Protein 7YF4 (pdb70)

Organism: Homo sapiens (NCBI:txid9606)

Structure (mmCIF, N/CA/C/O backbone):
data_7YF4
#
_entry.id   7YF4
#
_cell.length_a   142.387
_cell.length_b   43.213
_cell.length_c   106.231
_cell.angle_alpha   90.000
_cell.angle_beta   122.770
_cell.angle_gamma   90.000
#
_symmetry.space_group_name_H-M   'C 1 2 1'
#
loop_
_entity.id
_entity.type
_entity.pdbx_description
1 polymer 'Protein-L-histidine N-pros-methyltransferase'
2 polymer 'SLC39A5 mutant peptide'
3 non-polymer S-ADENOSYL-L-HOMOCYSTEINE
4 water water
#
loop_
_atom_site.group_PDB
_atom_site.id
_atom_site.type_symbol
_atom_site.label_atom_id
_atom_site.label_alt_id
_atom_site.label_comp_id
_atom_site.label_asym_id
_atom_site.label_entity_id
_atom_site.label_seq_id
_atom_site.pdbx_PDB_ins_code
_atom_site.Cartn_x
_atom_site.Cartn_y
_atom_site.Cartn_z
_atom_site.occupancy
_atom_site.B_iso_or_equiv
_atom_site.auth_seq_id
_atom_site.auth_comp_id
_atom_site.auth_asym_id
_atom_site.auth_atom_id
_atom_site.pdbx_PDB_model_num
ATOM 1 N N . HIS A 1 11 ? 36.454 0.881 -0.985 1.00 79.45 54 HIS A N 1
ATOM 2 C CA . HIS A 1 11 ? 35.043 1.026 -1.321 1.00 78.99 54 HIS A CA 1
ATOM 3 C C . HIS A 1 11 ? 34.399 2.133 -0.487 1.00 80.18 54 HIS A C 1
ATOM 4 O O . HIS A 1 11 ? 34.919 2.512 0.575 1.00 80.62 54 HIS A O 1
ATOM 11 N N . GLN A 1 12 ? 33.260 2.641 -0.969 1.00 78.32 55 GLN A N 1
ATOM 12 C CA . GLN A 1 12 ? 32.555 3.746 -0.334 1.00 72.67 55 GLN A CA 1
ATOM 13 C C . GLN A 1 12 ? 31.787 3.328 0.915 1.00 70.18 55 GLN A C 1
ATOM 14 O O . GLN A 1 12 ? 31.073 4.160 1.487 1.00 70.24 55 GLN A O 1
ATOM 16 N N . TRP A 1 13 ? 31.921 2.073 1.351 1.00 68.29 56 TRP A N 1
ATOM 17 C CA . TRP A 1 13 ? 31.232 1.589 2.540 1.00 63.77 56 TRP A CA 1
ATOM 18 C C . TRP A 1 13 ? 32.063 1.707 3.812 1.00 60.11 56 TRP A C 1
ATOM 19 O O . TRP A 1 13 ? 31.490 1.809 4.900 1.00 56.96 56 TRP A O 1
ATOM 30 N N . TYR A 1 14 ? 33.387 1.703 3.702 1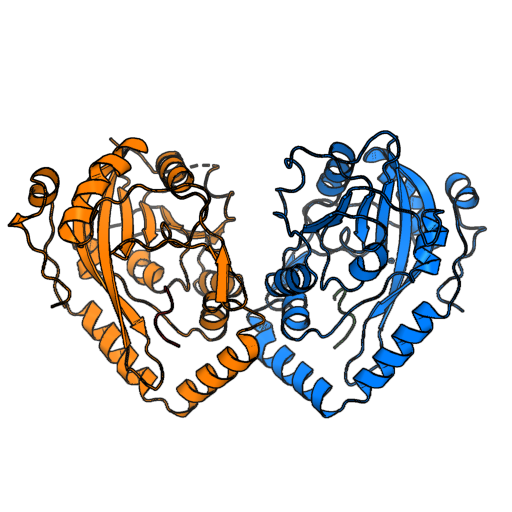.00 60.07 57 TYR A N 1
ATOM 31 C CA . TYR A 1 14 ? 34.274 1.597 4.852 1.00 56.00 57 TYR A CA 1
ATOM 32 C C . TYR A 1 14 ? 34.994 2.894 5.178 1.00 55.20 57 TYR A C 1
ATOM 33 O O . TYR A 1 14 ? 35.810 2.915 6.101 1.00 55.53 57 TYR A O 1
ATOM 42 N N . VAL A 1 15 ? 34.705 3.976 4.470 1.00 56.99 58 VAL A N 1
ATOM 43 C CA . VAL A 1 15 ? 35.519 5.183 4.508 1.00 57.50 58 VAL A CA 1
ATOM 44 C C . VAL A 1 15 ? 34.725 6.293 5.178 1.00 55.62 58 VAL A C 1
ATOM 45 O O . VAL A 1 15 ? 33.576 6.562 4.808 1.00 55.85 58 VAL A O 1
ATOM 49 N N . CYS A 1 16 ? 35.335 6.927 6.171 1.00 56.22 59 CYS A N 1
ATOM 50 C CA . CYS A 1 16 ? 34.754 8.091 6.817 1.00 60.39 59 CYS A CA 1
ATOM 51 C C . CYS A 1 16 ? 35.779 9.213 6.804 1.00 61.01 59 CYS A C 1
ATOM 52 O O . CYS A 1 16 ? 36.985 8.965 6.766 1.00 60.64 59 CYS A O 1
ATOM 55 N N . ASN A 1 17 ? 35.293 10.450 6.788 1.00 63.77 60 ASN A N 1
ATOM 56 C CA . ASN A 1 17 ? 36.173 11.601 6.955 1.00 66.74 60 ASN A CA 1
ATOM 57 C C . ASN A 1 17 ? 36.623 11.617 8.406 1.00 71.25 60 ASN A C 1
ATOM 58 O O . ASN A 1 17 ? 35.905 12.095 9.287 1.00 71.84 60 ASN A O 1
ATOM 63 N N . ARG A 1 18 ? 37.815 11.069 8.660 1.00 73.58 61 ARG A N 1
ATOM 64 C CA . ARG A 1 18 ? 38.339 11.043 10.019 1.00 73.10 61 ARG A CA 1
ATOM 65 C C . ARG A 1 18 ? 38.482 12.448 10.585 1.00 75.21 61 ARG A C 1
ATOM 66 O O . ARG A 1 18 ? 38.389 12.636 11.801 1.00 75.70 61 ARG A O 1
ATOM 74 N N . GLU A 1 19 ? 38.687 13.448 9.722 1.00 73.64 62 GLU A N 1
ATOM 75 C CA . GLU A 1 19 ? 38.883 14.810 10.205 1.00 74.25 62 GLU A CA 1
ATOM 76 C C . GLU A 1 19 ? 37.651 15.327 10.931 1.00 75.40 62 GLU A C 1
ATOM 77 O O . GLU A 1 19 ? 37.771 16.142 11.852 1.00 76.98 62 GLU A O 1
ATOM 79 N N . LYS A 1 20 ? 36.463 14.857 10.550 1.00 78.80 63 LYS A N 1
ATOM 80 C CA . LYS A 1 20 ? 35.224 15.249 11.205 1.00 78.09 63 LYS A CA 1
ATOM 81 C C . LYS A 1 20 ? 34.882 14.368 12.400 1.00 77.53 63 LYS A C 1
ATOM 82 O O . LYS A 1 20 ? 33.737 14.387 12.864 1.00 80.22 63 LYS A O 1
ATOM 88 N N . LEU A 1 21 ? 35.839 13.593 12.898 1.00 72.92 64 LEU A N 1
ATOM 89 C CA . LEU A 1 21 ? 35.672 12.851 14.137 1.00 72.11 64 LEU A CA 1
ATOM 90 C C . LEU A 1 21 ? 36.284 13.646 15.282 1.00 72.07 64 LEU A C 1
ATOM 91 O O . LEU A 1 21 ? 37.202 14.445 15.080 1.00 74.32 64 LEU A O 1
ATOM 96 N N . CYS A 1 22 ? 35.768 13.423 16.488 1.00 71.08 65 CYS A N 1
ATOM 97 C CA . CYS A 1 22 ? 36.276 14.132 17.652 1.00 72.05 65 CYS A CA 1
ATOM 98 C C . CYS A 1 22 ? 37.609 13.538 18.108 1.00 72.37 65 CYS A C 1
ATOM 99 O O . CYS A 1 22 ? 38.029 12.463 17.671 1.00 70.48 65 CYS A O 1
ATOM 102 N N . GLU A 1 23 ? 38.280 14.266 19.008 1.00 77.68 66 GLU A N 1
ATOM 103 C CA . GLU A 1 23 ? 39.612 13.862 19.453 1.00 77.12 66 GLU A CA 1
ATOM 104 C C . GLU A 1 23 ? 39.585 12.492 20.119 1.00 74.63 66 GLU A C 1
ATOM 105 O O . GLU A 1 23 ? 40.486 11.671 19.909 1.00 74.02 66 GLU A O 1
ATOM 107 N N . SER A 1 24 ? 38.554 12.224 20.921 1.00 69.67 67 SER A N 1
ATOM 108 C CA . SER A 1 24 ? 38.403 10.899 21.511 1.00 67.86 67 SER A CA 1
ATOM 109 C C . SER A 1 24 ? 38.267 9.829 20.429 1.00 65.69 67 SER A C 1
ATOM 110 O O . SER A 1 24 ? 38.936 8.791 20.484 1.00 63.37 67 SER A O 1
ATOM 113 N N . LEU A 1 25 ? 37.429 10.078 19.415 1.00 65.92 68 LEU A N 1
ATOM 114 C CA . LEU A 1 25 ? 37.149 9.068 18.395 1.00 64.27 68 LEU A CA 1
ATOM 115 C C . LEU A 1 25 ? 38.211 8.986 17.298 1.00 63.36 68 LEU A C 1
ATOM 116 O O . LEU A 1 25 ? 38.310 7.952 16.622 1.00 59.65 68 LEU A O 1
ATOM 121 N N . GLN A 1 26 ? 39.002 10.037 17.091 1.00 64.64 69 GLN A N 1
ATOM 122 C CA . GLN A 1 26 ? 40.058 9.929 16.097 1.00 64.80 69 GLN A CA 1
ATOM 123 C C . GLN A 1 26 ? 41.140 8.953 16.534 1.00 62.29 69 GLN A C 1
ATOM 124 O O . GLN A 1 26 ? 41.854 8.414 15.684 1.00 61.56 69 GLN A O 1
ATOM 130 N N . ALA A 1 27 ? 41.247 8.682 17.834 1.00 62.66 70 ALA A N 1
ATOM 131 C CA . ALA A 1 27 ? 42.271 7.787 18.353 1.00 59.83 70 ALA A CA 1
ATOM 132 C C . ALA A 1 27 ? 41.844 6.323 18.380 1.00 58.13 70 ALA A C 1
ATOM 133 O O . ALA A 1 27 ? 42.717 5.446 18.446 1.00 55.98 70 ALA A O 1
ATOM 135 N N . VAL A 1 28 ? 40.540 6.034 18.329 1.00 58.52 71 VAL A N 1
ATOM 136 C CA . VAL A 1 28 ? 40.033 4.668 18.446 1.00 55.88 71 VAL A CA 1
ATOM 137 C C . VAL A 1 28 ? 39.448 4.143 17.147 1.00 53.05 71 VAL A C 1
ATOM 138 O O . VAL A 1 28 ? 39.055 2.971 17.092 1.00 51.41 71 VAL A O 1
ATOM 142 N N . PHE A 1 29 ? 39.388 4.955 16.097 1.00 51.72 72 PHE A N 1
ATOM 143 C CA . PHE A 1 29 ? 38.909 4.456 14.815 1.00 50.76 72 PHE A CA 1
ATOM 144 C C . PHE A 1 29 ? 39.832 3.373 14.269 1.00 48.74 72 PHE A C 1
ATOM 145 O O . PHE A 1 29 ? 41.056 3.447 14.387 1.00 50.78 72 PHE A O 1
ATOM 153 N N . VAL A 1 30 ? 39.228 2.362 13.661 1.00 49.14 73 VAL A N 1
ATOM 154 C CA . VAL A 1 30 ? 39.920 1.214 13.087 1.00 48.19 73 VAL A CA 1
ATOM 155 C C . VAL A 1 30 ? 39.391 1.066 11.669 1.00 48.91 73 VAL A 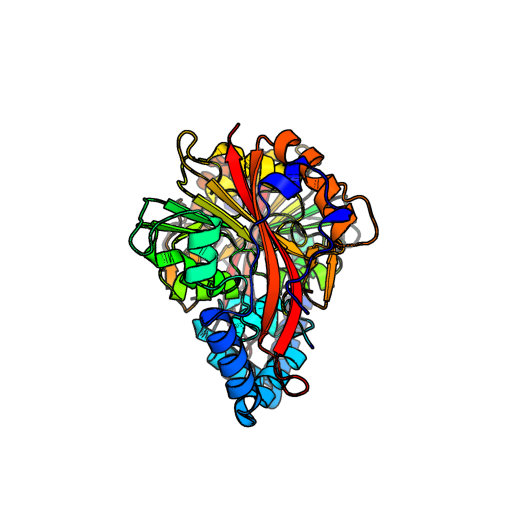C 1
ATOM 156 O O . VAL A 1 30 ? 38.232 0.680 11.479 1.00 48.23 73 VAL A O 1
ATOM 160 N N . GLN A 1 31 ? 40.218 1.387 10.676 1.00 49.54 74 GLN A N 1
ATOM 161 C CA . GLN A 1 31 ? 39.782 1.262 9.294 1.00 48.59 74 GLN A CA 1
ATOM 162 C C . GLN A 1 31 ? 39.428 -0.187 8.973 1.00 48.25 74 GLN A C 1
ATOM 163 O O . GLN A 1 31 ? 40.115 -1.122 9.393 1.00 46.44 74 GLN A O 1
ATOM 169 N N . SER A 1 32 ? 38.323 -0.368 8.250 1.00 49.27 75 SER A N 1
ATOM 170 C CA . SER A 1 32 ? 37.883 -1.665 7.759 1.00 48.13 75 SER A CA 1
ATOM 171 C C . SER A 1 32 ? 38.064 -1.730 6.247 1.00 49.20 75 SER A C 1
ATOM 172 O O . SER A 1 32 ? 38.357 -0.729 5.587 1.00 49.80 75 SER A O 1
ATOM 175 N N . TYR A 1 33 ? 37.889 -2.929 5.697 1.00 48.96 76 TYR A N 1
ATOM 176 C CA . TYR A 1 33 ? 38.213 -3.169 4.298 1.00 49.74 76 TYR A CA 1
ATOM 177 C C . TYR A 1 33 ? 37.235 -4.187 3.726 1.00 50.47 76 TYR A C 1
ATOM 178 O O . TYR A 1 33 ? 36.715 -5.044 4.446 1.00 48.86 76 TYR A O 1
ATOM 187 N N . LEU A 1 34 ? 36.980 -4.077 2.423 1.00 50.90 77 LEU A N 1
ATOM 188 C CA . LEU A 1 34 ? 36.167 -5.073 1.726 1.00 51.31 77 LEU A CA 1
ATOM 189 C C . LEU A 1 34 ? 36.995 -6.336 1.575 1.00 51.34 77 LEU A C 1
ATOM 190 O O . LEU A 1 34 ? 37.789 -6.461 0.644 1.00 52.28 77 LEU A O 1
ATOM 195 N N . ASP A 1 35 ? 36.833 -7.279 2.491 1.00 51.92 78 ASP A N 1
ATOM 196 C CA . ASP A 1 35 ? 37.719 -8.426 2.511 1.00 52.07 78 ASP A CA 1
ATOM 197 C C . ASP A 1 35 ? 37.070 -9.615 1.819 1.00 52.83 78 ASP A C 1
ATOM 198 O O . ASP A 1 35 ? 35.979 -9.534 1.245 1.00 51.40 78 ASP A O 1
ATOM 203 N N . GLN A 1 36 ? 37.767 -10.747 1.884 1.00 54.22 79 GLN A N 1
ATOM 204 C CA . GLN A 1 36 ? 37.313 -11.924 1.164 1.00 54.93 79 GLN A CA 1
ATOM 205 C C . GLN A 1 36 ? 36.083 -12.543 1.807 1.00 52.72 79 GLN A C 1
ATOM 206 O O . GLN A 1 36 ? 35.373 -13.286 1.135 1.00 52.75 79 GLN A O 1
ATOM 212 N N . GLY A 1 37 ? 35.806 -12.231 3.079 1.00 52.98 80 GLY A N 1
ATOM 213 C CA . GLY A 1 37 ? 34.630 -12.768 3.748 1.00 52.27 80 GLY A CA 1
ATOM 214 C C . GLY A 1 37 ? 33.353 -12.004 3.459 1.00 52.08 80 GLY A C 1
ATOM 215 O O . GLY A 1 37 ? 32.270 -12.598 3.410 1.00 51.56 80 GLY A O 1
ATOM 216 N N . THR A 1 38 ? 33.449 -10.685 3.281 1.00 51.53 81 THR A N 1
ATOM 217 C CA . THR A 1 38 ? 32.313 -9.931 2.767 1.00 51.11 81 THR A CA 1
ATOM 218 C C . THR A 1 38 ? 32.013 -10.296 1.321 1.00 53.63 81 THR A C 1
ATOM 219 O O . THR A 1 38 ? 30.866 -10.179 0.877 1.00 53.97 81 THR A O 1
ATOM 223 N N . GLN A 1 39 ? 33.023 -10.739 0.572 1.00 53.57 82 GLN A N 1
ATOM 224 C CA . GLN A 1 39 ? 32.793 -11.085 -0.823 1.00 54.03 82 GLN A CA 1
ATOM 225 C C . GLN A 1 39 ? 32.091 -12.428 -0.963 1.00 55.34 82 GLN A C 1
ATOM 226 O O . GLN A 1 39 ? 31.261 -12.594 -1.870 1.00 56.21 82 GLN A O 1
ATOM 232 N N . ILE A 1 40 ? 32.395 -13.391 -0.084 1.00 55.51 83 ILE A N 1
ATOM 233 C CA . ILE A 1 40 ? 31.632 -14.637 -0.081 1.00 56.44 83 ILE A CA 1
ATOM 234 C C . ILE A 1 40 ? 30.149 -14.347 0.109 1.00 58.11 83 ILE A C 1
ATOM 235 O O . ILE A 1 40 ? 29.293 -14.992 -0.508 1.00 59.09 83 ILE A O 1
ATOM 240 N N . PHE A 1 41 ? 29.825 -13.336 0.922 1.00 55.90 84 PHE A N 1
ATOM 241 C CA . PHE A 1 41 ? 28.430 -13.059 1.247 1.00 55.05 84 PHE A CA 1
ATOM 242 C C . PHE A 1 41 ? 27.685 -12.477 0.053 1.00 56.30 84 PHE A C 1
ATOM 243 O O . PHE A 1 41 ? 26.608 -12.967 -0.313 1.00 57.26 84 PHE A O 1
ATOM 251 N N . LEU A 1 42 ? 28.224 -11.412 -0.553 1.00 55.79 85 LEU A N 1
ATOM 252 C CA . LEU A 1 42 ? 27.611 -10.876 -1.767 1.00 56.61 85 LEU A CA 1
ATOM 253 C C . LEU A 1 42 ? 27.453 -11.956 -2.828 1.00 57.67 85 LEU A C 1
ATOM 254 O O . LEU A 1 42 ? 26.419 -12.027 -3.501 1.00 58.67 85 LEU A O 1
ATOM 259 N N . ASN A 1 43 ? 28.466 -12.814 -2.985 1.00 58.36 86 ASN A N 1
ATOM 260 C CA . ASN A 1 43 ? 28.411 -13.840 -4.020 1.00 60.43 86 ASN A CA 1
ATOM 261 C C . ASN A 1 43 ? 27.347 -14.887 -3.734 1.00 60.61 86 ASN A C 1
ATOM 262 O O . ASN A 1 43 ? 26.893 -15.562 -4.662 1.00 61.29 86 ASN A O 1
ATOM 267 N N . ASN A 1 44 ? 26.940 -15.038 -2.477 1.00 65.62 87 ASN A N 1
ATOM 268 C CA . ASN A 1 44 ? 25.845 -15.945 -2.155 1.00 66.69 87 ASN A CA 1
ATOM 269 C C . ASN A 1 44 ? 24.496 -15.254 -2.294 1.00 66.92 87 ASN A C 1
ATOM 270 O O . ASN A 1 44 ? 23.529 -15.862 -2.770 1.00 67.51 87 ASN A O 1
ATOM 275 N N . SER A 1 45 ? 24.465 -13.989 -1.904 1.00 59.43 88 SER A N 1
ATOM 276 C CA . SER A 1 45 ? 23.276 -13.169 -1.979 1.00 57.62 88 SER A CA 1
ATOM 277 C C . SER A 1 45 ? 22.834 -13.080 -3.425 1.00 58.71 88 SER A C 1
ATOM 278 O O . SER A 1 45 ? 21.663 -13.251 -3.739 1.00 57.95 88 SER A O 1
ATOM 281 N N . ILE A 1 46 ? 23.790 -12.787 -4.298 1.00 60.06 89 ILE A N 1
ATOM 282 C CA . ILE A 1 46 ? 23.562 -12.702 -5.737 1.00 58.26 89 ILE A CA 1
ATOM 283 C C . ILE A 1 46 ? 23.041 -14.033 -6.257 1.00 57.75 89 ILE A C 1
ATOM 284 O O . ILE A 1 46 ? 22.070 -14.089 -7.021 1.00 57.81 89 ILE A O 1
ATOM 289 N N . GLU A 1 47 ? 23.673 -15.127 -5.827 1.00 57.26 90 GLU A N 1
ATOM 290 C CA . GLU A 1 47 ? 23.233 -16.454 -6.238 1.00 57.58 90 GLU A CA 1
ATOM 291 C C . GLU A 1 47 ? 21.799 -16.723 -5.801 1.00 58.10 90 GLU A C 1
ATOM 292 O O . GLU A 1 47 ? 21.004 -17.286 -6.565 1.00 56.23 90 GLU A O 1
ATOM 298 N N . LYS A 1 48 ? 21.455 -16.325 -4.567 1.00 58.65 91 LYS A N 1
ATOM 299 C CA . LYS A 1 48 ? 20.126 -16.579 -4.028 1.00 56.56 91 LYS A CA 1
ATOM 300 C C . LYS A 1 48 ? 19.069 -15.724 -4.712 1.00 57.17 91 LYS A C 1
ATOM 301 O O . LYS A 1 48 ? 17.938 -16.184 -4.913 1.00 56.98 91 LYS A O 1
ATOM 303 N N . SER A 1 49 ? 19.404 -14.480 -5.065 1.00 57.16 92 SER A N 1
ATOM 304 C CA . SER A 1 49 ? 18.491 -13.696 -5.889 1.00 57.69 92 SER A CA 1
ATOM 305 C C . SER A 1 49 ? 18.255 -14.380 -7.225 1.00 57.85 92 SER A C 1
ATOM 306 O O . SER A 1 49 ? 17.135 -14.370 -7.748 1.00 60.47 92 SER A O 1
ATOM 309 N N . GLY A 1 50 ? 19.293 -15.008 -7.778 1.00 58.93 93 GLY A N 1
ATOM 310 C CA . GLY A 1 50 ? 19.159 -15.748 -9.019 1.00 58.10 93 GLY A CA 1
ATOM 311 C C . GLY A 1 50 ? 18.202 -16.920 -8.951 1.00 57.97 93 GLY A C 1
ATOM 312 O O . GLY A 1 50 ? 17.784 -17.413 -10.006 1.00 57.20 93 GLY A O 1
ATOM 313 N N . TRP A 1 51 ? 17.841 -17.379 -7.753 1.00 54.30 94 TRP A N 1
ATOM 314 C CA . TRP A 1 51 ? 16.928 -18.514 -7.626 1.00 53.84 94 TRP A CA 1
ATOM 315 C C . TRP A 1 51 ? 15.495 -18.012 -7.770 1.00 54.50 94 TRP A C 1
ATOM 316 O O . TRP A 1 51 ? 14.831 -17.650 -6.795 1.00 54.13 94 TRP A O 1
ATOM 327 N N . ALA A 1 52 ? 15.015 -18.008 -9.016 1.00 56.49 95 ALA A N 1
ATOM 328 C CA . ALA A 1 52 ? 13.703 -17.446 -9.316 1.00 55.93 95 ALA A CA 1
ATOM 329 C C . ALA A 1 52 ? 12.601 -18.111 -8.492 1.00 53.68 95 ALA A C 1
ATOM 330 O O . ALA A 1 52 ? 11.797 -17.425 -7.851 1.00 52.32 95 ALA A O 1
ATOM 332 N N . ALA A 1 53 ? 12.556 -19.446 -8.486 1.00 51.39 96 ALA A N 1
ATOM 333 C CA . ALA A 1 53 ? 11.481 -20.159 -7.802 1.00 50.49 96 ALA A CA 1
ATOM 334 C C . ALA A 1 53 ? 11.471 -19.870 -6.308 1.00 51.00 96 ALA A C 1
ATOM 335 O O . ALA A 1 53 ? 10.401 -19.803 -5.690 1.00 50.74 96 ALA A O 1
ATOM 337 N N . ILE A 1 54 ? 12.649 -19.710 -5.706 1.00 51.69 97 ILE A N 1
ATOM 338 C CA . ILE A 1 54 ? 12.703 -19.501 -4.265 1.00 51.47 97 ILE A CA 1
ATOM 339 C C . ILE A 1 54 ? 12.209 -18.105 -3.902 1.00 52.25 97 ILE A C 1
ATOM 340 O O . ILE A 1 54 ? 11.426 -17.941 -2.958 1.00 51.72 97 ILE A O 1
ATOM 345 N N . GLN A 1 55 ? 12.634 -17.079 -4.647 1.00 51.30 98 GLN A N 1
ATOM 346 C CA . GLN A 1 55 ? 12.234 -15.719 -4.295 1.00 51.46 98 GLN A CA 1
ATOM 347 C C . GLN A 1 55 ? 10.730 -15.519 -4.441 1.00 51.44 98 GLN A C 1
ATOM 348 O O . GLN A 1 55 ? 10.093 -14.911 -3.570 1.00 51.05 98 GLN A O 1
ATOM 354 N N . ALA A 1 56 ? 10.144 -16.002 -5.539 1.00 51.54 99 ALA A N 1
ATOM 355 C CA . ALA A 1 56 ? 8.695 -15.927 -5.680 1.00 50.01 99 ALA A CA 1
ATOM 356 C C . ALA A 1 56 ? 8.006 -16.639 -4.524 1.00 50.59 99 ALA A C 1
ATOM 357 O O . ALA A 1 56 ? 7.052 -16.113 -3.936 1.00 50.04 99 ALA A O 1
ATOM 359 N N . TYR A 1 57 ? 8.493 -17.831 -4.176 1.00 48.71 100 TYR A N 1
ATOM 360 C CA . TYR A 1 57 ? 7.970 -18.547 -3.019 1.00 48.96 100 TYR A CA 1
ATOM 361 C C . TYR A 1 57 ? 8.145 -17.742 -1.736 1.00 49.23 100 TYR A C 1
ATOM 362 O O . TYR A 1 57 ? 7.291 -17.792 -0.843 1.00 49.72 100 TYR A O 1
ATOM 371 N N . HIS A 1 58 ? 9.254 -17.016 -1.609 1.00 48.60 101 HIS A N 1
ATOM 372 C CA . HIS A 1 58 ? 9.416 -16.181 -0.426 1.00 49.66 101 HIS A CA 1
ATOM 373 C C . HIS A 1 58 ? 8.420 -15.031 -0.437 1.00 50.24 101 HIS A C 1
ATOM 374 O O . HIS A 1 58 ? 7.804 -14.728 0.591 1.00 50.66 101 HIS A O 1
ATOM 381 N N . SER A 1 59 ? 8.231 -14.387 -1.589 1.00 50.59 102 SER A N 1
ATOM 382 C CA . SER A 1 59 ? 7.283 -13.282 -1.637 1.00 50.49 102 SER A CA 1
ATOM 383 C C . SER A 1 59 ? 5.842 -13.765 -1.607 1.00 51.80 102 SER A C 1
ATOM 384 O O . SER A 1 59 ? 4.949 -13.000 -1.224 1.00 51.97 102 SER A O 1
ATOM 387 N N . ALA A 1 60 ? 5.597 -15.021 -1.978 1.00 52.35 103 ALA A N 1
ATOM 388 C CA . ALA A 1 60 ? 4.243 -15.550 -1.882 1.00 51.23 103 ALA A CA 1
ATOM 389 C C . ALA A 1 60 ? 3.854 -15.767 -0.430 1.00 51.28 103 ALA A C 1
ATOM 390 O O . ALA A 1 60 ? 2.763 -15.366 -0.004 1.00 52.00 103 ALA A O 1
ATOM 392 N N . VAL A 1 61 ? 4.742 -16.400 0.345 1.00 52.57 104 VAL A N 1
ATOM 393 C CA . VAL A 1 61 ? 4.494 -16.616 1.770 1.00 50.77 104 VAL A CA 1
ATOM 394 C C . VAL A 1 61 ? 4.498 -15.292 2.519 1.00 51.37 104 VAL A C 1
ATOM 395 O O . VAL A 1 61 ? 3.585 -14.998 3.298 1.00 51.01 104 VAL A O 1
ATOM 399 N N . SER A 1 62 ? 5.533 -14.476 2.300 1.00 52.02 105 SER A N 1
ATOM 400 C CA . SER A 1 62 ? 5.661 -13.219 3.032 1.00 53.25 105 SER A CA 1
ATOM 401 C C . SER A 1 62 ? 4.423 -12.344 2.892 1.00 54.16 105 SER A C 1
ATOM 402 O O . SER A 1 62 ? 4.105 -11.570 3.799 1.00 53.53 105 SER A O 1
ATOM 405 N N . SER A 1 63 ? 3.715 -12.457 1.771 1.00 55.18 106 SER A N 1
ATOM 406 C CA . SER A 1 63 ? 2.558 -11.609 1.491 1.00 56.69 106 SER A CA 1
ATOM 407 C C . SER A 1 63 ? 1.290 -12.140 2.150 1.00 55.77 106 SER A C 1
ATOM 408 O O . SER A 1 63 ? 0.567 -11.387 2.814 1.00 56.44 106 SER A O 1
ATOM 411 N N . ALA A 1 64 ? 1.007 -13.432 1.967 1.00 55.85 107 ALA A N 1
ATOM 412 C CA . ALA A 1 64 ? -0.130 -14.064 2.627 1.00 53.42 107 ALA A CA 1
ATOM 413 C C . ALA A 1 64 ? -0.198 -13.710 4.111 1.00 53.98 107 ALA A C 1
ATOM 414 O O . ALA A 1 64 ? -1.228 -13.230 4.602 1.00 54.58 107 ALA A O 1
ATOM 416 N N . PHE A 1 65 ? 0.902 -13.915 4.838 1.00 54.04 108 PHE A N 1
ATOM 417 C CA . PHE A 1 65 ? 0.919 -13.795 6.290 1.00 52.09 108 PHE A CA 1
ATOM 418 C C . PHE A 1 65 ? 1.432 -12.445 6.770 1.00 53.87 108 PHE A C 1
ATOM 419 O O . PHE A 1 65 ? 1.921 -12.333 7.896 1.00 53.37 108 PHE A O 1
ATOM 427 N N . SER A 1 66 ? 1.308 -11.407 5.942 1.00 53.10 109 SER A N 1
ATOM 428 C CA . SER A 1 66 ? 1.760 -10.077 6.334 1.00 54.21 109 SER A CA 1
ATOM 429 C C . SER A 1 66 ? 0.994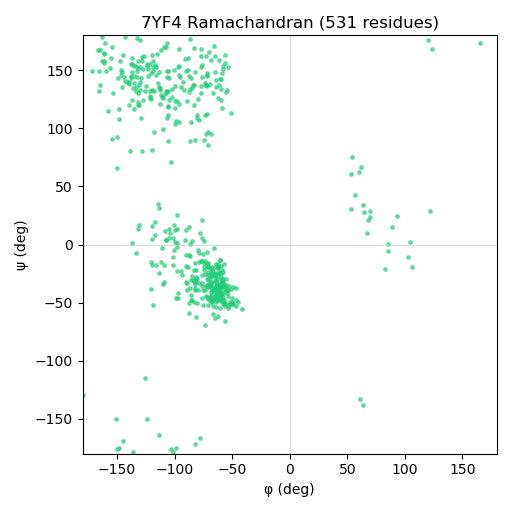 -9.521 7.521 1.00 55.60 109 SER A C 1
ATOM 430 O O . SER A 1 66 ? 1.513 -8.653 8.229 1.00 57.55 109 SER A O 1
ATOM 433 N N . LEU A 1 67 ? -0.228 -9.990 7.745 1.00 55.06 110 LEU A N 1
ATOM 434 C CA . LEU A 1 67 ? -1.059 -9.440 8.803 1.00 54.93 110 LEU A CA 1
ATOM 435 C C . LEU A 1 67 ? -0.880 -10.155 10.134 1.00 53.93 110 LEU A C 1
ATOM 436 O O . LEU A 1 67 ? -0.993 -9.517 11.184 1.00 55.03 110 LEU A O 1
ATOM 441 N N . ALA A 1 68 ? -0.601 -11.457 10.118 1.00 51.59 111 ALA A N 1
ATOM 442 C CA . ALA A 1 68 ? -0.544 -12.236 11.347 1.00 50.68 111 ALA A CA 1
ATOM 443 C C . ALA A 1 68 ? 0.809 -12.169 12.038 1.00 52.94 111 ALA A C 1
ATOM 444 O O . ALA A 1 68 ? 0.883 -12.343 13.261 1.00 53.95 111 ALA A O 1
ATOM 446 N N . MET A 1 69 ? 1.883 -11.938 11.287 1.00 52.87 112 MET A N 1
ATOM 447 C CA . MET A 1 69 ? 3.229 -11.988 11.828 1.00 51.86 112 MET A CA 1
ATOM 448 C C . MET A 1 69 ? 4.018 -10.754 11.418 1.00 53.81 112 MET A C 1
ATOM 449 O O . MET A 1 69 ? 3.697 -10.078 10.434 1.00 54.87 112 MET A O 1
ATOM 454 N N . SER A 1 70 ? 5.056 -10.469 12.199 1.00 56.44 113 SER A N 1
ATOM 455 C CA . SER A 1 70 ? 6.011 -9.428 11.855 1.00 56.43 113 SER A CA 1
ATOM 456 C C . SER A 1 70 ? 6.957 -9.917 10.762 1.00 53.34 113 SER A C 1
ATOM 457 O O . SER A 1 70 ? 7.204 -11.118 10.612 1.00 52.52 113 SER A O 1
ATOM 460 N N . ARG A 1 71 ? 7.495 -8.966 9.997 1.00 50.80 114 ARG A N 1
ATOM 461 C CA . ARG A 1 71 ? 8.384 -9.335 8.902 1.00 51.53 114 ARG A CA 1
ATOM 462 C C . ARG A 1 71 ? 9.664 -9.977 9.415 1.00 49.62 114 ARG A C 1
ATOM 463 O O . ARG A 1 71 ? 10.267 -10.792 8.706 1.00 48.26 114 ARG A O 1
ATOM 471 N N . THR A 1 72 ? 10.079 -9.643 10.642 1.00 49.85 115 THR A N 1
ATOM 472 C CA . THR A 1 72 ? 11.210 -10.334 11.256 1.00 49.27 115 THR A CA 1
ATOM 473 C C . THR A 1 72 ? 10.952 -11.834 11.337 1.00 48.50 115 THR A C 1
ATOM 474 O O . THR A 1 72 ? 11.776 -12.645 10.897 1.00 48.78 115 THR A O 1
ATOM 478 N N . SER A 1 73 ? 9.797 -12.223 11.881 1.00 48.85 116 SER A N 1
ATOM 479 C CA . SER A 1 73 ? 9.506 -13.640 12.069 1.00 49.43 116 SER A CA 1
ATOM 480 C C . SER A 1 73 ? 9.173 -14.338 10.757 1.00 49.17 116 SER A C 1
ATOM 481 O O . SER A 1 73 ? 9.354 -15.557 10.642 1.00 48.55 116 SER A O 1
ATOM 484 N N . ILE A 1 74 ? 8.679 -13.596 9.766 1.00 49.60 117 ILE A N 1
ATOM 485 C CA . ILE A 1 74 ? 8.414 -14.206 8.471 1.00 49.52 117 ILE A CA 1
ATOM 486 C C . ILE A 1 74 ? 9.723 -14.619 7.812 1.00 49.62 117 ILE A C 1
ATOM 487 O O . ILE A 1 74 ? 9.870 -15.757 7.349 1.00 48.89 117 ILE A O 1
ATOM 492 N N . ASN A 1 75 ? 10.709 -13.713 7.795 1.00 46.86 118 ASN A N 1
ATOM 493 C CA . ASN A 1 75 ? 12.031 -14.071 7.284 1.00 46.58 118 ASN A CA 1
ATOM 494 C C . ASN A 1 75 ? 12.631 -15.228 8.071 1.00 47.18 118 ASN A C 1
ATOM 495 O O . ASN A 1 75 ? 13.265 -16.121 7.492 1.00 46.28 118 ASN A O 1
ATOM 500 N N . GLY A 1 76 ? 12.440 -15.231 9.395 1.00 48.30 119 GLY A N 1
ATOM 501 C CA . GLY A 1 76 ? 12.890 -16.353 10.198 1.00 48.21 119 GLY A CA 1
ATOM 502 C C . GLY A 1 76 ? 12.095 -17.620 9.956 1.00 49.59 119 GLY A C 1
ATOM 503 O O . GLY A 1 76 ? 12.625 -18.725 10.109 1.00 48.81 119 GLY A O 1
ATOM 504 N N . LEU A 1 77 ? 10.813 -17.482 9.594 1.00 48.78 120 LEU A N 1
ATOM 505 C CA . LEU A 1 77 ? 10.022 -18.640 9.190 1.00 47.91 120 LEU A CA 1
ATOM 506 C C . LEU A 1 77 ? 10.647 -19.333 7.988 1.00 48.12 120 LEU A C 1
ATOM 507 O O . LEU A 1 77 ? 10.717 -20.568 7.936 1.00 48.30 120 LEU A O 1
ATOM 512 N N . LEU A 1 78 ? 11.113 -18.549 7.015 1.00 47.89 121 LEU A N 1
ATOM 513 C CA . LEU A 1 78 ? 11.598 -19.046 5.739 1.00 47.09 121 LEU A CA 1
ATOM 514 C C . LEU A 1 78 ? 13.112 -19.182 5.677 1.00 47.85 121 LEU A C 1
ATOM 515 O O . LEU A 1 78 ? 13.633 -19.619 4.647 1.00 48.41 121 LEU A O 1
ATOM 520 N N . GLY A 1 79 ? 13.833 -18.803 6.732 1.00 47.19 122 GLY A N 1
ATOM 521 C CA . GLY A 1 79 ? 15.284 -18.817 6.660 1.00 46.94 122 GLY A CA 1
ATOM 522 C C . GLY A 1 79 ? 15.871 -17.806 5.702 1.00 46.13 122 GLY A C 1
ATOM 523 O O . GLY A 1 79 ? 17.073 -17.854 5.420 1.00 46.42 122 GLY A O 1
ATOM 524 N N . ARG A 1 80 ? 15.052 -16.896 5.189 1.00 46.58 123 ARG A N 1
ATOM 525 C CA . ARG A 1 80 ? 15.479 -15.873 4.257 1.00 46.32 123 ARG A CA 1
ATOM 526 C C . ARG A 1 80 ? 15.993 -14.661 5.021 1.00 46.26 123 ARG A C 1
ATOM 527 O O . ARG A 1 80 ? 15.954 -14.608 6.250 1.00 46.72 123 ARG A O 1
ATOM 535 N N . GLY A 1 81 ? 16.486 -13.671 4.281 1.00 47.32 124 GLY A N 1
ATOM 536 C CA . GLY A 1 81 ? 16.829 -12.398 4.878 1.00 46.99 124 GLY A CA 1
ATOM 537 C C . GLY A 1 81 ? 18.004 -12.406 5.824 1.00 46.62 124 GLY A C 1
ATOM 538 O O . GLY A 1 81 ? 18.114 -11.493 6.650 1.00 46.58 124 GLY A O 1
ATOM 539 N N . SER A 1 82 ? 18.891 -13.400 5.733 1.00 46.52 125 SER A N 1
ATOM 540 C CA . SER A 1 82 ? 20.077 -13.415 6.584 1.00 46.18 125 SER A CA 1
ATOM 541 C C . SER A 1 82 ? 20.887 -12.140 6.373 1.00 46.44 125 SER A C 1
ATOM 542 O O . SER A 1 82 ? 20.820 -11.503 5.320 1.00 47.58 125 SER A O 1
ATOM 545 N N . MET A 1 83 ? 21.642 -11.746 7.395 1.00 46.08 126 MET A N 1
ATOM 546 C CA . MET A 1 83 ? 22.306 -10.449 7.382 1.00 45.65 126 MET A CA 1
ATOM 547 C C . MET A 1 83 ? 23.779 -10.619 7.725 1.00 45.10 126 MET A C 1
ATOM 548 O O . MET A 1 83 ? 24.248 -11.720 8.027 1.00 45.85 126 MET A O 1
ATOM 553 N N . PHE A 1 84 ? 24.510 -9.505 7.669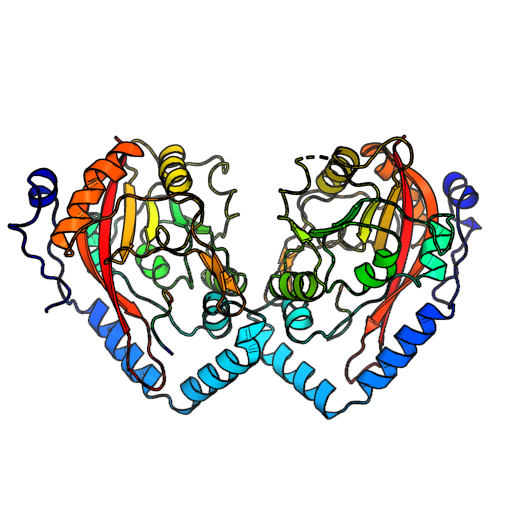 1.00 46.09 127 PHE A N 1
ATOM 554 C CA . PHE A 1 84 ? 25.965 -9.509 7.741 1.00 46.36 127 PHE A CA 1
ATOM 555 C C . PHE A 1 84 ? 26.432 -8.172 8.297 1.00 46.14 127 PHE A C 1
ATOM 556 O O . PHE A 1 84 ? 25.999 -7.118 7.823 1.00 46.38 127 PHE A O 1
ATOM 564 N N . VAL A 1 85 ? 27.309 -8.213 9.302 1.00 44.66 128 VAL A N 1
ATOM 565 C CA . VAL A 1 85 ? 27.877 -7.007 9.888 1.00 45.32 128 VAL A CA 1
ATOM 566 C C . VAL A 1 85 ? 29.396 -6.979 9.766 1.00 46.49 128 VAL A C 1
ATOM 567 O O . VAL A 1 85 ? 29.989 -5.917 9.520 1.00 45.69 128 VAL A O 1
ATOM 571 N N . PHE A 1 86 ? 30.047 -8.125 9.938 1.00 46.44 129 PHE A N 1
ATOM 572 C CA . PHE A 1 86 ? 31.492 -8.175 9.808 1.00 46.43 129 PHE A CA 1
ATOM 573 C C . PHE A 1 86 ? 31.900 -9.594 9.451 1.00 46.70 129 PHE A C 1
ATOM 574 O O . PHE A 1 86 ? 31.145 -10.552 9.650 1.00 46.39 129 PHE A O 1
ATOM 582 N N . SER A 1 87 ? 33.087 -9.708 8.921 1.00 48.77 130 SER A N 1
ATOM 583 C CA . SER A 1 87 ? 33.710 -10.986 8.629 1.00 49.23 130 SER A CA 1
ATOM 584 C C . SER A 1 87 ? 34.479 -11.481 9.842 1.00 49.06 130 SER A C 1
ATOM 585 O O . SER A 1 87 ? 34.808 -10.700 10.741 1.00 49.16 130 SER A O 1
ATOM 588 N N . PRO A 1 88 ? 34.769 -12.783 9.901 1.00 46.66 131 PRO A N 1
ATOM 589 C CA . PRO A 1 88 ? 35.693 -13.272 10.935 1.00 47.85 131 PRO A CA 1
ATOM 590 C C . PRO A 1 88 ? 36.929 -12.407 11.067 1.00 49.64 131 PRO A C 1
ATOM 591 O O . PRO A 1 88 ? 37.261 -11.970 12.173 1.00 50.84 131 PRO A O 1
ATOM 595 N N . ASP A 1 89 ? 37.596 -12.105 9.953 1.00 50.08 132 ASP A N 1
ATOM 596 C CA . ASP A 1 89 ? 38.817 -11.312 10.014 1.00 50.20 132 ASP A CA 1
ATOM 597 C C . ASP A 1 89 ? 38.541 -9.876 10.455 1.00 50.02 132 ASP A C 1
ATOM 598 O O . ASP A 1 89 ? 39.326 -9.297 11.211 1.00 49.87 132 ASP A O 1
ATOM 603 N N . GLN A 1 90 ? 37.443 -9.279 9.989 1.00 48.21 133 GLN A N 1
ATOM 604 C CA . GLN A 1 90 ? 37.117 -7.917 10.407 1.00 47.69 133 GLN A CA 1
ATOM 605 C C . GLN A 1 90 ? 36.804 -7.866 11.890 1.00 47.60 133 GLN A C 1
ATOM 606 O O . GLN A 1 90 ? 37.265 -6.967 12.601 1.00 48.99 133 GLN A O 1
ATOM 612 N N . PHE A 1 91 ? 35.986 -8.811 12.359 1.00 49.14 134 PHE A N 1
ATOM 613 C CA . PHE A 1 91 ? 35.669 -8.930 13.780 1.00 47.74 134 PHE A CA 1
ATOM 614 C C . PHE A 1 91 ? 36.939 -9.026 14.619 1.00 47.91 134 PHE A C 1
ATOM 615 O O . PHE A 1 91 ? 37.159 -8.227 15.538 1.00 46.92 134 PHE A O 1
ATOM 623 N N . GLN A 1 92 ? 37.802 -9.989 14.296 1.00 47.87 135 GLN A N 1
ATOM 624 C CA . GLN A 1 92 ? 39.058 -10.118 15.023 1.00 49.22 135 GLN A CA 1
ATOM 625 C C . GLN A 1 92 ? 39.900 -8.850 14.930 1.00 48.33 135 GLN A C 1
ATOM 626 O O . GLN A 1 92 ? 40.625 -8.521 15.874 1.00 49.78 135 GLN A O 1
ATOM 632 N N . ARG A 1 93 ? 39.793 -8.105 13.832 1.00 47.17 136 ARG A N 1
ATOM 633 C CA . ARG A 1 93 ? 40.549 -6.864 13.715 1.00 47.67 136 ARG A CA 1
ATOM 634 C C . ARG A 1 93 ? 39.956 -5.725 14.535 1.00 46.87 136 ARG A C 1
ATOM 635 O O . ARG A 1 93 ? 40.631 -4.708 14.725 1.00 46.98 136 ARG A O 1
ATOM 643 N N . LEU A 1 94 ? 38.720 -5.852 15.010 1.00 46.86 137 LEU A N 1
ATOM 644 C CA . LEU A 1 94 ? 38.121 -4.806 15.831 1.00 47.59 137 LEU A CA 1
ATOM 645 C C . LEU A 1 94 ? 38.247 -5.089 17.326 1.00 48.29 137 LEU A C 1
ATOM 646 O O . LEU A 1 94 ? 38.614 -4.193 18.095 1.00 47.75 137 LEU A O 1
ATOM 651 N N . LEU A 1 95 ? 37.943 -6.319 17.758 1.00 48.04 138 LEU A N 1
ATOM 652 C CA . LEU A 1 95 ? 38.211 -6.734 19.130 1.00 47.89 138 LEU A CA 1
ATOM 653 C C . LEU A 1 95 ? 39.691 -7.005 19.377 1.00 49.93 138 LEU A C 1
ATOM 654 O O . LEU A 1 95 ? 40.077 -7.219 20.536 1.00 50.56 138 LEU A O 1
ATOM 659 N N . LYS A 1 96 ? 40.516 -6.995 18.326 1.00 49.84 139 LYS A N 1
ATOM 660 C CA . LYS A 1 96 ? 41.963 -7.200 18.424 1.00 49.32 139 LYS A CA 1
ATOM 661 C C . LYS A 1 96 ? 42.276 -8.509 19.155 1.00 50.82 139 LYS A C 1
ATOM 662 O O . LYS A 1 96 ? 42.672 -8.534 20.317 1.00 53.65 139 LYS A O 1
ATOM 668 N N . ILE A 1 97 ? 42.067 -9.607 18.423 1.00 52.43 140 ILE A N 1
ATOM 669 C CA . ILE A 1 97 ? 42.221 -10.959 18.947 1.00 54.28 140 ILE A CA 1
ATOM 670 C C . ILE A 1 97 ? 42.704 -11.860 17.817 1.00 56.30 140 ILE A C 1
ATOM 671 O O . ILE A 1 97 ? 42.527 -11.557 16.635 1.00 55.47 140 ILE A O 1
ATOM 676 N N . ASN A 1 98 ? 43.321 -12.986 18.186 1.00 59.37 141 ASN A N 1
ATOM 677 C CA . ASN A 1 98 ? 43.805 -13.929 17.187 1.00 60.57 141 ASN A CA 1
ATOM 678 C C . ASN A 1 98 ? 42.645 -14.677 16.548 1.00 61.60 141 ASN A C 1
ATOM 679 O O . ASN A 1 98 ? 41.538 -14.701 17.082 1.00 62.24 141 ASN A O 1
ATOM 684 N N . PRO A 1 99 ? 42.878 -15.295 15.391 1.00 58.52 142 PRO A N 1
ATOM 685 C CA . PRO A 1 99 ? 41.902 -16.264 14.883 1.00 57.62 142 PRO A CA 1
ATOM 686 C C . PRO A 1 99 ? 41.649 -17.416 15.838 1.00 59.00 142 PRO A C 1
ATOM 687 O O . PRO A 1 99 ? 40.585 -18.042 15.751 1.00 60.99 142 PRO A O 1
ATOM 691 N N . ASP A 1 100 ? 42.566 -17.714 16.760 1.00 56.54 143 ASP A N 1
ATOM 692 C CA . ASP A 1 100 ? 42.364 -18.811 17.698 1.00 56.56 143 ASP A CA 1
ATOM 693 C C . ASP A 1 100 ? 41.998 -18.333 19.105 1.00 54.35 143 ASP A C 1
ATOM 694 O O . ASP A 1 100 ? 41.868 -19.157 20.016 1.00 51.72 143 ASP A O 1
ATOM 699 N N . TRP A 1 101 ? 41.795 -17.027 19.282 1.00 53.50 144 TRP A N 1
ATOM 700 C CA . TRP A 1 101 ? 41.331 -16.471 20.546 1.00 51.53 144 TRP A CA 1
ATOM 701 C C . TRP A 1 101 ? 40.053 -17.162 21.009 1.00 50.99 144 TRP A C 1
ATOM 702 O O . TRP A 1 101 ? 39.263 -17.664 20.205 1.00 51.23 144 TRP A O 1
ATOM 713 N N . LYS A 1 102 ? 39.847 -17.170 22.323 1.00 49.76 145 LYS A N 1
ATOM 714 C CA . LYS A 1 102 ? 38.838 -18.014 22.942 1.00 49.34 145 LYS A CA 1
ATOM 715 C C . LYS A 1 102 ? 38.596 -17.533 24.361 1.00 48.98 145 LYS A C 1
ATOM 716 O O . LYS A 1 102 ? 39.541 -17.201 25.080 1.00 48.94 145 LYS A O 1
ATOM 722 N N . THR A 1 103 ? 37.328 -17.491 24.754 1.00 49.55 146 THR A N 1
ATOM 723 C CA . THR A 1 103 ? 36.966 -17.208 26.134 1.00 49.75 146 THR A CA 1
ATOM 724 C C . THR A 1 103 ? 35.723 -18.027 26.461 1.00 50.82 146 THR A C 1
ATOM 725 O O . THR A 1 103 ? 35.317 -18.905 25.691 1.00 51.71 146 THR A O 1
ATOM 729 N N . HIS A 1 104 ? 35.108 -17.739 27.610 1.00 52.06 147 HIS A N 1
ATOM 730 C CA . HIS A 1 104 ? 34.050 -18.607 28.122 1.00 51.77 147 HIS A CA 1
ATOM 731 C C . HIS A 1 104 ? 32.704 -18.332 27.456 1.00 50.54 147 HIS A C 1
ATOM 732 O O . HIS A 1 104 ? 32.146 -19.208 26.787 1.00 51.58 147 HIS A O 1
ATOM 739 N N . ARG A 1 105 ? 32.163 -17.121 27.620 1.00 49.35 148 ARG A N 1
ATOM 740 C CA . ARG A 1 105 ? 30.736 -16.884 27.411 1.00 49.00 148 ARG A CA 1
ATOM 741 C C . ARG A 1 105 ? 30.474 -15.669 26.536 1.00 47.52 148 ARG A C 1
ATOM 742 O O . ARG A 1 105 ? 30.979 -14.577 26.815 1.00 46.96 148 ARG A O 1
ATOM 750 N N . LEU A 1 106 ? 29.636 -15.855 25.516 1.00 46.27 149 LEU A N 1
ATOM 751 C CA . LEU A 1 106 ? 29.117 -14.772 24.696 1.00 45.42 149 LEU A CA 1
ATOM 752 C C . LEU A 1 106 ? 27.613 -14.635 24.912 1.00 46.10 149 LEU A C 1
ATOM 753 O O . LEU A 1 106 ? 26.914 -15.618 25.180 1.00 46.16 149 LEU A O 1
ATOM 758 N N . LEU A 1 107 ? 27.119 -13.403 24.801 1.00 45.57 150 LEU A N 1
ATOM 759 C CA . LEU A 1 107 ? 25.689 -13.132 24.842 1.00 45.87 150 LEU A CA 1
ATOM 760 C C . LEU A 1 107 ? 25.333 -12.160 23.730 1.00 46.20 150 LEU A C 1
ATOM 761 O O . LEU A 1 107 ? 25.767 -11.004 23.754 1.00 46.44 150 LEU A O 1
ATOM 766 N N . ASP A 1 108 ? 24.511 -12.651 22.812 1.00 44.05 151 ASP A N 1
ATOM 767 C CA . ASP A 1 108 ? 23.983 -11.918 21.680 1.00 42.78 151 ASP A CA 1
ATOM 768 C C . ASP A 1 108 ? 22.580 -11.455 21.959 1.00 43.23 151 ASP A C 1
ATOM 769 O O . ASP A 1 108 ? 21.687 -12.235 21.904 1.00 43.33 151 ASP A O 1
ATOM 774 N N . LEU A 1 109 ? 22.375 -10.192 22.258 1.00 43.27 152 LEU A N 1
ATOM 775 C CA . LEU A 1 109 ? 21.020 -9.734 22.534 1.00 42.31 152 LEU A CA 1
ATOM 776 C C . LEU A 1 109 ? 20.343 -9.409 21.221 1.00 44.03 152 LEU A C 1
ATOM 777 O O . LEU A 1 109 ? 20.946 -8.759 20.358 1.00 43.56 152 LEU A O 1
ATOM 782 N N . GLY A 1 110 ? 19.095 -9.866 21.066 1.00 44.41 153 GLY A N 1
ATOM 783 C CA . GLY A 1 110 ? 18.390 -9.739 19.805 1.00 43.73 153 GLY A CA 1
ATOM 784 C C . GLY A 1 110 ? 19.188 -10.313 18.654 1.00 43.65 153 GLY A C 1
ATOM 785 O O . GLY A 1 110 ? 19.525 -9.602 17.704 1.00 43.24 153 GLY A O 1
ATOM 786 N N . ALA A 1 111 ? 19.491 -11.609 18.734 1.00 44.78 154 ALA A N 1
ATOM 787 C CA . ALA A 1 111 ? 20.426 -12.246 17.817 1.00 44.71 154 ALA A CA 1
ATOM 788 C C . ALA A 1 111 ? 19.883 -12.418 16.405 1.00 45.37 154 ALA A C 1
ATOM 789 O O . ALA A 1 111 ? 20.637 -12.844 15.524 1.00 46.81 154 ALA A O 1
ATOM 791 N N . GLY A 1 112 ? 18.614 -12.119 16.160 1.00 45.40 155 GLY A N 1
ATOM 792 C CA . GLY A 1 112 ? 18.091 -12.312 14.817 1.00 46.03 155 GLY A CA 1
ATOM 793 C C . GLY A 1 112 ? 18.111 -13.773 14.417 1.00 45.91 155 GLY A C 1
ATOM 794 O O . GLY A 1 112 ? 17.788 -14.667 15.210 1.00 44.80 155 GLY A O 1
ATOM 795 N N . ASP A 1 113 ? 18.509 -14.030 13.168 1.00 44.16 156 ASP A N 1
ATOM 796 C CA . ASP A 1 113 ? 18.461 -15.387 12.639 1.00 45.53 156 ASP A CA 1
ATOM 797 C C . ASP A 1 113 ? 19.721 -16.186 12.958 1.00 46.44 156 ASP A C 1
ATOM 798 O O . ASP A 1 113 ? 19.730 -17.405 12.756 1.00 47.28 156 ASP A O 1
ATOM 803 N N . GLY A 1 114 ? 20.766 -15.535 13.476 1.00 48.69 157 GLY A N 1
ATOM 804 C CA . GLY A 1 114 ? 21.918 -16.216 14.026 1.00 47.75 157 GLY A CA 1
ATOM 805 C C . GLY A 1 114 ? 23.150 -16.251 13.145 1.00 48.47 157 GLY A C 1
ATOM 806 O O . GLY A 1 114 ? 24.217 -16.650 13.628 1.00 48.18 157 GLY A O 1
ATOM 807 N N . GLU A 1 115 ? 23.043 -15.862 11.870 1.00 48.56 158 GLU A N 1
ATOM 808 C CA . GLU A 1 115 ? 24.204 -15.929 10.987 1.00 48.34 158 GLU A CA 1
ATOM 809 C C . GLU A 1 115 ? 25.219 -14.836 11.282 1.00 47.76 158 GLU A C 1
ATOM 810 O O . GLU A 1 115 ? 26.372 -14.957 10.859 1.00 49.10 158 GLU A O 1
ATOM 816 N N . VAL A 1 116 ? 24.821 -13.764 11.967 1.00 48.71 159 VAL A N 1
ATOM 817 C CA . VAL A 1 116 ? 25.818 -12.796 12.408 1.00 48.32 159 VAL A CA 1
ATOM 818 C C . VAL A 1 116 ? 26.476 -13.273 13.702 1.00 49.80 159 VAL A C 1
ATOM 819 O O . VAL A 1 116 ? 27.664 -13.012 13.937 1.00 50.34 159 VAL A O 1
ATOM 823 N N . THR A 1 117 ? 25.741 -14.002 14.543 1.00 48.05 160 THR A N 1
ATOM 824 C CA . THR A 1 117 ? 26.361 -14.585 15.722 1.00 48.65 160 THR A CA 1
ATOM 825 C C . THR A 1 117 ? 27.292 -15.716 15.305 1.00 48.44 160 THR A C 1
ATOM 826 O O . THR A 1 117 ? 28.352 -15.915 15.903 1.00 48.90 160 THR A O 1
ATOM 830 N N . LYS A 1 118 ? 26.909 -16.460 14.265 1.00 47.65 161 LYS A N 1
ATOM 831 C CA . LYS A 1 118 ? 27.698 -17.588 13.782 1.00 48.89 161 LYS A CA 1
ATOM 832 C C . LYS A 1 118 ? 29.118 -17.178 13.394 1.00 48.72 161 LYS A C 1
ATOM 833 O O . LYS A 1 118 ? 29.993 -18.045 13.284 1.00 49.15 161 LYS A O 1
ATOM 839 N N . ILE A 1 119 ? 29.370 -15.881 13.200 1.00 48.99 162 ILE A N 1
ATOM 840 C CA . ILE A 1 119 ? 30.729 -15.409 12.933 1.00 48.63 162 ILE A CA 1
ATOM 841 C C . ILE A 1 119 ? 31.525 -15.294 14.229 1.00 48.69 162 ILE A C 1
ATOM 842 O O . ILE A 1 119 ? 32.655 -15.778 14.335 1.00 49.29 162 ILE A O 1
ATOM 847 N N . MET A 1 120 ? 30.953 -14.618 15.220 1.00 47.72 163 MET A N 1
ATOM 848 C CA . MET A 1 120 ? 31.542 -14.516 16.545 1.00 46.31 163 MET A CA 1
ATOM 849 C C . MET A 1 120 ? 31.683 -15.863 17.242 1.00 47.49 163 MET A C 1
ATOM 850 O O . MET A 1 120 ? 32.547 -16.007 18.117 1.00 46.66 163 MET A O 1
ATOM 855 N N . SER A 1 121 ? 30.863 -16.849 16.866 1.00 46.89 164 SER A N 1
ATOM 856 C CA . SER A 1 121 ? 30.700 -18.077 17.648 1.00 47.60 164 SER A CA 1
ATOM 857 C C . SER A 1 121 ? 31.998 -18.775 18.046 1.00 47.97 164 SER A C 1
ATOM 858 O O . SER A 1 121 ? 32.118 -19.165 19.219 1.00 47.71 164 SER A O 1
ATOM 861 N N . PRO A 1 122 ? 32.995 -18.982 17.159 1.00 48.08 165 PRO A N 1
ATOM 862 C CA . PRO A 1 122 ? 34.064 -19.927 17.507 1.00 47.70 165 PRO A CA 1
ATOM 863 C C . PRO A 1 122 ? 35.083 -19.342 18.466 1.00 48.46 165 PRO A C 1
ATOM 864 O O . PRO A 1 122 ? 36.135 -19.940 18.705 1.00 49.39 165 PRO A O 1
ATOM 868 N N . HIS A 1 123 ? 34.786 -18.172 19.016 1.00 48.65 166 HIS A N 1
ATOM 869 C CA . HIS A 1 123 ? 35.626 -17.548 20.025 1.00 48.54 166 HIS A CA 1
ATOM 870 C C . HIS A 1 123 ? 35.105 -17.748 21.441 1.00 48.50 166 HIS A C 1
ATOM 871 O O . HIS A 1 123 ? 35.705 -17.232 22.386 1.00 48.35 166 HIS A O 1
ATOM 878 N N . PHE A 1 124 ? 34.011 -18.483 21.613 1.00 49.94 167 PHE A N 1
ATOM 879 C CA . PHE A 1 124 ? 33.413 -18.709 22.920 1.00 49.90 167 PHE A CA 1
ATOM 880 C C . PHE A 1 124 ? 32.929 -20.144 22.976 1.00 51.41 167 PHE A C 1
ATOM 881 O O . PHE A 1 124 ? 32.398 -20.657 21.991 1.00 51.58 167 PHE A O 1
ATOM 889 N N . GLU A 1 125 ? 33.119 -20.795 24.115 1.00 55.06 168 GLU A N 1
ATOM 890 C CA . GLU A 1 125 ? 32.653 -22.168 24.247 1.00 55.61 168 GLU A CA 1
ATOM 891 C C . GLU A 1 125 ? 31.210 -22.253 24.725 1.00 54.91 168 GLU A C 1
ATOM 892 O O . GLU A 1 125 ? 30.625 -23.342 24.696 1.00 55.33 168 GLU A O 1
ATOM 898 N N . GLU A 1 126 ? 30.622 -21.133 25.141 1.00 52.99 169 GLU A N 1
ATOM 899 C CA . GLU A 1 126 ? 29.211 -21.036 25.493 1.00 51.76 169 GLU A CA 1
ATOM 900 C C . GLU A 1 126 ? 28.649 -19.793 24.829 1.00 49.42 169 GLU A C 1
ATOM 901 O O . GLU A 1 126 ? 29.285 -18.733 24.846 1.00 47.89 169 GLU A O 1
ATOM 907 N N . ILE A 1 127 ? 27.466 -19.930 24.232 1.00 52.76 170 ILE A N 1
ATOM 908 C CA . ILE A 1 127 ? 26.860 -18.881 23.418 1.00 51.35 170 ILE A CA 1
ATOM 909 C C . ILE A 1 127 ? 25.421 -18.702 23.864 1.00 52.12 170 ILE A C 1
ATOM 910 O O . ILE A 1 127 ? 24.635 -19.654 23.822 1.00 54.47 170 ILE A O 1
ATOM 915 N N . TYR A 1 128 ? 25.068 -17.487 24.264 1.00 49.86 171 TYR A N 1
ATOM 916 C CA . TYR A 1 128 ? 23.722 -17.184 24.712 1.00 51.64 171 TYR A CA 1
ATOM 917 C C . TYR A 1 128 ? 23.103 -16.131 23.799 1.00 50.55 171 TYR A C 1
ATOM 918 O O . TYR A 1 128 ? 23.805 -15.284 23.238 1.00 48.26 171 TYR A O 1
ATOM 927 N N . ALA A 1 129 ? 21.775 -16.199 23.641 1.00 52.95 172 ALA A N 1
ATOM 928 C CA . ALA A 1 129 ? 21.047 -15.286 22.772 1.00 49.01 172 ALA A CA 1
ATOM 929 C C . ALA A 1 129 ? 19.691 -14.963 23.377 1.00 49.89 172 ALA A C 1
ATOM 930 O O . ALA A 1 129 ? 19.061 -15.825 23.992 1.00 51.65 172 ALA A O 1
ATOM 932 N N . THR A 1 130 ? 19.240 -13.722 23.199 1.00 49.05 173 THR A N 1
ATOM 933 C CA . THR A 1 130 ? 17.840 -13.378 23.408 1.00 48.62 173 THR A CA 1
ATOM 934 C C . THR A 1 130 ? 17.238 -12.915 22.091 1.00 48.87 173 THR A C 1
ATOM 935 O O . THR A 1 130 ? 17.949 -12.431 21.204 1.00 47.82 173 THR A O 1
ATOM 939 N N . GLU A 1 131 ? 15.919 -13.070 21.968 1.00 45.86 174 GLU A N 1
ATOM 940 C CA . GLU A 1 131 ? 15.243 -12.741 20.722 1.00 45.04 174 GLU A CA 1
ATOM 941 C C . GLU A 1 131 ? 13.747 -12.667 20.951 1.00 45.75 174 GLU A C 1
ATOM 942 O O . GLU A 1 131 ? 13.164 -13.586 21.527 1.00 48.02 174 GLU A O 1
ATOM 948 N N . LEU A 1 132 ? 13.128 -11.596 20.461 1.00 45.83 175 LEU A N 1
ATOM 949 C CA . LEU A 1 132 ? 11.696 -11.379 20.608 1.00 45.50 175 LEU A CA 1
ATOM 950 C C . LEU A 1 132 ? 10.842 -12.222 19.663 1.00 47.23 175 LEU A C 1
ATOM 951 O O . LEU A 1 132 ? 9.629 -12.316 19.878 1.00 50.01 175 LEU A O 1
ATOM 956 N N . SER A 1 133 ? 11.423 -12.829 18.631 1.00 48.32 176 SER A N 1
ATOM 957 C CA . SER A 1 133 ? 10.669 -13.466 17.557 1.00 50.22 176 SER A CA 1
ATOM 958 C C . SER A 1 133 ? 10.735 -14.983 17.685 1.00 51.89 176 SER A C 1
ATOM 959 O O . SER A 1 133 ? 11.818 -15.550 17.850 1.00 50.32 176 SER A O 1
ATOM 962 N N . GLU A 1 134 ? 9.575 -15.640 17.582 1.00 54.35 177 GLU A N 1
ATOM 963 C CA . GLU A 1 134 ? 9.513 -17.075 17.845 1.00 54.48 177 GLU A CA 1
ATOM 964 C C . GLU A 1 134 ? 10.195 -17.902 16.757 1.00 54.81 177 GLU A C 1
ATOM 965 O O . GLU A 1 134 ? 10.696 -18.994 17.045 1.00 55.11 177 GLU A O 1
ATOM 967 N N . THR A 1 135 ? 10.219 -17.424 15.509 1.00 54.29 178 THR A N 1
ATOM 968 C CA . THR A 1 135 ? 10.870 -18.208 14.458 1.00 55.25 178 THR A CA 1
ATOM 969 C C . THR A 1 135 ? 12.379 -18.000 14.464 1.00 55.77 178 THR A C 1
ATOM 970 O O . THR A 1 135 ? 13.140 -18.944 14.220 1.00 57.20 178 THR A O 1
ATOM 974 N N . MET A 1 136 ? 12.832 -16.777 14.740 1.00 54.78 179 MET A N 1
ATOM 975 C CA . MET A 1 136 ? 14.257 -16.554 14.957 1.00 51.49 179 MET A CA 1
ATOM 976 C C . MET A 1 136 ? 14.783 -17.453 16.072 1.00 52.30 179 MET A C 1
ATOM 977 O O . MET A 1 136 ? 15.736 -18.211 15.868 1.00 52.83 179 MET A O 1
ATOM 982 N N . ILE A 1 137 ? 14.133 -17.417 17.243 1.00 52.78 180 ILE A N 1
ATOM 983 C CA . ILE A 1 137 ? 14.542 -18.222 18.399 1.00 51.73 180 ILE A CA 1
ATOM 984 C C . ILE A 1 137 ? 14.758 -19.680 18.015 1.00 53.75 180 ILE A C 1
ATOM 985 O O . ILE A 1 137 ? 15.664 -20.345 18.531 1.00 55.28 180 ILE A O 1
ATOM 990 N N . TRP A 1 138 ? 13.940 -20.206 17.103 1.00 53.39 181 TRP A N 1
ATOM 991 C CA . TRP A 1 138 ? 14.155 -21.582 16.670 1.00 55.17 181 TRP A CA 1
ATOM 992 C C . TRP A 1 138 ? 15.454 -21.717 15.899 1.00 54.06 181 TRP A C 1
ATOM 993 O O . TRP A 1 138 ? 16.243 -22.636 16.147 1.00 55.80 181 TRP A O 1
ATOM 1004 N N . GLN A 1 139 ? 15.678 -20.824 14.935 1.00 54.68 182 GLN A N 1
ATOM 1005 C CA . GLN A 1 139 ? 16.898 -20.892 14.144 1.00 54.13 182 GLN A CA 1
ATOM 1006 C C . GLN A 1 139 ? 18.125 -20.662 15.008 1.00 53.18 182 GLN A C 1
ATOM 1007 O O . GLN A 1 139 ? 19.187 -21.230 14.740 1.00 53.22 182 GLN A O 1
ATOM 1013 N N . LEU A 1 140 ? 17.989 -19.848 16.056 1.00 54.99 183 LEU A N 1
ATOM 1014 C CA . LEU A 1 140 ? 19.041 -19.731 17.059 1.00 53.46 183 LEU A CA 1
ATOM 1015 C C . LEU A 1 140 ? 19.252 -21.053 17.781 1.00 54.83 183 LEU A C 1
ATOM 1016 O O . LEU A 1 140 ? 20.389 -21.487 17.988 1.00 56.25 183 LEU A O 1
ATOM 1021 N N . GLN A 1 141 ? 18.164 -21.706 18.185 1.00 54.59 184 GLN A N 1
ATOM 1022 C CA . GLN A 1 141 ? 18.313 -23.034 18.764 1.00 56.09 184 GLN A CA 1
ATOM 1023 C C . GLN A 1 141 ? 18.870 -24.022 17.749 1.00 56.41 184 GLN A C 1
ATOM 1024 O O . GLN A 1 141 ? 19.617 -24.929 18.126 1.00 56.70 184 GLN A O 1
ATOM 1030 N N . LYS A 1 142 ? 18.544 -23.849 16.462 1.00 55.81 185 LYS A N 1
ATOM 1031 C CA . LYS A 1 142 ? 19.036 -24.765 15.435 1.00 55.30 185 LYS A CA 1
ATOM 1032 C C . LYS A 1 142 ? 20.559 -24.816 15.402 1.00 56.27 185 LYS A C 1
ATOM 1033 O O . LYS A 1 142 ? 21.141 -25.849 15.051 1.00 59.63 185 LYS A O 1
ATOM 1039 N N . LYS A 1 143 ? 21.215 -23.718 15.768 1.00 56.39 186 LYS A N 1
ATOM 1040 C CA . LYS A 1 143 ? 22.665 -23.612 15.788 1.00 56.82 186 LYS A CA 1
ATOM 1041 C C . LYS A 1 143 ? 23.274 -24.017 17.128 1.00 57.64 186 LYS A C 1
ATOM 1042 O O . LYS A 1 143 ? 24.453 -23.738 17.363 1.00 57.14 186 LYS A O 1
ATOM 1048 N N . LYS A 1 144 ? 22.489 -24.651 18.006 1.00 57.89 187 LYS A N 1
ATOM 1049 C CA . LYS A 1 144 ? 22.913 -25.103 19.334 1.00 57.14 187 LYS A CA 1
ATOM 1050 C C . LYS A 1 144 ? 23.155 -23.940 20.298 1.00 57.40 187 LYS A C 1
ATOM 1051 O O . LYS A 1 144 ? 23.952 -24.049 21.233 1.00 56.60 187 LYS A O 1
ATOM 1053 N N . TYR A 1 145 ? 22.453 -22.828 20.098 1.00 59.43 188 TYR A N 1
ATOM 1054 C CA . TYR A 1 145 ? 22.601 -21.645 20.939 1.00 57.50 188 TYR A CA 1
ATOM 1055 C C . TYR A 1 145 ? 21.575 -21.680 22.069 1.00 58.03 188 TYR A C 1
ATOM 1056 O O . TYR A 1 145 ? 20.417 -22.063 21.869 1.00 56.69 188 TYR A O 1
ATOM 1065 N N . ARG A 1 146 ? 22.010 -21.284 23.259 1.00 63.85 189 ARG A N 1
ATOM 1066 C CA . ARG A 1 146 ? 21.148 -21.262 24.436 1.00 64.39 189 ARG A CA 1
ATOM 1067 C C . ARG A 1 146 ? 20.397 -19.938 24.453 1.00 64.89 189 ARG A C 1
ATOM 1068 O O . ARG A 1 146 ? 20.973 -18.891 24.760 1.00 64.83 189 ARG A O 1
ATOM 1076 N N . VAL A 1 147 ? 19.115 -19.976 24.117 1.00 57.38 190 VAL A N 1
ATOM 1077 C CA . VAL A 1 147 ? 18.310 -18.763 24.072 1.00 54.92 190 VAL A CA 1
ATOM 1078 C C . VAL A 1 147 ? 17.727 -18.504 25.455 1.00 55.01 190 VAL A C 1
ATOM 1079 O O . VAL A 1 147 ? 17.170 -19.406 26.094 1.00 57.24 190 VAL A O 1
ATOM 1083 N N . LEU A 1 148 ? 17.871 -17.273 25.923 1.00 54.23 191 LEU A N 1
ATOM 1084 C CA . LEU A 1 148 ? 17.437 -16.861 27.245 1.00 53.30 191 LEU A CA 1
ATOM 1085 C C . LEU A 1 148 ? 16.201 -15.980 27.129 1.00 52.67 191 LEU A C 1
ATOM 1086 O O . LEU A 1 148 ? 15.804 -15.563 26.037 1.00 53.32 191 LEU A O 1
ATOM 1091 N N . GLY A 1 149 ? 15.583 -15.704 28.270 1.00 57.08 192 GLY A N 1
ATOM 1092 C CA . GLY A 1 149 ? 14.456 -14.797 28.276 1.00 54.72 192 GLY A CA 1
ATOM 1093 C C . GLY A 1 149 ? 14.912 -13.371 28.046 1.00 55.35 192 GLY A C 1
ATOM 1094 O O . GLY A 1 149 ? 15.983 -12.959 28.487 1.00 55.76 192 GLY A O 1
ATOM 1095 N N . ILE A 1 150 ? 14.076 -12.612 27.341 1.00 51.85 193 ILE A N 1
ATOM 1096 C CA . ILE A 1 150 ? 14.379 -11.217 27.024 1.00 51.14 193 ILE A CA 1
ATOM 1097 C C . ILE A 1 150 ? 14.780 -10.454 28.280 1.00 52.12 193 ILE A C 1
ATOM 1098 O O . ILE A 1 150 ? 15.672 -9.595 28.245 1.00 51.64 193 ILE A O 1
ATOM 1103 N N . ASN A 1 151 ? 14.122 -10.750 29.407 1.00 54.66 194 ASN A N 1
ATOM 1104 C CA . ASN A 1 151 ? 14.414 -10.140 30.698 1.00 55.41 194 ASN A CA 1
ATOM 1105 C C . ASN A 1 151 ? 14.968 -11.156 31.695 1.00 57.23 194 ASN A C 1
ATOM 1106 O O . ASN A 1 151 ? 14.763 -11.034 32.907 1.00 57.70 194 ASN A O 1
ATOM 1111 N N . GLU A 1 152 ? 15.687 -12.154 31.190 1.00 53.40 195 GLU A N 1
ATOM 1112 C CA . GLU A 1 152 ? 16.216 -13.245 31.990 1.00 52.97 195 GLU A CA 1
ATOM 1113 C C . GLU A 1 152 ? 17.740 -13.352 31.961 1.00 53.71 195 GLU A C 1
ATOM 1114 O O . GLU A 1 152 ? 18.317 -13.983 32.855 1.00 54.91 195 GLU A O 1
ATOM 1120 N N . TRP A 1 153 ? 18.408 -12.731 30.988 1.00 55.11 196 TRP A N 1
ATOM 1121 C CA . TRP A 1 153 ? 19.861 -12.828 30.892 1.00 54.85 196 TRP A CA 1
ATOM 1122 C C . TRP A 1 153 ? 20.568 -12.041 31.990 1.00 55.72 196 TRP A C 1
ATOM 1123 O O . TRP A 1 153 ? 21.756 -12.275 32.240 1.00 55.38 196 TRP A O 1
ATOM 1134 N N . GLN A 1 154 ? 19.868 -11.122 32.656 1.00 57.01 197 GLN A N 1
ATOM 1135 C CA . GLN A 1 154 ? 20.495 -10.327 33.700 1.00 59.92 197 GLN A CA 1
ATOM 1136 C C . GLN A 1 154 ? 20.674 -11.109 34.993 1.00 61.78 197 GLN A C 1
ATOM 1137 O O . GLN A 1 154 ? 21.572 -10.795 35.780 1.00 65.63 197 GLN A O 1
ATOM 1143 N N . ASN A 1 155 ? 19.845 -12.119 35.230 1.00 58.07 198 ASN A N 1
ATOM 1144 C CA . ASN A 1 155 ? 19.767 -12.805 36.516 1.00 60.54 198 ASN A CA 1
ATOM 1145 C C . ASN A 1 155 ? 20.232 -14.253 36.419 1.00 58.07 198 ASN A C 1
ATOM 1146 O O . ASN A 1 155 ? 19.710 -15.139 37.104 1.00 56.50 198 ASN A O 1
ATOM 1151 N N . THR A 1 156 ? 21.227 -14.502 35.569 1.00 55.72 199 THR A N 1
ATOM 1152 C CA . THR A 1 156 ? 21.625 -15.874 35.290 1.00 54.75 199 THR A CA 1
ATOM 1153 C C . THR A 1 156 ? 22.393 -16.493 36.448 1.00 57.02 199 THR A C 1
ATOM 1154 O O . THR A 1 156 ? 22.201 -17.674 36.760 1.00 57.49 199 THR A O 1
ATOM 1158 N N . GLY A 1 157 ? 23.256 -15.719 37.099 1.00 58.05 200 GLY A N 1
ATOM 1159 C CA . GLY A 1 157 ? 24.221 -16.264 38.025 1.00 60.63 200 GLY A CA 1
ATOM 1160 C C . GLY A 1 157 ? 25.632 -16.320 37.485 1.00 61.83 200 GLY A C 1
ATOM 1161 O O . GLY A 1 157 ? 26.529 -16.807 38.184 1.00 63.93 200 GLY A O 1
ATOM 1162 N N . PHE A 1 158 ? 25.854 -15.843 36.263 1.00 59.62 201 PHE A N 1
ATOM 1163 C CA . PHE A 1 158 ? 27.176 -15.814 35.663 1.00 59.02 201 PHE A CA 1
ATOM 1164 C C . PHE A 1 158 ? 27.298 -14.583 34.777 1.00 57.21 201 PHE A C 1
ATOM 1165 O O . PHE A 1 158 ? 26.328 -14.148 34.150 1.00 55.50 201 PHE A O 1
ATOM 1173 N N . GLN A 1 159 ? 28.505 -14.027 34.742 1.00 56.71 202 GLN A N 1
ATOM 1174 C CA . GLN A 1 159 ? 28.829 -12.874 33.920 1.00 54.67 202 GLN A CA 1
ATOM 1175 C C . GLN A 1 159 ? 29.154 -13.312 32.489 1.00 52.46 202 GLN A C 1
ATOM 1176 O O . GLN A 1 159 ? 29.321 -14.500 32.194 1.00 53.20 202 GLN A O 1
ATOM 1182 N N . TYR A 1 160 ? 29.253 -12.332 31.593 1.00 50.61 203 TYR A N 1
ATOM 1183 C CA . TYR A 1 160 ? 29.442 -12.579 30.168 1.00 48.80 203 TYR A CA 1
ATOM 1184 C C . TYR A 1 160 ? 30.731 -11.938 29.684 1.00 47.90 203 TYR A C 1
ATOM 1185 O O . TYR A 1 160 ? 30.923 -10.727 29.839 1.00 47.32 203 TYR A O 1
ATOM 1194 N N . ASP A 1 161 ? 31.591 -12.749 29.059 1.00 48.69 204 ASP A N 1
ATOM 1195 C CA . ASP A 1 161 ? 32.911 -12.270 28.655 1.00 46.83 204 ASP A CA 1
ATOM 1196 C C . ASP A 1 161 ? 32.809 -11.251 27.535 1.00 45.68 204 ASP A C 1
ATOM 1197 O O . ASP A 1 161 ? 33.539 -10.253 27.529 1.00 45.86 204 ASP A O 1
ATOM 1202 N N . VAL A 1 162 ? 31.920 -11.493 26.573 1.00 47.54 205 VAL A N 1
ATOM 1203 C CA . VAL A 1 162 ? 31.604 -10.536 25.519 1.00 46.93 205 VAL A CA 1
ATOM 1204 C C . VAL A 1 162 ? 30.095 -10.538 25.348 1.00 46.21 205 VAL A C 1
ATOM 1205 O O . VAL A 1 162 ? 29.492 -11.597 25.144 1.00 46.63 205 VAL A O 1
ATOM 1209 N N . ILE A 1 163 ? 29.483 -9.365 25.464 1.00 43.45 206 ILE A N 1
ATOM 1210 C CA . ILE A 1 163 ? 28.049 -9.203 25.268 1.00 45.29 206 ILE A CA 1
ATOM 1211 C C . ILE A 1 163 ? 27.846 -8.516 23.924 1.00 43.32 206 ILE A C 1
ATOM 1212 O O . ILE A 1 163 ? 28.321 -7.394 23.708 1.00 42.96 206 ILE A O 1
ATOM 1217 N N . SER A 1 164 ? 27.158 -9.196 23.022 1.00 43.15 207 SER A N 1
ATOM 1218 C CA . SER A 1 164 ? 26.925 -8.707 21.671 1.00 43.51 207 SER A CA 1
ATOM 1219 C C . SER A 1 164 ? 25.533 -8.105 21.556 1.00 42.70 207 SER A C 1
ATOM 1220 O O . SER A 1 164 ? 24.548 -8.693 22.012 1.00 41.45 207 SER A O 1
ATOM 1223 N N . CYS A 1 165 ? 25.457 -6.952 20.897 1.00 42.51 208 CYS A N 1
ATOM 1224 C CA . CYS A 1 165 ? 24.247 -6.163 20.845 1.00 42.53 208 CYS A CA 1
ATOM 1225 C C . CYS A 1 165 ? 24.221 -5.390 19.520 1.00 42.30 208 CYS A C 1
ATOM 1226 O O . CYS A 1 165 ? 24.278 -4.164 19.442 1.00 42.20 208 CYS A O 1
ATOM 1229 N N . LEU A 1 166 ? 24.121 -6.122 18.415 1.00 42.75 209 LEU A N 1
ATOM 1230 C CA . LEU A 1 166 ? 24.297 -5.541 17.088 1.00 43.18 209 LEU A CA 1
ATOM 1231 C C . LEU A 1 166 ? 22.946 -5.191 16.478 1.00 42.64 209 LEU A C 1
ATOM 1232 O O . LEU A 1 166 ? 22.090 -6.068 16.315 1.00 42.24 209 LEU A O 1
ATOM 1237 N N . ASN A 1 167 ? 22.760 -3.906 16.158 1.00 43.03 210 ASN A N 1
ATOM 1238 C CA . ASN A 1 167 ? 21.598 -3.418 15.405 1.00 44.66 210 ASN A CA 1
ATOM 1239 C C . ASN A 1 167 ? 20.282 -3.631 16.149 1.00 45.69 210 ASN A C 1
ATOM 1240 O O . ASN A 1 167 ? 19.236 -3.860 15.537 1.00 45.33 210 ASN A O 1
ATOM 1245 N N . LEU A 1 168 ? 20.332 -3.527 17.480 1.00 45.71 211 LEU A N 1
ATOM 1246 C CA . LEU A 1 168 ? 19.162 -3.637 18.342 1.00 45.83 211 LEU A CA 1
ATOM 1247 C C . LEU A 1 168 ? 18.740 -2.321 18.976 1.00 47.42 211 LEU A C 1
ATOM 1248 O O . LEU A 1 168 ? 17.547 -2.118 19.207 1.00 48.94 211 LEU A O 1
ATOM 1253 N N . LEU A 1 169 ? 19.682 -1.424 19.272 1.00 48.52 212 LEU A N 1
ATOM 1254 C CA . LEU A 1 169 ? 19.333 -0.196 19.981 1.00 49.41 212 LEU A CA 1
ATOM 1255 C C . LEU A 1 169 ? 18.362 0.673 19.202 1.00 49.26 212 LEU A C 1
ATOM 1256 O O . LEU A 1 169 ? 17.706 1.531 19.800 1.00 49.51 212 LEU A O 1
ATOM 1261 N N . ASP A 1 170 ? 18.256 0.477 17.890 1.00 49.17 213 ASP A N 1
ATOM 1262 C CA . ASP A 1 170 ? 17.249 1.160 17.092 1.00 49.60 213 ASP A CA 1
ATOM 1263 C C . ASP A 1 170 ? 16.014 0.297 16.842 1.00 49.79 213 ASP A C 1
ATOM 1264 O O . ASP A 1 170 ? 15.188 0.647 15.993 1.00 51.56 213 ASP A O 1
ATOM 1269 N N . ARG A 1 171 ? 15.864 -0.817 17.567 1.00 51.29 214 ARG A N 1
ATOM 1270 C CA . ARG A 1 171 ? 14.707 -1.688 17.394 1.00 52.43 214 ARG A CA 1
ATOM 1271 C C . ARG A 1 171 ? 14.104 -2.184 18.705 1.00 54.31 214 ARG A C 1
ATOM 1272 O O . ARG A 1 171 ? 13.134 -2.951 18.665 1.00 54.94 214 ARG A O 1
ATOM 1280 N N . CYS A 1 172 ? 14.629 -1.784 19.855 1.00 52.14 215 CYS A N 1
ATOM 1281 C CA . CYS A 1 172 ? 14.078 -2.212 21.128 1.00 54.23 215 CYS A CA 1
ATOM 1282 C C . CYS A 1 172 ? 13.334 -1.062 21.795 1.00 57.88 215 CYS A C 1
ATOM 1283 O O . CYS A 1 172 ? 13.358 0.085 21.335 1.00 57.34 215 CYS A O 1
ATOM 1286 N N . ASP A 1 173 ? 12.676 -1.395 22.908 1.00 59.44 216 ASP A N 1
ATOM 1287 C CA . ASP A 1 173 ? 11.799 -0.482 23.629 1.00 61.65 216 ASP A CA 1
ATOM 1288 C C . ASP A 1 173 ? 12.556 0.395 24.621 1.00 63.81 216 ASP A C 1
ATOM 1289 O O . ASP A 1 173 ? 12.302 1.602 24.700 1.00 67.84 216 ASP A O 1
ATOM 1294 N N . GLN A 1 174 ? 13.490 -0.174 25.376 1.00 61.06 217 GLN A N 1
ATOM 1295 C CA . GLN A 1 174 ? 14.224 0.561 26.404 1.00 62.25 217 GLN A CA 1
ATOM 1296 C C . GLN A 1 174 ? 15.713 0.348 26.188 1.00 60.04 217 GLN A C 1
ATOM 1297 O O . GLN A 1 174 ? 16.343 -0.472 26.870 1.00 58.45 217 GLN A O 1
ATOM 1303 N N . PRO A 1 175 ? 16.315 1.084 25.249 1.00 61.41 218 PRO A N 1
ATOM 1304 C CA . PRO A 1 175 ? 17.734 0.847 24.941 1.00 58.64 218 PRO A CA 1
ATOM 1305 C C . PRO A 1 175 ? 18.667 1.322 26.034 1.00 58.33 218 PRO A C 1
ATOM 1306 O O . PRO A 1 175 ? 19.749 0.743 26.200 1.00 56.76 218 PRO A O 1
ATOM 1310 N N . LEU A 1 176 ? 18.285 2.356 26.786 1.00 59.60 219 LEU A N 1
ATOM 1311 C CA . LEU A 1 176 ? 19.119 2.794 27.898 1.00 57.28 219 LEU A CA 1
ATOM 1312 C C . LEU A 1 176 ? 19.132 1.748 29.005 1.00 55.83 219 LEU A C 1
ATOM 1313 O O . LEU A 1 176 ? 20.200 1.353 29.482 1.00 54.53 219 LEU A O 1
ATOM 1318 N N . THR A 1 177 ? 17.951 1.274 29.417 1.00 57.00 220 THR A N 1
ATOM 1319 C CA . THR A 1 177 ? 17.891 0.175 30.380 1.00 55.65 220 THR A CA 1
ATOM 1320 C C . THR A 1 177 ? 18.683 -1.025 29.884 1.00 53.77 220 THR A C 1
ATOM 1321 O O . THR A 1 177 ? 19.317 -1.735 30.677 1.00 53.34 220 THR A O 1
ATOM 1325 N N . LEU A 1 178 ? 18.676 -1.256 28.571 1.00 55.44 221 LEU A N 1
ATOM 1326 C CA . LEU A 1 178 ? 19.455 -2.354 28.019 1.00 53.60 221 LEU A CA 1
ATOM 1327 C C . LEU A 1 178 ? 20.945 -2.122 28.244 1.00 54.31 221 LEU A C 1
ATOM 1328 O O . LEU A 1 178 ? 21.642 -2.966 28.820 1.00 53.67 221 LEU A O 1
ATOM 1333 N N . LEU A 1 179 ? 21.443 -0.960 27.816 1.00 54.01 222 LEU A N 1
ATOM 1334 C CA . LEU A 1 179 ? 22.855 -0.629 27.993 1.00 52.73 222 LEU A CA 1
ATOM 1335 C C . LEU A 1 179 ? 23.280 -0.782 29.448 1.00 53.25 222 LEU A C 1
ATOM 1336 O O . LEU A 1 179 ? 24.247 -1.488 29.752 1.00 53.44 222 LEU A O 1
ATOM 1341 N N . LYS A 1 180 ? 22.557 -0.135 30.366 1.00 53.97 223 LYS A N 1
ATOM 1342 C CA . LYS A 1 180 ? 22.859 -0.295 31.782 1.00 53.74 223 LYS A CA 1
ATOM 1343 C C . LYS A 1 180 ? 22.780 -1.758 32.206 1.00 53.76 223 LYS A C 1
ATOM 1344 O O . LYS A 1 180 ? 23.558 -2.196 33.062 1.00 54.65 223 LYS A O 1
ATOM 1346 N N . ASP A 1 181 ? 21.878 -2.536 31.603 1.00 51.46 224 ASP A N 1
ATOM 1347 C CA . ASP A 1 181 ? 21.812 -3.963 31.911 1.00 51.54 224 ASP A CA 1
ATOM 1348 C C . ASP A 1 181 ? 23.072 -4.690 31.433 1.00 53.47 224 ASP A C 1
ATOM 1349 O O . ASP A 1 181 ? 23.659 -5.487 32.182 1.00 53.83 224 ASP A O 1
ATOM 1354 N N . ILE A 1 182 ? 23.508 -4.437 30.184 1.00 54.65 225 ILE A N 1
ATOM 1355 C CA . ILE A 1 182 ? 24.723 -5.099 29.696 1.00 52.25 225 ILE A CA 1
ATOM 1356 C C . ILE A 1 182 ? 25.877 -4.867 30.656 1.00 53.62 225 ILE A C 1
ATOM 1357 O O . ILE A 1 182 ? 26.633 -5.794 30.982 1.00 53.84 225 ILE A O 1
ATOM 1362 N N . ARG A 1 183 ? 26.034 -3.631 31.132 1.00 53.01 226 ARG A N 1
ATOM 1363 C CA . ARG A 1 183 ? 27.171 -3.348 31.999 1.00 52.76 226 ARG A CA 1
ATOM 1364 C C . ARG A 1 183 ? 27.095 -4.129 33.304 1.00 53.55 226 ARG A C 1
ATOM 1365 O O . ARG A 1 183 ? 28.125 -4.591 33.811 1.00 52.74 226 ARG A O 1
ATOM 1373 N N . SER A 1 184 ? 25.888 -4.326 33.834 1.00 54.07 227 SER A N 1
ATOM 1374 C CA . SER A 1 184 ? 25.744 -4.926 35.154 1.00 54.36 227 SER A CA 1
ATOM 1375 C C . SER A 1 184 ? 26.156 -6.395 35.180 1.00 54.57 227 SER A C 1
ATOM 1376 O O . SER A 1 184 ? 26.536 -6.903 36.241 1.00 55.87 227 SER A O 1
ATOM 1379 N N . VAL A 1 185 ? 26.089 -7.095 34.044 1.00 53.83 228 VAL A N 1
ATOM 1380 C CA . VAL A 1 185 ? 26.371 -8.523 33.989 1.00 53.71 228 VAL A CA 1
ATOM 1381 C C . VAL A 1 185 ? 27.579 -8.837 33.110 1.00 52.60 228 VAL A C 1
ATOM 1382 O O . VAL A 1 185 ? 27.851 -10.006 32.827 1.00 51.96 228 VAL A O 1
ATOM 1386 N N . LEU A 1 186 ? 28.304 -7.820 32.661 1.00 54.17 229 LEU A N 1
ATOM 1387 C CA . LEU A 1 186 ? 29.496 -8.023 31.847 1.00 53.66 229 LEU A CA 1
ATOM 1388 C C . LEU A 1 186 ? 30.710 -8.235 32.739 1.00 52.88 229 LEU A C 1
ATOM 1389 O O . LEU A 1 186 ? 30.910 -7.489 33.702 1.00 54.04 229 LEU A O 1
ATOM 1394 N N . GLU A 1 187 ? 31.519 -9.245 32.414 1.00 51.79 230 GLU A N 1
ATOM 1395 C CA . GLU A 1 187 ? 32.751 -9.543 33.147 1.00 53.78 230 GLU A CA 1
ATOM 1396 C C . GLU A 1 187 ? 33.635 -8.305 33.294 1.00 53.63 230 GLU A C 1
ATOM 1397 O O . GLU A 1 187 ? 34.180 -7.799 32.306 1.00 52.49 230 GLU A O 1
ATOM 1403 N N . PRO A 1 188 ? 33.812 -7.800 34.519 1.00 55.05 231 PRO A N 1
ATOM 1404 C CA . PRO A 1 188 ? 34.410 -6.461 34.682 1.00 54.55 231 PRO A CA 1
ATOM 1405 C C . PRO A 1 188 ? 35.875 -6.349 34.271 1.00 53.91 231 PRO A C 1
ATOM 1406 O O . PRO A 1 188 ? 36.285 -5.273 33.819 1.00 53.24 231 PRO A O 1
ATOM 1410 N N . THR A 1 189 ? 36.688 -7.397 34.424 1.00 55.81 232 THR A N 1
ATOM 1411 C CA . THR A 1 189 ? 38.115 -7.247 34.137 1.00 55.99 232 THR A CA 1
ATOM 1412 C C . THR A 1 189 ? 38.384 -7.170 32.638 1.00 56.25 232 THR A C 1
ATOM 1413 O O . THR A 1 189 ? 38.763 -6.110 32.127 1.00 57.70 232 THR A O 1
ATOM 1417 N N . ARG A 1 190 ? 38.187 -8.277 31.922 1.00 55.28 233 ARG A N 1
ATOM 1418 C CA . ARG A 1 190 ? 38.527 -8.365 30.506 1.00 55.02 233 ARG A CA 1
ATOM 1419 C C . ARG A 1 190 ? 37.315 -8.305 29.580 1.00 51.96 233 ARG A C 1
ATOM 1420 O O . ARG A 1 190 ? 37.447 -8.612 28.393 1.00 51.89 233 ARG A O 1
ATOM 1428 N N . GLY A 1 191 ? 36.148 -7.911 30.080 1.00 51.54 234 GLY A N 1
ATOM 1429 C CA . GLY A 1 191 ? 34.920 -8.017 29.304 1.00 50.94 234 GLY A CA 1
ATOM 1430 C C . GLY A 1 191 ? 34.684 -6.816 28.400 1.00 48.40 234 GLY A C 1
ATOM 1431 O O . GLY A 1 191 ? 34.986 -5.681 28.758 1.00 49.68 234 GLY A O 1
ATOM 1432 N N . ARG A 1 192 ? 34.141 -7.086 27.217 1.00 46.50 235 ARG A N 1
ATOM 1433 C CA . ARG A 1 192 ? 33.830 -6.033 26.258 1.00 47.93 235 ARG A CA 1
ATOM 1434 C C . ARG A 1 192 ? 32.469 -6.291 25.624 1.00 45.56 235 ARG A C 1
ATOM 1435 O O . ARG A 1 192 ? 31.978 -7.423 25.579 1.00 44.68 235 ARG A O 1
ATOM 1443 N N . VAL A 1 193 ? 31.850 -5.224 25.146 1.00 44.26 236 VAL A N 1
ATOM 1444 C CA . VAL A 1 193 ? 30.621 -5.341 24.381 1.00 45.46 236 VAL A CA 1
ATOM 1445 C C . VAL A 1 193 ? 30.917 -4.877 22.963 1.00 45.11 236 VAL A C 1
ATOM 1446 O O . VAL A 1 193 ? 31.683 -3.927 22.749 1.00 45.25 236 VAL A O 1
ATOM 1450 N N . ILE A 1 194 ? 30.367 -5.592 21.991 1.00 43.93 237 ILE A N 1
ATOM 1451 C CA . ILE A 1 194 ? 30.454 -5.201 20.594 1.00 42.59 237 ILE A CA 1
ATOM 1452 C C . ILE A 1 194 ? 29.059 -4.780 20.168 1.00 42.38 237 ILE A C 1
ATOM 1453 O O . ILE A 1 194 ? 28.083 -5.507 20.393 1.00 42.48 237 ILE A O 1
ATOM 1458 N N . LEU A 1 195 ? 28.961 -3.570 19.630 1.00 43.03 238 LEU A N 1
ATOM 1459 C CA . LEU A 1 195 ? 27.703 -2.851 19.514 1.00 42.99 238 LEU A CA 1
ATOM 1460 C C . LEU A 1 195 ? 27.593 -2.282 18.112 1.00 43.06 238 LEU A C 1
ATOM 1461 O O . LEU A 1 195 ? 28.540 -1.659 17.622 1.00 43.75 238 LEU A O 1
ATOM 1466 N N . ALA A 1 196 ? 26.444 -2.479 17.474 1.00 43.55 239 ALA A N 1
ATOM 1467 C CA . ALA A 1 196 ? 26.251 -2.037 16.102 1.00 44.46 239 ALA A CA 1
ATOM 1468 C C . ALA A 1 196 ? 25.016 -1.159 16.018 1.00 44.54 239 ALA A C 1
ATOM 1469 O O . ALA A 1 196 ? 23.956 -1.514 16.543 1.00 44.85 239 ALA A O 1
ATOM 1471 N N . LEU A 1 197 ? 25.163 -0.017 15.353 1.00 44.57 240 LEU A N 1
ATOM 1472 C CA . LEU A 1 197 ? 24.092 0.951 15.188 1.00 46.41 240 LEU A CA 1
ATOM 1473 C C . LEU A 1 197 ? 23.978 1.320 13.715 1.00 48.29 240 LEU A C 1
ATOM 1474 O O . LEU A 1 197 ? 24.991 1.599 13.065 1.00 47.28 240 LEU A O 1
ATOM 1479 N N . VAL A 1 198 ? 22.753 1.321 13.187 1.00 49.31 241 VAL A N 1
ATOM 1480 C CA . VAL A 1 198 ? 22.527 1.875 11.859 1.00 49.99 241 VAL A CA 1
ATOM 1481 C C . VAL A 1 198 ? 22.369 3.383 11.981 1.00 52.24 241 VAL A C 1
ATOM 1482 O O . VAL A 1 198 ? 21.718 3.883 12.904 1.00 51.56 241 VAL A O 1
ATOM 1486 N N . LEU A 1 199 ? 22.997 4.119 11.062 1.00 55.17 242 LEU A N 1
ATOM 1487 C CA . LEU A 1 199 ? 22.894 5.567 11.027 1.00 56.76 242 LEU A CA 1
ATOM 1488 C C . LEU A 1 199 ? 22.667 6.023 9.592 1.00 56.42 242 LEU A C 1
ATOM 1489 O O . LEU A 1 199 ? 23.273 5.471 8.660 1.00 55.23 242 LEU A O 1
ATOM 1494 N N . PRO A 1 200 ? 21.771 7.017 9.400 1.00 55.69 243 PRO A N 1
ATOM 1495 C CA . PRO A 1 200 ? 21.014 7.975 10.246 1.00 56.09 243 PRO A CA 1
ATOM 1496 C C . PRO A 1 200 ? 20.103 7.326 11.293 1.00 55.62 243 PRO A C 1
ATOM 1497 O O . PRO A 1 200 ? 19.272 6.503 10.952 1.00 54.46 243 PRO A O 1
ATOM 1501 N N . PHE A 1 201 ? 20.398 7.591 12.558 1.00 56.12 244 PHE A N 1
ATOM 1502 C CA . PHE A 1 201 ? 19.675 6.929 13.612 1.00 55.56 244 PHE A CA 1
ATOM 1503 C C . PHE A 1 201 ? 18.228 7.272 13.471 1.00 54.96 244 PHE A C 1
ATOM 1504 O O . PHE A 1 201 ? 17.834 8.425 13.493 1.00 54.17 244 PHE A O 1
ATOM 1512 N N . HIS A 1 202 ? 17.441 6.217 13.387 1.00 56.85 245 HIS A N 1
ATOM 1513 C CA . HIS A 1 202 ? 16.020 6.316 13.207 1.00 55.61 245 HIS A CA 1
ATOM 1514 C C . HIS A 1 202 ? 15.479 5.053 13.789 1.00 54.07 245 HIS A C 1
ATOM 1515 O O . HIS A 1 202 ? 15.376 4.046 13.110 1.00 52.94 245 HIS A O 1
ATOM 1517 N N . PRO A 1 203 ? 15.159 5.106 15.076 1.00 53.43 246 PRO A N 1
ATOM 1518 C CA . PRO A 1 203 ? 14.605 4.005 15.869 1.00 53.07 246 PRO A CA 1
ATOM 1519 C C . PRO A 1 203 ? 13.086 3.928 15.823 1.00 53.49 246 PRO A C 1
ATOM 1520 O O . PRO A 1 203 ? 12.379 4.924 15.668 1.00 52.25 246 PRO A O 1
ATOM 1524 N N . TYR A 1 204 ? 12.595 2.699 15.955 1.00 54.03 247 TYR A N 1
ATOM 1525 C CA . TYR A 1 204 ? 11.178 2.398 16.094 1.00 57.50 247 TYR A CA 1
ATOM 1526 C C . TYR A 1 204 ? 11.079 0.979 16.636 1.00 59.32 247 TYR A C 1
ATOM 1527 O O . TYR A 1 204 ? 12.016 0.185 16.506 1.00 57.23 247 TYR A O 1
ATOM 1536 N N . VAL A 1 205 ? 9.946 0.669 17.255 1.00 63.90 248 VAL A N 1
ATOM 1537 C CA . VAL A 1 205 ? 9.710 -0.655 17.822 1.00 66.02 248 VAL A CA 1
ATOM 1538 C C . VAL A 1 205 ? 8.747 -1.393 16.905 1.00 66.98 248 VAL A C 1
ATOM 1539 O O . VAL A 1 205 ? 7.650 -0.902 16.620 1.00 69.39 248 VAL A O 1
ATOM 1543 N N . GLU A 1 206 ? 9.154 -2.573 16.448 1.00 64.82 249 GLU A N 1
ATOM 1544 C CA . GLU A 1 206 ? 8.383 -3.303 15.455 1.00 66.76 249 GLU A CA 1
ATOM 1545 C C . GLU A 1 206 ? 7.182 -3.971 16.109 1.00 69.01 249 GLU A C 1
ATOM 1546 O O . GLU A 1 206 ? 7.287 -4.547 17.197 1.00 69.13 249 GLU A O 1
ATOM 1552 N N . ASN A 1 207 ? 6.033 -3.870 15.443 1.00 72.17 250 ASN A N 1
ATOM 1553 C CA . ASN A 1 207 ? 4.818 -4.580 15.803 1.00 73.10 250 ASN A CA 1
ATOM 1554 C C . ASN A 1 207 ? 4.501 -5.582 14.697 1.00 72.34 250 ASN A C 1
ATOM 1555 O O . ASN A 1 207 ? 5.351 -5.891 13.853 1.00 68.57 250 ASN A O 1
ATOM 1560 N N . VAL A 1 208 ? 3.267 -6.085 14.695 1.00 72.82 251 VAL A N 1
ATOM 1561 C CA . VAL A 1 208 ? 2.804 -7.046 13.701 1.00 69.45 251 VAL A CA 1
ATOM 1562 C C . VAL A 1 208 ? 1.863 -6.329 12.744 1.00 73.05 251 VAL A C 1
ATOM 1563 O O . VAL A 1 208 ? 1.123 -5.422 13.145 1.00 75.94 251 VAL A O 1
ATOM 1567 N N . GLY A 1 209 ? 1.916 -6.719 11.472 1.00 76.10 252 GLY A N 1
ATOM 1568 C CA . GLY A 1 209 ? 1.081 -6.136 10.447 1.00 78.59 252 GLY A CA 1
ATOM 1569 C C . GLY A 1 209 ? 1.634 -4.877 9.822 1.00 84.59 252 GLY A C 1
ATOM 1570 O O . GLY A 1 209 ? 0.986 -4.312 8.931 1.00 86.67 252 GLY A O 1
ATOM 1571 N N . GLY A 1 210 ? 2.812 -4.424 10.255 1.00 83.46 253 GLY A N 1
ATOM 1572 C CA . GLY A 1 210 ? 3.405 -3.198 9.782 1.00 86.12 253 GLY A CA 1
ATOM 1573 C C . GLY A 1 210 ? 3.355 -2.056 10.774 1.00 88.39 253 GLY A C 1
ATOM 1574 O O . GLY A 1 210 ? 4.127 -1.100 10.634 1.00 88.24 253 GLY A O 1
ATOM 1575 N N . LYS A 1 211 ? 2.467 -2.128 11.764 1.00 95.75 254 LYS A N 1
ATOM 1576 C CA . LYS A 1 211 ? 2.409 -1.103 12.795 1.00 94.68 254 LYS A CA 1
ATOM 1577 C C . LYS A 1 211 ? 3.754 -1.000 13.504 1.00 92.57 254 LYS A C 1
ATOM 1578 O O . LYS A 1 211 ? 4.516 -1.968 13.583 1.00 90.63 254 LYS A O 1
ATOM 1580 N N . TRP A 1 212 ? 4.062 0.196 13.998 1.00 82.61 255 TRP A N 1
ATOM 1581 C CA . TRP A 1 212 ? 5.326 0.396 14.698 1.00 77.95 255 TRP A CA 1
ATOM 1582 C C . TRP A 1 212 ? 5.131 1.452 15.775 1.00 75.62 255 TRP A C 1
ATOM 1583 O O . TRP A 1 212 ? 4.996 2.639 15.466 1.00 75.61 255 TRP A O 1
ATOM 1594 N N . GLU A 1 213 ? 5.118 1.015 17.032 1.00 73.33 256 GLU A N 1
ATOM 1595 C CA . GLU A 1 213 ? 5.147 1.944 18.146 1.00 70.84 256 GLU A CA 1
ATOM 1596 C C . GLU A 1 213 ? 6.515 2.618 18.228 1.00 68.58 256 GLU A C 1
ATOM 1597 O O . GLU A 1 213 ? 7.489 2.191 17.603 1.00 68.00 256 GLU A O 1
ATOM 1599 N N . LYS A 1 214 ? 6.575 3.696 19.001 1.00 67.85 257 LYS A N 1
ATOM 1600 C CA . LYS A 1 214 ? 7.815 4.402 19.282 1.00 66.21 257 LYS A CA 1
ATOM 1601 C C . LYS A 1 214 ? 8.464 3.834 20.535 1.00 68.36 257 LYS A C 1
ATOM 1602 O O . LYS A 1 214 ? 7.798 3.181 21.346 1.00 68.37 257 LYS A O 1
ATOM 1604 N N . PRO A 1 215 ? 9.767 4.057 20.723 1.00 72.24 258 PRO A N 1
ATOM 1605 C CA . PRO A 1 215 ? 10.441 3.519 21.911 1.00 73.63 258 PRO A CA 1
ATOM 1606 C C . PRO A 1 215 ? 10.134 4.318 23.172 1.00 77.09 258 PRO A C 1
ATOM 1607 O O . PRO A 1 215 ? 10.009 5.545 23.148 1.00 78.22 258 PRO A O 1
ATOM 1611 N N . SER A 1 216 ? 10.025 3.597 24.291 1.00 79.50 259 SER A N 1
ATOM 1612 C CA . SER A 1 216 ? 9.783 4.203 25.596 1.00 82.70 259 SER A CA 1
ATOM 1613 C C . SER A 1 216 ? 11.011 4.898 26.179 1.00 83.22 259 SER A C 1
ATOM 1614 O O . SER A 1 216 ? 10.925 5.388 27.312 1.00 84.16 259 SER A O 1
ATOM 1617 N N . GLU A 1 217 ? 12.136 4.942 25.460 1.00 79.95 260 GLU A N 1
ATOM 1618 C CA . GLU A 1 217 ? 13.317 5.677 25.894 1.00 82.51 260 GLU A CA 1
ATOM 1619 C C . GLU A 1 217 ? 14.017 6.250 24.674 1.00 88.09 260 GLU A C 1
ATOM 1620 O O . GLU A 1 217 ? 14.193 5.554 23.671 1.00 84.49 260 GLU A O 1
ATOM 1626 N N . ILE A 1 218 ? 14.429 7.514 24.774 1.00 104.56 261 ILE A N 1
ATOM 1627 C CA . ILE A 1 218 ? 15.026 8.242 23.658 1.00 104.67 261 ILE A CA 1
ATOM 1628 C C . ILE A 1 218 ? 16.538 8.306 23.837 1.00 103.06 261 ILE A C 1
ATOM 1629 O O . ILE A 1 218 ? 17.039 8.586 24.934 1.00 105.74 261 ILE A O 1
ATOM 1634 N N . LEU A 1 219 ? 17.263 8.021 22.762 1.00 92.73 262 LEU A N 1
ATOM 1635 C CA . LEU A 1 219 ? 18.701 8.211 22.690 1.00 82.03 262 LEU A CA 1
ATOM 1636 C C . LEU A 1 219 ? 18.987 9.504 21.944 1.00 77.94 262 LEU A C 1
ATOM 1637 O O . LEU A 1 219 ? 18.211 9.926 21.083 1.00 79.72 262 LEU A O 1
ATOM 1642 N N . GLU A 1 220 ? 20.102 10.141 22.287 1.00 71.33 263 GLU A N 1
ATOM 1643 C CA . GLU A 1 220 ? 20.514 11.356 21.590 1.00 67.98 263 GLU A CA 1
ATOM 1644 C C . GLU A 1 220 ? 21.650 11.024 20.624 1.00 64.70 263 GLU A C 1
ATOM 1645 O O . GLU A 1 220 ? 22.810 11.368 20.828 1.00 63.47 263 GLU A O 1
ATOM 1651 N N . ILE A 1 221 ? 21.280 10.317 19.561 1.00 63.93 264 ILE A N 1
ATOM 1652 C CA . ILE A 1 221 ? 22.187 10.014 18.456 1.00 64.31 264 ILE A CA 1
ATOM 1653 C C . ILE A 1 221 ? 21.735 10.923 17.319 1.00 65.20 264 ILE A C 1
ATOM 1654 O O . ILE A 1 221 ? 20.864 10.580 16.520 1.00 64.33 264 ILE A O 1
ATOM 1659 N N . LYS A 1 222 ? 22.303 12.122 17.277 1.00 66.73 265 LYS A N 1
ATOM 1660 C CA . LYS A 1 222 ? 21.800 13.183 16.420 1.00 69.46 265 LYS A CA 1
ATOM 1661 C C . LYS A 1 222 ? 22.956 13.821 15.666 1.00 72.52 265 LYS A C 1
ATOM 1662 O O . LYS A 1 222 ? 24.062 13.945 16.196 1.00 69.79 265 LYS A O 1
ATOM 1668 N N . GLY A 1 223 ? 22.696 14.212 14.427 1.00 89.61 266 GLY A N 1
ATOM 1669 C CA . GLY A 1 223 ? 23.739 14.764 13.588 1.00 89.78 266 GLY A CA 1
ATOM 1670 C C . GLY A 1 223 ? 23.297 14.796 12.144 1.00 96.20 266 GLY A C 1
ATOM 1671 O O . GLY A 1 223 ? 22.234 14.281 11.777 1.00 95.83 266 GLY A O 1
ATOM 1672 N N . GLN A 1 224 ? 24.143 15.417 11.323 1.00 91.07 267 GLN A N 1
ATOM 1673 C CA . GLN A 1 224 ? 23.843 15.609 9.911 1.00 92.64 267 GLN A CA 1
ATOM 1674 C C . GLN A 1 224 ? 24.565 14.624 9.002 1.00 88.90 267 GLN A C 1
ATOM 1675 O O . GLN A 1 224 ? 24.234 14.546 7.813 1.00 90.00 267 GLN A O 1
ATOM 1681 N N . ASN A 1 225 ? 25.530 13.870 9.523 1.00 80.48 268 ASN A N 1
ATOM 1682 C CA . ASN A 1 225 ? 26.202 12.844 8.740 1.00 76.46 268 ASN A CA 1
ATOM 1683 C C . ASN A 1 225 ? 26.652 11.729 9.675 1.00 72.32 268 ASN A C 1
ATOM 1684 O O . ASN A 1 225 ? 26.368 11.742 10.877 1.00 72.99 268 ASN A O 1
ATOM 1689 N N . TRP A 1 226 ? 27.357 10.752 9.102 1.00 68.86 269 TRP A N 1
ATOM 1690 C CA . TRP A 1 226 ? 27.861 9.634 9.891 1.00 65.59 269 TRP A CA 1
ATOM 1691 C C . TRP A 1 226 ? 28.857 10.113 10.936 1.00 65.72 269 TRP A C 1
ATOM 1692 O O . TRP A 1 226 ? 28.756 9.764 12.117 1.00 65.02 269 TRP A O 1
ATOM 1703 N N . GLU A 1 227 ? 29.818 10.939 10.519 1.00 66.36 270 GLU A N 1
ATOM 1704 C CA . GLU A 1 227 ? 30.821 11.457 11.442 1.00 66.39 270 GLU A CA 1
ATOM 1705 C C . GLU A 1 227 ? 30.213 12.305 12.550 1.00 65.83 270 GLU A C 1
ATOM 1706 O O . GLU A 1 227 ? 30.863 12.515 13.577 1.00 64.50 270 GLU A O 1
ATOM 1712 N N . GLU A 1 228 ? 28.988 12.799 12.370 1.00 67.71 271 GLU A N 1
ATOM 1713 C CA . GLU A 1 228 ? 28.359 13.627 13.392 1.00 68.85 271 GLU A CA 1
ATOM 1714 C C . GLU A 1 228 ? 27.644 12.790 14.448 1.00 66.52 271 GLU A C 1
ATOM 1715 O O . GLU A 1 228 ? 27.827 13.013 15.649 1.00 64.77 271 GLU A O 1
ATOM 1721 N N . GLN A 1 229 ? 26.838 11.818 14.019 1.00 68.27 272 GLN A N 1
ATOM 1722 C CA . GLN A 1 229 ? 26.109 10.997 14.977 1.00 67.78 272 GLN A CA 1
ATOM 1723 C C . GLN A 1 229 ? 27.041 10.100 15.784 1.00 65.68 272 GLN A C 1
ATOM 1724 O O . GLN A 1 229 ? 26.760 9.818 16.956 1.00 64.92 272 GLN A O 1
ATOM 1730 N N . VAL A 1 230 ? 28.144 9.639 15.187 1.00 64.27 273 VAL A N 1
ATOM 1731 C CA . VAL A 1 230 ? 29.089 8.827 15.948 1.00 61.86 273 VAL A CA 1
ATOM 1732 C C . VAL A 1 230 ? 29.666 9.637 17.099 1.00 61.09 273 VAL A C 1
ATOM 1733 O O . VAL A 1 230 ? 29.844 9.124 18.208 1.00 59.85 273 VAL A O 1
ATOM 1737 N N . ASN A 1 231 ? 29.946 10.922 16.860 1.00 60.83 274 ASN A N 1
ATOM 1738 C CA . ASN A 1 231 ? 30.454 11.782 17.925 1.00 61.70 274 ASN A CA 1
ATOM 1739 C C . ASN A 1 231 ? 29.432 11.984 19.035 1.00 60.49 274 ASN A C 1
ATOM 1740 O O . ASN A 1 231 ? 29.812 12.360 20.148 1.00 59.47 274 ASN A O 1
ATOM 1745 N N . SER A 1 232 ? 28.149 11.737 18.756 1.00 62.96 275 SER A N 1
ATOM 1746 C CA . SER A 1 232 ? 27.118 11.806 19.782 1.00 62.47 275 SER A CA 1
ATOM 1747 C C . SER A 1 232 ? 27.215 10.660 20.778 1.00 60.89 275 SER A C 1
ATOM 1748 O O . SER A 1 232 ? 26.627 10.744 21.860 1.00 61.20 275 SER A O 1
ATOM 1751 N N . LEU A 1 233 ? 27.949 9.605 20.448 1.00 59.61 276 LEU A N 1
ATOM 1752 C CA . LEU A 1 233 ? 27.878 8.353 21.189 1.00 58.46 276 LEU A CA 1
ATOM 1753 C C . LEU A 1 233 ? 28.854 8.260 22.364 1.00 58.37 276 LEU A C 1
ATOM 1754 O O . LEU A 1 233 ? 28.513 7.622 23.370 1.00 58.03 276 LEU A O 1
ATOM 1759 N N . PRO A 1 234 ? 30.058 8.851 22.305 1.00 58.22 277 PRO A N 1
ATOM 1760 C CA . PRO A 1 234 ? 30.874 8.911 23.532 1.00 57.69 277 PRO A CA 1
ATOM 1761 C C . PRO A 1 234 ? 30.108 9.431 24.741 1.00 58.69 277 PRO A C 1
ATOM 1762 O O . PRO A 1 234 ? 30.109 8.780 25.794 1.00 58.53 277 PRO A O 1
ATOM 1766 N N . GLU A 1 235 ? 29.432 10.579 24.614 1.00 59.40 278 GLU A N 1
ATOM 1767 C CA . GLU A 1 235 ? 28.652 11.101 25.732 1.00 59.81 278 GLU A CA 1
ATOM 1768 C C . GLU A 1 235 ? 27.509 10.163 26.097 1.00 61.04 278 GLU A C 1
ATOM 1769 O O . GLU A 1 235 ? 27.163 10.033 27.279 1.00 60.96 278 GLU A O 1
ATOM 1771 N N . VAL A 1 236 ? 26.915 9.499 25.104 1.00 59.65 279 VAL A N 1
ATOM 1772 C CA . VAL A 1 236 ? 25.897 8.493 25.393 1.00 59.62 279 VAL A CA 1
ATOM 1773 C C . VAL A 1 236 ? 26.522 7.310 26.122 1.00 59.22 279 VAL A C 1
ATOM 1774 O O . VAL A 1 236 ? 26.154 6.996 27.259 1.00 59.94 279 VAL A O 1
ATOM 1778 N N . PHE A 1 237 ? 27.496 6.652 25.486 1.00 57.26 280 PHE A N 1
ATOM 1779 C CA . PHE A 1 237 ? 28.104 5.462 26.077 1.00 56.59 280 PHE A CA 1
ATOM 1780 C C . PHE A 1 237 ? 28.673 5.749 27.459 1.00 58.78 280 PHE A C 1
ATOM 1781 O O . PHE A 1 237 ? 28.614 4.893 28.352 1.00 58.32 280 PHE A O 1
ATOM 1789 N N . ARG A 1 238 ? 29.238 6.945 27.650 1.00 61.00 281 ARG A N 1
ATOM 1790 C CA . ARG A 1 238 ? 29.714 7.352 28.969 1.00 61.41 281 ARG A CA 1
ATOM 1791 C C . ARG A 1 238 ? 28.605 7.255 30.009 1.00 62.26 281 ARG A C 1
ATOM 1792 O O . ARG A 1 238 ? 28.835 6.823 31.146 1.00 61.30 281 ARG A O 1
ATOM 1800 N N . LYS A 1 239 ? 27.384 7.622 29.622 1.00 68.24 282 LYS A N 1
ATOM 1801 C CA . LYS A 1 239 ? 26.286 7.675 30.572 1.00 66.98 282 LYS A CA 1
ATOM 1802 C C . LYS A 1 239 ? 25.902 6.291 31.090 1.00 65.62 282 LYS A C 1
ATOM 1803 O O . LYS A 1 239 ? 25.376 6.188 32.204 1.00 65.56 282 LYS A O 1
ATOM 1809 N N . ALA A 1 240 ? 26.196 5.227 30.339 1.00 61.38 283 ALA A N 1
ATOM 1810 C CA . ALA A 1 240 ? 25.869 3.863 30.743 1.00 58.78 283 ALA A CA 1
ATOM 1811 C C . ALA A 1 240 ? 27.075 3.071 31.246 1.00 57.95 283 ALA A C 1
ATOM 1812 O O . ALA A 1 240 ? 26.965 1.852 31.428 1.00 55.95 283 ALA A O 1
ATOM 1814 N N . GLY A 1 241 ? 28.218 3.719 31.463 1.00 57.91 284 GLY A N 1
ATOM 1815 C CA . GLY A 1 241 ? 29.360 3.048 32.060 1.00 57.97 284 GLY A CA 1
ATOM 1816 C C . GLY A 1 241 ? 30.372 2.444 31.107 1.00 57.49 284 GLY A C 1
ATOM 1817 O O . GLY A 1 241 ? 31.088 1.514 31.497 1.00 56.29 284 GLY A O 1
ATOM 1818 N N . PHE A 1 242 ? 30.470 2.947 29.877 1.00 57.97 285 PHE A N 1
ATOM 1819 C CA . PHE A 1 242 ? 31.404 2.424 28.890 1.00 55.76 285 PHE A CA 1
ATOM 1820 C C . PHE A 1 242 ? 32.175 3.574 28.257 1.00 55.43 285 PHE A C 1
ATOM 1821 O O . PHE A 1 242 ? 31.673 4.697 28.160 1.00 56.87 285 PHE A O 1
ATOM 1829 N N . VAL A 1 243 ? 33.398 3.289 27.812 1.00 52.37 286 VAL A N 1
ATOM 1830 C CA . VAL A 1 243 ? 34.089 4.169 26.880 1.00 52.33 286 VAL A CA 1
ATOM 1831 C C . VAL A 1 243 ? 34.461 3.343 25.660 1.00 50.65 286 VAL A C 1
ATOM 1832 O O . VAL A 1 243 ? 34.623 2.121 25.739 1.00 50.07 286 VAL A O 1
ATOM 1836 N N . ILE A 1 244 ? 34.590 4.021 24.523 1.00 49.77 287 ILE A N 1
ATOM 1837 C CA . ILE A 1 244 ? 34.810 3.342 23.250 1.00 48.57 287 ILE A CA 1
ATOM 1838 C C . ILE A 1 244 ? 36.285 2.971 23.137 1.00 49.22 287 ILE A C 1
ATOM 1839 O O . ILE A 1 244 ? 37.150 3.843 23.013 1.00 50.82 287 ILE A O 1
ATOM 1844 N N . GLU A 1 245 ? 36.573 1.666 23.187 1.00 48.47 288 GLU A N 1
ATOM 1845 C CA . GLU A 1 245 ? 37.945 1.177 23.061 1.00 49.35 288 GLU A CA 1
ATOM 1846 C C . GLU A 1 245 ? 38.398 1.122 21.603 1.00 48.41 288 GLU A C 1
ATOM 1847 O O . GLU A 1 245 ? 39.590 1.287 21.319 1.00 48.95 288 GLU A O 1
ATOM 1853 N N . ALA A 1 246 ? 37.467 0.900 20.682 1.00 49.47 289 ALA A N 1
ATOM 1854 C CA . ALA A 1 246 ? 37.691 1.000 19.243 1.00 50.58 289 ALA A CA 1
ATOM 1855 C C . ALA A 1 246 ? 36.326 1.043 18.574 1.00 49.40 289 ALA A C 1
ATOM 1856 O O . ALA A 1 246 ? 35.301 0.759 19.202 1.00 47.73 289 ALA A O 1
ATOM 1858 N N . PHE A 1 247 ? 36.325 1.394 17.288 1.00 49.51 290 PHE A N 1
ATOM 1859 C CA . PHE A 1 247 ? 35.107 1.412 16.486 1.00 48.01 290 PHE A CA 1
ATOM 1860 C C . PHE A 1 247 ? 35.485 1.521 15.016 1.00 48.47 290 PHE A C 1
ATOM 1861 O O . PHE A 1 247 ? 36.629 1.821 14.670 1.00 48.97 290 PHE A O 1
ATOM 1869 N N . THR A 1 248 ? 34.502 1.278 14.152 1.00 48.02 291 THR A N 1
ATOM 1870 C CA . THR A 1 248 ? 34.752 1.252 12.716 1.00 48.10 291 THR A CA 1
ATOM 1871 C C . THR A 1 248 ? 33.440 1.418 11.960 1.00 47.64 291 THR A C 1
ATOM 1872 O O . THR A 1 248 ? 32.352 1.255 12.520 1.00 46.44 291 THR A O 1
ATOM 1876 N N . ARG A 1 249 ? 33.562 1.752 10.676 1.00 47.75 292 ARG A N 1
ATOM 1877 C CA . ARG A 1 249 ? 32.425 1.862 9.766 1.00 48.45 292 ARG A CA 1
ATOM 1878 C C . ARG A 1 249 ? 32.328 0.597 8.926 1.00 46.88 292 ARG A C 1
ATOM 1879 O O . ARG A 1 249 ? 33.287 0.232 8.235 1.00 47.82 292 ARG A O 1
ATOM 1887 N N . LEU A 1 250 ? 31.174 -0.058 8.979 1.00 46.72 293 LEU A N 1
ATOM 1888 C CA . LEU A 1 250 ? 30.934 -1.256 8.196 1.00 47.25 293 LEU A CA 1
ATOM 1889 C C . LEU A 1 250 ? 29.581 -1.172 7.502 1.00 47.71 293 LEU A C 1
ATOM 1890 O O . LEU A 1 250 ? 28.651 -0.536 8.012 1.00 47.07 293 LEU A O 1
ATOM 1895 N N . PRO A 1 251 ? 29.445 -1.788 6.330 1.00 46.88 294 PRO A N 1
ATOM 1896 C CA . PRO A 1 251 ? 28.151 -1.811 5.647 1.00 46.25 294 PRO A CA 1
ATOM 1897 C C . PRO A 1 251 ? 27.294 -2.941 6.199 1.00 46.42 294 PRO A C 1
ATOM 1898 O O . PRO A 1 251 ? 27.679 -4.113 6.140 1.00 45.36 294 PRO A O 1
ATOM 1902 N N . TYR A 1 252 ? 26.136 -2.575 6.753 1.00 46.96 295 TYR A N 1
ATOM 1903 C CA . TYR A 1 252 ? 25.132 -3.537 7.190 1.00 45.88 295 TYR A CA 1
ATOM 1904 C C . TYR A 1 252 ? 24.451 -4.119 5.959 1.00 46.34 295 TYR A C 1
ATOM 1905 O O . TYR A 1 252 ? 23.732 -3.413 5.244 1.00 47.02 295 TYR A O 1
ATOM 1914 N N . LEU A 1 253 ? 24.685 -5.402 5.697 1.00 45.08 296 LEU A N 1
ATOM 1915 C CA . LEU A 1 253 ? 24.267 -6.030 4.455 1.00 46.95 296 LEU A CA 1
ATOM 1916 C C . LEU A 1 253 ? 23.244 -7.123 4.724 1.00 47.59 296 LEU A C 1
ATOM 1917 O O . LEU A 1 253 ? 23.251 -7.750 5.786 1.00 47.39 296 LEU A O 1
ATOM 1922 N N . CYS A 1 254 ? 22.388 -7.365 3.730 1.00 50.40 297 CYS A N 1
ATOM 1923 C CA . CYS A 1 254 ? 21.270 -8.295 3.847 1.00 51.10 297 CYS A CA 1
ATOM 1924 C C . CYS A 1 254 ? 20.976 -8.931 2.494 1.00 52.21 297 CYS A C 1
ATOM 1925 O O . CYS A 1 254 ? 21.061 -8.263 1.458 1.00 52.55 297 CYS A O 1
ATOM 1928 N N . GLU A 1 255 ? 20.606 -10.214 2.519 1.00 52.20 298 GLU A N 1
ATOM 1929 C CA . GLU A 1 255 ? 20.255 -10.946 1.310 1.00 52.57 298 GLU A CA 1
ATOM 1930 C C . GLU A 1 255 ? 19.133 -10.228 0.555 1.00 55.53 298 GLU A C 1
ATOM 1931 O O . GLU A 1 255 ? 18.445 -9.351 1.083 1.00 55.99 298 GLU A O 1
ATOM 1937 N N . GLY A 1 256 ? 18.961 -10.598 -0.712 1.00 56.57 299 GLY A N 1
ATOM 1938 C CA . GLY A 1 256 ? 18.079 -9.877 -1.598 1.00 59.86 299 GLY A CA 1
ATOM 1939 C C . GLY A 1 256 ? 16.730 -10.549 -1.800 1.00 62.21 299 GLY A C 1
ATOM 1940 O O . GLY A 1 256 ? 16.399 -11.578 -1.211 1.00 60.32 299 GLY A O 1
ATOM 1941 N N . ASP A 1 257 ? 15.930 -9.907 -2.645 1.00 65.23 300 ASP A N 1
ATOM 1942 C CA . ASP A 1 257 ? 14.727 -10.520 -3.182 1.00 67.73 300 ASP A CA 1
ATOM 1943 C C . ASP A 1 257 ? 14.790 -10.481 -4.699 1.00 70.05 300 ASP A C 1
ATOM 1944 O O . ASP A 1 257 ? 15.878 -10.483 -5.286 1.00 69.19 300 ASP A O 1
ATOM 1949 N N . MET A 1 258 ? 13.624 -10.409 -5.333 1.00 79.25 301 MET A N 1
ATOM 1950 C CA . MET A 1 258 ? 13.544 -10.404 -6.784 1.00 83.27 301 MET A CA 1
ATOM 1951 C C . MET A 1 258 ? 13.985 -9.091 -7.410 1.00 82.38 301 MET A C 1
ATOM 1952 O O . MET A 1 258 ? 14.213 -9.052 -8.623 1.00 82.31 301 MET A O 1
ATOM 1957 N N . TYR A 1 259 ? 14.113 -8.029 -6.622 1.00 78.36 302 TYR A N 1
ATOM 1958 C CA . TYR A 1 259 ? 14.372 -6.693 -7.140 1.00 77.72 302 TYR A CA 1
ATOM 1959 C C . TYR A 1 259 ? 15.847 -6.315 -7.047 1.00 75.85 302 TYR A C 1
ATOM 1960 O O . TYR A 1 259 ? 16.429 -5.822 -8.019 1.00 75.08 302 TYR A O 1
ATOM 1969 N N . ASN A 1 260 ? 16.476 -6.558 -5.898 1.00 70.22 303 ASN A N 1
ATOM 1970 C CA . ASN A 1 260 ? 17.884 -6.244 -5.700 1.00 66.16 303 ASN A CA 1
ATOM 1971 C C . ASN A 1 260 ? 18.620 -7.459 -5.157 1.00 62.19 303 ASN A C 1
ATOM 1972 O O . ASN A 1 260 ? 18.076 -8.221 -4.351 1.00 61.40 303 ASN A O 1
ATOM 1977 N N . ASP A 1 261 ? 19.864 -7.634 -5.612 1.00 59.01 304 ASP A N 1
ATOM 1978 C CA . ASP A 1 261 ? 20.649 -8.793 -5.197 1.00 57.69 304 ASP A CA 1
ATOM 1979 C C . ASP A 1 261 ? 20.999 -8.741 -3.713 1.00 56.19 304 ASP A C 1
ATOM 1980 O O . ASP A 1 261 ? 21.208 -9.789 -3.092 1.00 54.61 304 ASP A O 1
ATOM 1985 N N . TYR A 1 262 ? 21.056 -7.547 -3.131 1.00 55.83 305 TYR A N 1
ATOM 1986 C CA . TYR A 1 262 ? 21.256 -7.385 -1.699 1.00 54.42 305 TYR A CA 1
ATOM 1987 C C . TYR A 1 262 ? 20.847 -5.965 -1.319 1.00 54.49 305 TYR A C 1
ATOM 1988 O O . TYR A 1 262 ? 20.437 -5.167 -2.165 1.00 54.57 305 TYR A O 1
ATOM 1997 N N . TYR A 1 263 ? 20.944 -5.662 -0.024 1.00 54.48 306 TYR A N 1
ATOM 1998 C CA . TYR A 1 263 ? 20.550 -4.366 0.509 1.00 53.51 306 TYR A CA 1
ATOM 1999 C C . TYR A 1 263 ? 21.603 -3.903 1.503 1.00 52.02 306 TYR A C 1
ATOM 2000 O O . TYR A 1 263 ? 22.239 -4.719 2.174 1.00 51.82 306 TYR A O 1
ATOM 2009 N N . VAL A 1 264 ? 21.793 -2.586 1.587 1.00 48.57 307 VAL A N 1
ATOM 2010 C CA . VAL A 1 264 ? 22.912 -2.004 2.321 1.00 47.50 307 VAL A CA 1
ATOM 2011 C C . VAL A 1 264 ? 22.407 -0.886 3.225 1.00 47.0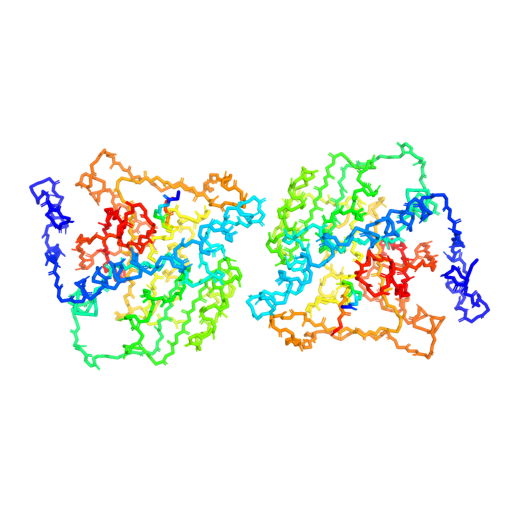9 307 VAL A C 1
ATOM 2012 O O . VAL A 1 264 ? 21.848 0.106 2.742 1.00 45.97 307 VAL A O 1
ATOM 2016 N N . LEU A 1 265 ? 22.629 -1.036 4.528 1.00 46.92 308 LEU A N 1
ATOM 2017 C CA . LEU A 1 265 ? 22.485 0.040 5.494 1.00 47.54 308 LEU A CA 1
ATOM 2018 C C . LEU A 1 265 ? 23.846 0.370 6.108 1.00 47.77 308 LEU A C 1
ATOM 2019 O O . LEU A 1 265 ? 24.802 -0.409 6.024 1.00 45.88 308 LEU A O 1
ATOM 2024 N N . ASP A 1 266 ? 23.909 1.541 6.747 1.00 47.54 309 ASP A N 1
ATOM 2025 C CA . ASP A 1 266 ? 25.151 2.166 7.186 1.00 46.98 309 ASP A CA 1
ATOM 2026 C C . ASP A 1 266 ? 25.360 1.880 8.669 1.00 48.55 309 ASP A C 1
ATOM 2027 O O . ASP A 1 266 ? 24.702 2.485 9.522 1.00 49.90 309 ASP A O 1
ATOM 2032 N N . ASP A 1 267 ? 26.294 0.984 8.976 1.00 47.43 310 ASP A N 1
ATOM 2033 C CA . ASP A 1 267 ? 26.496 0.472 10.327 1.00 46.83 310 ASP A CA 1
ATOM 2034 C C . ASP A 1 267 ? 27.756 1.057 10.957 1.00 47.11 310 ASP A C 1
ATOM 2035 O O . ASP A 1 267 ? 28.826 1.056 10.337 1.00 47.72 310 ASP A O 1
ATOM 2040 N N . ALA A 1 268 ? 27.629 1.549 12.189 1.00 50.28 311 ALA A N 1
ATOM 2041 C CA . ALA A 1 268 ? 28.777 1.836 13.042 1.00 48.24 311 ALA A CA 1
ATOM 2042 C C . ALA A 1 268 ? 28.914 0.712 14.053 1.00 46.60 311 ALA A C 1
ATOM 2043 O O . ALA A 1 268 ? 27.949 0.361 14.727 1.00 47.41 311 ALA A O 1
ATOM 2045 N N . VAL A 1 269 ? 30.100 0.132 14.134 1.00 44.94 312 VAL A N 1
ATOM 2046 C CA . VAL A 1 269 ? 30.396 -0.932 15.082 1.00 45.23 312 VAL A CA 1
ATOM 2047 C C . VAL A 1 269 ? 31.394 -0.383 16.088 1.00 45.69 312 VAL A C 1
ATOM 2048 O O . VAL A 1 269 ? 32.374 0.263 15.703 1.00 46.25 312 VAL A O 1
ATOM 2052 N N . PHE A 1 270 ? 31.140 -0.616 17.370 1.00 46.70 313 PHE A N 1
ATOM 2053 C CA . PHE A 1 270 ? 32.031 -0.159 18.424 1.00 46.73 313 PHE A CA 1
ATOM 2054 C C . PHE A 1 270 ? 32.469 -1.340 19.278 1.00 46.55 313 PHE A C 1
ATOM 2055 O O . PHE A 1 270 ? 31.792 -2.368 19.350 1.00 46.68 313 PHE A O 1
ATOM 2063 N N . VAL A 1 271 ? 33.621 -1.188 19.924 1.00 47.45 314 VAL A N 1
ATOM 2064 C CA . VAL A 1 271 ? 34.000 -2.020 21.062 1.00 48.59 314 VAL A CA 1
ATOM 2065 C C . VAL A 1 271 ? 34.029 -1.121 22.294 1.00 47.44 314 VAL A C 1
ATOM 2066 O O . VAL A 1 271 ? 34.750 -0.117 22.325 1.00 47.90 314 VAL A O 1
ATOM 2070 N N . LEU A 1 272 ? 33.223 -1.450 23.294 1.00 47.09 315 LEU A N 1
ATOM 2071 C CA . LEU A 1 272 ? 33.139 -0.648 24.508 1.00 48.31 315 LEU A CA 1
ATOM 2072 C C . LEU A 1 272 ? 33.687 -1.434 25.687 1.00 47.37 315 LEU A C 1
ATOM 2073 O O . LEU A 1 272 ? 33.396 -2.624 25.840 1.00 46.87 315 LEU A O 1
ATOM 2078 N N . LYS A 1 273 ? 34.500 -0.764 26.506 1.00 49.81 316 LYS A N 1
ATOM 2079 C CA . LYS A 1 273 ? 35.066 -1.316 27.724 1.00 51.04 316 LYS A CA 1
ATOM 2080 C C . LYS A 1 273 ? 34.345 -0.729 28.927 1.00 51.32 316 LYS A C 1
ATOM 2081 O O . LYS A 1 273 ? 33.955 0.443 28.889 1.00 51.73 316 LYS A O 1
ATOM 2083 N N . PRO A 1 274 ? 34.117 -1.511 29.986 1.00 53.06 317 PRO A N 1
ATOM 2084 C CA . PRO A 1 274 ? 33.484 -0.948 31.187 1.00 54.59 317 PRO A CA 1
ATOM 2085 C C . PRO A 1 274 ? 34.326 0.176 31.763 1.00 56.60 317 PRO A C 1
ATOM 2086 O O . PRO A 1 274 ? 35.557 0.132 31.731 1.00 56.57 317 PRO A O 1
ATOM 2090 N N . VAL A 1 275 ? 33.650 1.206 32.258 1.00 61.48 318 VAL A N 1
ATOM 2091 C CA . VAL A 1 275 ? 34.335 2.347 32.845 1.00 61.92 318 VAL A CA 1
ATOM 2092 C C . VAL A 1 275 ? 34.052 2.348 34.334 1.00 64.27 318 VAL A C 1
ATOM 2093 O O . VAL A 1 275 ? 33.051 1.780 34.782 1.00 66.57 318 VAL A O 1
ATOM 2098 N N . GLN B 1 12 ? -19.075 -42.866 27.578 1.00 71.25 55 GLN B N 1
ATOM 2099 C CA . GLN B 1 12 ? -19.480 -41.464 27.525 1.00 70.44 55 GLN B CA 1
ATOM 2100 C C . GLN B 1 12 ? -18.380 -40.536 28.057 1.00 70.54 55 GLN B C 1
ATOM 2101 O O . GLN B 1 12 ? -17.546 -40.943 28.866 1.00 70.19 55 GLN B O 1
ATOM 2103 N N . TRP B 1 13 ? -18.392 -39.285 27.581 1.00 64.74 56 TRP B N 1
ATOM 2104 C CA . TRP B 1 13 ? -17.393 -38.289 27.955 1.00 60.50 56 TRP B CA 1
ATOM 2105 C C . TRP B 1 13 ? -17.643 -37.672 29.324 1.00 63.61 56 TRP B C 1
ATOM 2106 O O . TRP B 1 13 ? -16.745 -37.024 29.870 1.00 63.02 56 TRP B O 1
ATOM 2117 N N . TYR B 1 14 ? -18.844 -37.837 29.881 1.00 66.62 57 TYR B N 1
ATOM 2118 C CA . TYR B 1 14 ? -19.266 -37.050 31.031 1.00 66.09 57 TYR B CA 1
ATOM 2119 C C . TYR B 1 14 ? -19.421 -37.854 32.312 1.00 67.77 57 TYR B C 1
ATOM 2120 O O . TYR B 1 14 ? -19.505 -37.253 33.389 1.00 66.38 57 TYR B O 1
ATOM 2129 N N . VAL B 1 15 ? -19.474 -39.183 32.223 1.00 69.50 58 VAL B N 1
ATOM 2130 C CA . VAL B 1 15 ? -19.639 -40.006 33.410 1.00 71.73 58 VAL B CA 1
ATOM 2131 C C . VAL B 1 15 ? -18.341 -40.021 34.200 1.00 73.71 58 VAL B C 1
ATOM 2132 O O . VAL B 1 15 ? -17.245 -40.088 33.630 1.00 73.92 58 VAL B O 1
ATOM 2136 N N . CYS B 1 16 ? -18.456 -39.929 35.519 1.00 74.46 59 CYS B N 1
ATOM 2137 C CA . CYS B 1 16 ? -17.331 -40.179 36.406 1.00 76.62 59 CYS B CA 1
ATOM 2138 C C . CYS B 1 16 ? -17.765 -41.157 37.485 1.00 78.59 59 CYS B C 1
ATOM 2139 O O . CYS B 1 16 ? -18.893 -41.090 37.987 1.00 79.58 59 CYS B O 1
ATOM 2142 N N . ASN B 1 17 ? -16.877 -42.085 37.814 1.00 79.59 60 ASN B N 1
ATOM 2143 C CA . ASN B 1 17 ? -17.149 -43.072 38.852 1.00 81.82 60 ASN B CA 1
ATOM 2144 C C . ASN B 1 17 ? -17.197 -42.337 40.186 1.00 82.13 60 ASN B C 1
ATOM 2145 O O . ASN B 1 17 ? -16.163 -42.087 40.808 1.00 82.64 60 ASN B O 1
ATOM 2150 N N . ARG B 1 18 ? -18.406 -41.966 40.620 1.00 82.30 61 ARG B N 1
ATOM 2151 C CA . ARG B 1 18 ? -18.543 -41.172 41.837 1.00 82.48 61 ARG B CA 1
ATOM 2152 C C . ARG B 1 18 ? -18.070 -41.938 43.068 1.00 84.75 61 ARG B C 1
ATOM 2153 O O . ARG B 1 18 ? -17.605 -41.326 44.039 1.00 82.38 61 ARG B O 1
ATOM 2161 N N . GLU B 1 19 ? -18.168 -43.271 43.041 1.00 94.62 62 GLU B N 1
ATOM 2162 C CA . GLU B 1 19 ? -17.815 -44.064 44.215 1.00 96.59 62 GLU B CA 1
ATOM 2163 C C . GLU B 1 19 ? -16.337 -43.925 44.564 1.00 92.98 62 GLU B C 1
ATOM 2164 O O . GLU B 1 19 ? -15.970 -43.900 45.746 1.00 94.09 62 GLU B O 1
ATOM 2170 N N . LYS B 1 20 ? -15.472 -43.835 43.549 1.00 87.46 63 LYS B N 1
ATOM 2171 C CA . LYS B 1 20 ? -14.042 -43.676 43.779 1.00 84.70 63 LYS B CA 1
ATOM 2172 C C . LYS B 1 20 ? -13.662 -42.271 44.233 1.00 83.55 63 LYS B C 1
ATOM 2173 O O . LYS B 1 20 ? -12.548 -42.082 44.737 1.00 82.81 63 LYS B O 1
ATOM 2179 N N . LEU B 1 21 ? -14.547 -41.290 44.069 1.00 82.98 64 LEU B N 1
ATOM 2180 C CA . LEU B 1 21 ? -14.208 -39.917 44.420 1.00 81.26 64 LEU B CA 1
ATOM 2181 C C . LEU B 1 21 ? -14.145 -39.722 45.932 1.00 79.30 64 LEU B C 1
ATOM 2182 O O . LEU B 1 21 ? -14.889 -40.341 46.698 1.00 79.44 64 LEU B O 1
ATOM 2187 N N . CYS B 1 22 ? -13.253 -38.831 46.357 1.00 73.87 65 CYS B N 1
ATOM 2188 C CA . CYS B 1 22 ? -13.180 -38.478 47.767 1.00 71.34 65 CYS B CA 1
ATOM 2189 C C . CYS B 1 22 ? -14.387 -37.628 48.156 1.00 70.51 65 CYS B C 1
ATOM 2190 O O . CYS B 1 22 ? -14.894 -36.834 47.357 1.00 70.03 65 CYS B O 1
ATOM 2193 N N . GLU B 1 23 ? -14.853 -37.812 49.397 1.00 72.17 66 GLU B N 1
ATOM 2194 C CA . GLU B 1 23 ? -16.106 -37.202 49.836 1.00 70.25 66 GLU B CA 1
ATOM 2195 C C . GLU B 1 23 ? -16.090 -35.687 49.714 1.00 69.62 66 GLU B C 1
ATOM 2196 O O . GLU B 1 23 ? -17.139 -35.077 49.467 1.00 69.52 66 GLU B O 1
ATOM 2202 N N . SER B 1 24 ? -14.928 -35.061 49.907 1.00 66.58 67 SER B N 1
ATOM 2203 C CA . SER B 1 24 ? -14.826 -33.622 49.701 1.00 67.74 67 SER B CA 1
ATOM 2204 C C . SER B 1 24 ? -15.298 -33.235 48.305 1.00 68.50 67 SER B C 1
ATOM 2205 O O . SER B 1 24 ? -15.982 -32.217 48.130 1.00 67.72 67 SER B O 1
ATOM 2208 N N . LEU B 1 25 ? -14.963 -34.054 47.303 1.00 70.87 68 LEU B N 1
ATOM 2209 C CA . LEU B 1 25 ? -15.307 -33.769 45.915 1.00 72.36 68 LEU B CA 1
ATOM 2210 C C . LEU B 1 25 ? -16.703 -34.248 45.538 1.00 71.17 68 LEU B C 1
ATOM 2211 O O . LEU B 1 25 ? -17.334 -33.647 44.661 1.00 70.73 68 LEU B O 1
ATOM 2216 N N . GLN B 1 26 ? -17.195 -35.323 46.163 1.00 71.25 69 GLN B N 1
ATOM 2217 C CA . GLN B 1 26 ? -18.584 -35.729 45.952 1.00 71.59 69 GLN B CA 1
ATOM 2218 C C . GLN B 1 26 ? -19.557 -34.627 46.347 1.00 70.37 69 GLN B C 1
ATOM 2219 O O . GLN B 1 26 ? -20.606 -34.472 45.714 1.00 69.62 69 GLN B O 1
ATOM 2225 N N . ALA B 1 27 ? -19.214 -33.840 47.368 1.00 74.99 70 ALA B N 1
ATOM 2226 C CA . ALA B 1 27 ? -20.108 -32.804 47.867 1.00 74.42 70 ALA B CA 1
ATOM 2227 C C . ALA B 1 27 ? -20.355 -31.685 46.859 1.00 73.28 70 ALA B C 1
ATOM 2228 O O . ALA B 1 27 ? -21.390 -31.016 46.940 1.00 73.26 70 ALA B O 1
ATOM 2230 N N . VAL B 1 28 ? -19.440 -31.451 45.923 1.00 70.36 71 VAL B N 1
ATOM 2231 C CA . VAL B 1 28 ? -19.558 -30.281 45.059 1.00 71.52 71 VAL B CA 1
ATOM 2232 C C . VAL B 1 28 ? -19.383 -30.671 43.597 1.00 68.49 71 VAL B C 1
ATOM 2233 O O . VAL B 1 28 ? -19.138 -29.814 42.743 1.00 67.57 71 VAL B O 1
ATOM 2237 N N . PHE B 1 29 ? -19.513 -31.962 43.301 1.00 66.47 72 PHE B N 1
ATOM 2238 C CA . PHE B 1 29 ? -19.428 -32.449 41.929 1.00 63.38 72 PHE B CA 1
ATOM 2239 C C . PHE B 1 29 ? -20.672 -32.045 41.150 1.00 62.57 72 PHE B C 1
ATOM 2240 O O . PHE B 1 29 ? -21.771 -32.547 41.407 1.00 63.05 72 PHE B O 1
ATOM 2248 N N . VAL B 1 30 ? -20.498 -31.160 40.191 1.00 62.94 73 VAL B N 1
ATOM 2249 C CA . VAL B 1 30 ? -21.546 -30.822 39.239 1.00 62.10 73 VAL B CA 1
ATOM 2250 C C . VAL B 1 30 ? -21.543 -31.846 38.110 1.00 60.50 73 VAL B C 1
ATOM 2251 O O . VAL B 1 30 ? -20.486 -32.259 37.627 1.00 59.89 73 VAL B O 1
ATOM 2255 N N . GLN B 1 31 ? -22.729 -32.288 37.704 1.00 61.34 74 GLN B N 1
ATOM 2256 C CA . GLN B 1 31 ? -22.877 -33.263 36.630 1.00 58.41 74 GLN B CA 1
ATOM 2257 C C . GLN B 1 31 ? -23.196 -32.529 35.337 1.00 56.65 74 GLN B C 1
ATOM 2258 O O . GLN B 1 31 ? -24.165 -31.765 35.266 1.00 55.17 74 GLN B O 1
ATOM 2264 N N . SER B 1 32 ? -22.369 -32.751 34.328 1.00 57.33 75 SER B N 1
ATOM 2265 C CA . SER B 1 32 ? -22.484 -32.093 33.041 1.00 56.08 75 SER B CA 1
ATOM 2266 C C . SER B 1 32 ? -22.885 -33.112 31.983 1.00 54.59 75 SER B C 1
ATOM 2267 O O . SER B 1 32 ? -22.848 -34.325 32.209 1.00 54.88 75 SER B O 1
ATOM 2270 N N . TYR B 1 33 ? -23.280 -32.605 30.817 1.00 55.28 76 TYR B N 1
ATOM 2271 C CA . TYR B 1 33 ? -23.822 -33.448 29.760 1.00 54.14 76 TYR B CA 1
ATOM 2272 C C . TYR B 1 33 ? -23.587 -32.782 28.413 1.00 53.49 76 TYR B C 1
ATOM 2273 O O . TYR B 1 33 ? -23.202 -31.612 28.330 1.00 53.30 76 TYR B O 1
ATOM 2282 N N . LEU B 1 34 ? -23.840 -33.537 27.347 1.00 53.52 77 LEU B N 1
ATOM 2283 C CA . LEU B 1 34 ? -23.729 -32.966 26.013 1.00 53.50 77 LEU B CA 1
ATOM 2284 C C . LEU B 1 34 ? -24.874 -31.991 25.800 1.00 53.92 77 LEU B C 1
ATOM 2285 O O . LEU B 1 34 ? -25.917 -32.364 25.261 1.00 54.57 77 LEU B O 1
ATOM 2290 N N . ASP B 1 35 ? -24.699 -30.747 26.228 1.00 55.13 78 ASP B N 1
ATOM 2291 C CA . ASP B 1 35 ? -25.767 -29.764 26.140 1.00 57.21 78 ASP B CA 1
ATOM 2292 C C . ASP B 1 35 ? -25.810 -29.173 24.730 1.00 59.94 78 ASP B C 1
ATOM 2293 O O . ASP B 1 35 ? -25.144 -29.640 23.800 1.00 55.98 78 ASP B O 1
ATOM 2298 N N . GLN B 1 36 ? -26.629 -28.136 24.559 1.00 67.68 79 GLN B N 1
ATOM 2299 C CA . GLN B 1 36 ? -26.732 -27.429 23.292 1.00 65.27 79 GLN B CA 1
ATOM 2300 C C . GLN B 1 36 ? -25.364 -26.928 22.861 1.00 64.32 79 GLN B C 1
ATOM 2301 O O . GLN B 1 36 ? -24.819 -27.425 21.873 1.00 63.77 79 GLN B O 1
ATOM 2307 N N . GLY B 1 37 ? -24.793 -25.987 23.625 1.00 59.95 80 GLY B N 1
ATOM 2308 C CA . GLY B 1 37 ? -23.549 -25.338 23.218 1.00 57.26 80 GLY B CA 1
ATOM 2309 C C . GLY B 1 37 ? -22.474 -26.296 22.732 1.00 54.47 80 GLY B C 1
ATOM 2310 O O . GLY B 1 37 ? -21.737 -25.989 21.793 1.00 51.18 80 GLY B O 1
ATOM 2311 N N . THR B 1 38 ? -22.364 -27.467 23.367 1.00 55.59 81 THR B N 1
ATOM 2312 C CA . THR B 1 38 ? -21.412 -28.471 22.904 1.00 53.24 81 THR B CA 1
ATOM 2313 C C . THR B 1 38 ? -21.759 -28.934 21.499 1.00 52.29 81 THR B C 1
ATOM 2314 O O . THR B 1 38 ? -20.867 -29.163 20.673 1.00 50.17 81 THR B O 1
ATOM 2318 N N . GLN B 1 39 ? -23.059 -29.054 21.207 1.00 54.18 82 GLN B N 1
ATOM 2319 C CA . GLN B 1 39 ? -23.501 -29.560 19.908 1.00 51.99 82 GLN B CA 1
ATOM 2320 C C . GLN B 1 39 ? -23.195 -28.584 18.776 1.00 49.65 82 GLN B C 1
ATOM 2321 O O . GLN B 1 39 ? -22.715 -29.009 17.716 1.00 47.97 82 GLN B O 1
ATOM 2327 N N . ILE B 1 40 ? -23.475 -27.287 18.967 1.00 48.83 83 ILE B N 1
ATOM 2328 C CA . ILE B 1 40 ? -22.972 -26.262 18.053 1.00 47.58 83 ILE B CA 1
ATOM 2329 C C . ILE B 1 40 ? -21.529 -26.523 17.652 1.00 47.95 83 ILE B C 1
ATOM 2330 O O . ILE B 1 40 ? -21.217 -26.601 16.454 1.00 47.07 83 ILE B O 1
ATOM 2335 N N . PHE B 1 41 ? -20.640 -26.644 18.645 1.00 47.93 84 PHE B N 1
ATOM 2336 C CA . PHE B 1 41 ? -19.224 -26.803 18.335 1.00 46.40 84 PHE B CA 1
ATOM 2337 C C . PHE B 1 41 ? -18.988 -28.060 17.508 1.00 46.96 84 PHE B C 1
ATOM 2338 O O . PHE B 1 41 ? -18.394 -28.001 16.425 1.00 47.62 84 PHE B O 1
ATOM 2346 N N . LEU B 1 42 ? -19.448 -29.209 18.010 1.00 46.14 85 LEU B N 1
ATOM 2347 C CA . LEU B 1 42 ? -19.316 -30.466 17.278 1.00 46.62 85 LEU B CA 1
ATOM 2348 C C . LEU B 1 42 ? -19.817 -30.330 15.840 1.00 46.11 85 LEU B C 1
ATOM 2349 O O . LEU B 1 42 ? -19.121 -30.705 14.891 1.00 46.41 85 LEU B O 1
ATOM 2354 N N . ASN B 1 43 ? -21.024 -29.773 15.668 1.00 47.09 86 ASN B N 1
ATOM 2355 C CA . ASN B 1 43 ? -21.586 -29.554 14.337 1.00 45.61 86 ASN B CA 1
ATOM 2356 C C . ASN B 1 43 ? -20.645 -28.740 13.459 1.00 47.20 86 ASN B C 1
ATOM 2357 O O . ASN B 1 43 ? -20.360 -29.116 12.314 1.00 47.53 86 ASN B O 1
ATOM 2362 N N . ASN B 1 44 ? -20.178 -27.598 13.972 1.00 46.21 87 ASN B N 1
ATOM 2363 C CA . ASN B 1 44 ? -19.281 -26.748 13.198 1.00 46.16 87 ASN B CA 1
ATOM 2364 C C . ASN B 1 44 ? -17.950 -27.438 12.924 1.00 48.02 87 ASN B C 1
ATOM 2365 O O . ASN B 1 44 ? -17.320 -27.197 11.885 1.00 47.81 87 ASN B O 1
ATOM 2370 N N . SER B 1 45 ? -17.499 -28.292 13.840 1.00 47.93 88 SER B N 1
ATOM 2371 C CA . SER B 1 45 ? -16.273 -29.034 13.590 1.00 48.92 88 SER B CA 1
ATOM 2372 C C . SER B 1 45 ? -16.481 -30.103 12.520 1.00 50.00 88 SER B C 1
ATOM 2373 O O . SER B 1 45 ? -15.517 -30.503 11.862 1.00 51.04 88 SER B O 1
ATOM 2376 N N . ILE B 1 46 ? -17.721 -30.554 12.319 1.00 52.29 89 ILE B N 1
ATOM 2377 C CA . ILE B 1 46 ? -18.024 -31.472 11.225 1.00 52.66 89 ILE B CA 1
ATOM 2378 C C . ILE B 1 46 ? -18.206 -30.703 9.926 1.00 52.16 89 ILE B C 1
ATOM 2379 O O . ILE B 1 46 ? -17.870 -31.202 8.846 1.00 53.47 89 ILE B O 1
ATOM 2384 N N . GLU B 1 47 ? -18.726 -29.481 10.010 1.00 49.63 90 GLU B N 1
ATOM 2385 C CA . GLU B 1 47 ? -18.899 -28.661 8.820 1.00 50.31 90 GLU B CA 1
ATOM 2386 C C . GLU B 1 47 ? -17.551 -28.277 8.220 1.00 52.10 90 GLU B C 1
ATOM 2387 O O . GLU B 1 47 ? -17.307 -28.497 7.029 1.00 53.67 90 GLU B O 1
ATOM 2393 N N . LYS B 1 48 ? -16.655 -27.712 9.034 1.00 51.93 91 LYS B N 1
ATOM 2394 C CA . LYS B 1 48 ? -15.343 -27.327 8.525 1.00 52.18 91 LYS B CA 1
ATOM 2395 C C . LYS B 1 48 ? -14.549 -28.525 8.031 1.00 54.50 91 LYS B C 1
ATOM 2396 O O . LYS B 1 48 ? -13.811 -28.410 7.048 1.00 56.10 91 LYS B O 1
ATOM 2402 N N . SER B 1 49 ? -14.694 -29.680 8.673 1.00 54.56 92 SER B N 1
ATOM 2403 C CA . SER B 1 49 ? -14.045 -30.891 8.193 1.00 57.50 92 SER B CA 1
ATOM 2404 C C . SER B 1 49 ? -14.749 -31.496 6.985 1.00 61.73 92 SER B C 1
ATOM 2405 O O . SER B 1 49 ? -14.587 -32.689 6.704 1.00 62.17 92 SER B O 1
ATOM 2408 N N . GLY B 1 50 ? -15.526 -30.695 6.265 1.00 71.90 93 GLY B N 1
ATOM 2409 C CA . GLY B 1 50 ? -16.073 -31.097 4.989 1.00 71.39 93 GLY B CA 1
ATOM 2410 C C . GLY B 1 50 ? -15.614 -30.156 3.898 1.00 71.14 93 GLY B C 1
ATOM 2411 O O . GLY B 1 50 ? -15.733 -30.463 2.710 1.00 74.07 93 GLY B O 1
ATOM 2412 N N . TRP B 1 51 ? -15.087 -28.998 4.295 1.00 59.55 94 TRP B N 1
ATOM 2413 C CA . TRP B 1 51 ? -14.569 -28.030 3.339 1.00 56.84 94 TRP B CA 1
ATOM 2414 C C . TRP B 1 51 ? -13.237 -28.516 2.783 1.00 55.79 94 TRP B C 1
ATOM 2415 O O . TRP B 1 51 ? -12.178 -28.203 3.332 1.00 53.93 94 TRP B O 1
ATOM 2426 N N . ALA B 1 52 ? -13.294 -29.268 1.680 1.00 56.69 95 ALA B N 1
ATOM 2427 C CA . ALA B 1 52 ? -12.120 -29.973 1.173 1.00 54.66 95 ALA B CA 1
ATOM 2428 C C . ALA B 1 52 ? -10.977 -29.018 0.858 1.00 52.87 95 ALA B C 1
ATOM 2429 O O . ALA B 1 52 ? -9.815 -29.305 1.174 1.00 51.32 95 ALA B O 1
ATOM 2431 N N . ALA B 1 53 ? -11.282 -27.879 0.236 1.00 52.92 96 ALA B N 1
ATOM 2432 C CA . ALA B 1 53 ? -10.218 -26.950 -0.130 1.00 52.31 96 ALA B CA 1
ATOM 2433 C C . ALA B 1 53 ? -9.540 -26.371 1.106 1.00 51.38 96 ALA B C 1
ATOM 2434 O O . ALA B 1 53 ? -8.319 -26.201 1.125 1.00 51.71 96 ALA B O 1
ATOM 2436 N N . ILE B 1 54 ? -10.307 -26.074 2.153 1.00 52.46 97 ILE B N 1
ATOM 2437 C CA . ILE B 1 54 ? -9.708 -25.523 3.364 1.00 52.37 97 ILE B CA 1
ATOM 2438 C C . ILE B 1 54 ? -8.859 -26.578 4.064 1.00 52.77 97 ILE B C 1
ATOM 2439 O O . ILE B 1 54 ? -7.709 -26.321 4.445 1.00 51.92 97 ILE B O 1
ATOM 2444 N N . GLN B 1 55 ? -9.405 -27.785 4.234 1.00 52.39 98 GLN B N 1
ATOM 2445 C CA . GLN B 1 55 ? -8.685 -28.831 4.954 1.00 52.07 98 GLN B CA 1
ATOM 2446 C C . GLN B 1 55 ? -7.362 -29.198 4.289 1.00 52.40 98 GLN B C 1
ATOM 2447 O O . GLN B 1 55 ? -6.466 -29.704 4.973 1.00 53.23 98 GLN B O 1
ATOM 2453 N N . ALA B 1 56 ? -7.216 -28.945 2.980 1.00 52.39 99 ALA B N 1
ATOM 2454 C CA . ALA B 1 56 ? -5.970 -29.203 2.255 1.00 51.86 99 ALA B CA 1
ATOM 2455 C C . ALA B 1 56 ? -4.962 -28.069 2.382 1.00 52.13 99 ALA B C 1
ATOM 2456 O O . ALA B 1 56 ? -3.747 -28.313 2.334 1.00 52.47 99 ALA B O 1
ATOM 2458 N N . TYR B 1 57 ? -5.440 -26.835 2.520 1.00 51.65 100 TYR B N 1
ATOM 2459 C CA . TYR B 1 57 ? -4.545 -25.701 2.701 1.00 51.57 100 TYR B CA 1
ATOM 2460 C C . TYR B 1 57 ? -4.040 -25.621 4.138 1.00 53.70 100 TYR B C 1
ATOM 2461 O O . TYR B 1 57 ? -2.890 -25.225 4.373 1.00 53.75 100 TYR B O 1
ATOM 2470 N N . HIS B 1 58 ? -4.866 -26.029 5.108 1.00 53.28 101 HIS B N 1
ATOM 2471 C CA . HIS B 1 58 ? -4.352 -26.220 6.461 1.00 53.45 101 HIS B CA 1
ATOM 2472 C C . HIS B 1 58 ? -3.302 -27.325 6.491 1.00 54.57 101 HIS B C 1
ATOM 2473 O O . HIS B 1 58 ? -2.251 -27.175 7.122 1.00 56.02 101 HIS B O 1
ATOM 2480 N N . SER B 1 59 ? -3.574 -28.448 5.820 1.00 54.69 102 SER B N 1
ATOM 2481 C CA . SER B 1 59 ? -2.602 -29.533 5.754 1.00 54.66 102 SER B CA 1
ATOM 2482 C C . SER B 1 59 ? -1.308 -29.078 5.110 1.00 57.31 102 SER B C 1
ATOM 2483 O O . SER B 1 59 ? -0.224 -29.533 5.497 1.00 57.70 102 SER B O 1
ATOM 2486 N N . ALA B 1 60 ? -1.401 -28.194 4.121 1.00 59.02 103 ALA B N 1
ATOM 2487 C CA . ALA B 1 60 ? -0.216 -27.764 3.392 1.00 58.79 103 ALA B CA 1
ATOM 2488 C C . ALA B 1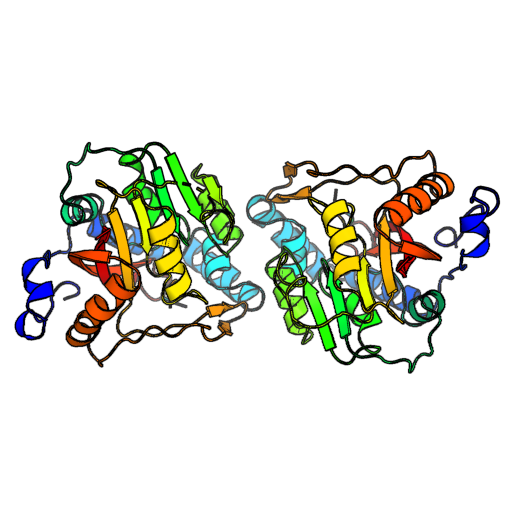 60 ? 0.612 -26.789 4.213 1.00 58.83 103 ALA B C 1
ATOM 2489 O O . ALA B 1 60 ? 1.820 -26.983 4.383 1.00 60.76 103 ALA B O 1
ATOM 2491 N N . VAL B 1 61 ? -0.024 -25.734 4.730 1.00 55.23 104 VAL B N 1
ATOM 2492 C CA . VAL B 1 61 ? 0.715 -24.718 5.474 1.00 54.84 104 VAL B CA 1
ATOM 2493 C C . VAL B 1 61 ? 1.435 -25.352 6.657 1.00 56.25 104 VAL B C 1
ATOM 2494 O O . VAL B 1 61 ? 2.642 -25.155 6.847 1.00 56.21 104 VAL B O 1
ATOM 2498 N N . SER B 1 62 ? 0.715 -26.169 7.437 1.00 57.39 105 SER B N 1
ATOM 2499 C CA . SER B 1 62 ? 1.280 -26.715 8.667 1.00 58.34 105 SER B CA 1
ATOM 2500 C C . SER B 1 62 ? 2.457 -27.639 8.378 1.00 61.62 105 SER B C 1
ATOM 2501 O O . SER B 1 62 ? 3.468 -27.604 9.089 1.00 64.00 105 SER B O 1
ATOM 2504 N N . SER B 1 63 ? 2.355 -28.465 7.332 1.00 59.19 106 SER B N 1
ATOM 2505 C CA . SER B 1 63 ? 3.440 -29.396 7.044 1.00 58.11 106 SER B CA 1
ATOM 2506 C C . SER B 1 63 ? 4.681 -28.678 6.532 1.00 60.03 106 SER B C 1
ATOM 2507 O O . SER B 1 63 ? 5.805 -29.116 6.810 1.00 60.02 106 SER B O 1
ATOM 2510 N N . ALA B 1 64 ? 4.514 -27.574 5.801 1.00 61.89 107 ALA B N 1
ATOM 2511 C CA . ALA B 1 64 ? 5.686 -26.844 5.329 1.00 60.33 107 ALA B CA 1
ATOM 2512 C C . ALA B 1 64 ? 6.370 -26.104 6.472 1.00 60.71 107 ALA B C 1
ATOM 2513 O O . ALA B 1 64 ? 7.601 -26.002 6.506 1.00 60.47 107 ALA B O 1
ATOM 2515 N N . PHE B 1 65 ? 5.592 -25.591 7.425 1.00 59.93 108 PHE B N 1
ATOM 2516 C CA . PHE B 1 65 ? 6.127 -24.780 8.510 1.00 59.47 108 PHE B CA 1
ATOM 2517 C C . PHE B 1 65 ? 6.270 -25.547 9.817 1.00 60.21 108 PHE B C 1
ATOM 2518 O O . PHE B 1 65 ? 6.636 -24.947 10.828 1.00 59.98 108 PHE B O 1
ATOM 2526 N N . SER B 1 66 ? 6.008 -26.857 9.818 1.00 62.09 109 SER B N 1
ATOM 2527 C CA . SER B 1 66 ? 5.995 -27.612 11.070 1.00 64.57 109 SER B CA 1
ATOM 2528 C C . SER B 1 66 ? 7.349 -27.607 11.766 1.00 64.89 109 SER B C 1
ATOM 2529 O O . SER B 1 66 ? 7.413 -27.758 12.992 1.00 68.52 109 SER B O 1
ATOM 2532 N N . LEU B 1 67 ? 8.437 -27.449 11.018 1.00 63.96 110 LEU B N 1
ATOM 2533 C CA . LEU B 1 67 ? 9.773 -27.464 11.597 1.00 64.97 110 LEU B CA 1
ATOM 2534 C C . LEU B 1 67 ? 10.327 -26.064 11.810 1.00 64.26 110 LEU B C 1
ATOM 2535 O O . LEU B 1 67 ? 11.523 -25.911 12.062 1.00 65.60 110 LEU B O 1
ATOM 2540 N N . ALA B 1 68 ? 9.487 -25.041 11.702 1.00 63.68 111 ALA B N 1
ATOM 2541 C CA . ALA B 1 68 ? 9.894 -23.671 11.957 1.00 63.22 111 ALA B CA 1
ATOM 2542 C C . ALA B 1 68 ? 8.919 -22.911 12.840 1.00 63.95 111 ALA B C 1
ATOM 2543 O O . ALA B 1 68 ? 9.228 -21.779 13.225 1.00 62.63 111 ALA B O 1
ATOM 2545 N N . MET B 1 69 ? 7.756 -23.486 13.160 1.00 62.33 112 MET B N 1
ATOM 2546 C CA . MET B 1 69 ? 6.865 -22.973 14.189 1.00 60.57 112 MET B CA 1
ATOM 2547 C C . MET B 1 69 ? 6.340 -24.139 15.011 1.00 63.77 112 MET B C 1
ATOM 2548 O O . MET B 1 69 ? 6.356 -25.292 14.571 1.00 63.91 112 MET B O 1
ATOM 2553 N N . SER B 1 70 ? 5.848 -23.823 16.207 1.00 63.71 113 SER B N 1
ATOM 2554 C CA . SER B 1 70 ? 5.107 -24.805 16.978 1.00 63.79 113 SER B CA 1
ATOM 2555 C C . SER B 1 70 ? 3.694 -24.934 16.420 1.00 58.98 113 SER B C 1
ATOM 2556 O O . SER B 1 70 ? 3.158 -24.003 15.811 1.00 56.33 113 SER B O 1
ATOM 2559 N N . ARG B 1 71 ? 3.105 -26.121 16.615 1.00 57.96 114 ARG B N 1
ATOM 2560 C CA . ARG B 1 71 ? 1.742 -26.377 16.164 1.00 55.95 114 ARG B CA 1
ATOM 2561 C C . ARG B 1 71 ? 0.803 -25.266 16.607 1.00 53.81 114 ARG B C 1
ATOM 2562 O O . ARG B 1 71 ? 0.067 -24.695 15.797 1.00 53.56 114 ARG B O 1
ATOM 2570 N N . THR B 1 72 ? 0.834 -24.946 17.902 1.00 56.44 115 THR B N 1
ATOM 2571 C CA . THR B 1 72 ? 0.046 -23.848 18.452 1.00 54.95 115 THR B CA 1
ATOM 2572 C C . THR B 1 72 ? 0.172 -22.586 17.606 1.00 53.89 115 THR B C 1
ATOM 2573 O O . THR B 1 72 ? -0.832 -21.946 17.273 1.00 52.87 115 THR B O 1
ATOM 2577 N N . SER B 1 73 ? 1.402 -22.211 17.251 1.00 54.98 116 SER B N 1
ATOM 2578 C CA . SER B 1 73 ? 1.594 -21.009 16.446 1.00 54.15 116 SER B CA 1
ATOM 2579 C C . SER B 1 73 ? 1.045 -21.195 15.040 1.00 53.01 116 SER B C 1
ATOM 2580 O O . SER B 1 73 ? 0.512 -20.249 14.446 1.00 50.34 116 SER B O 1
ATOM 2583 N N . ILE B 1 74 ? 1.175 -22.408 14.496 1.00 52.51 117 ILE B N 1
ATOM 2584 C CA . ILE B 1 74 ? 0.633 -22.700 13.173 1.00 52.54 117 ILE B CA 1
ATOM 2585 C C . ILE B 1 74 ? -0.890 -22.709 13.220 1.00 51.33 117 ILE B C 1
ATOM 2586 O O . ILE B 1 74 ? -1.561 -22.143 12.348 1.00 50.97 117 ILE B O 1
ATOM 2591 N N . ASN B 1 75 ? -1.460 -23.364 14.235 1.00 51.08 118 ASN B N 1
ATOM 2592 C CA . ASN B 1 75 ? -2.909 -23.332 14.406 1.00 50.81 118 ASN B CA 1
ATOM 2593 C C . ASN B 1 75 ? -3.421 -21.899 14.518 1.00 50.95 118 ASN B C 1
ATOM 2594 O O . ASN B 1 75 ? -4.451 -21.554 13.926 1.00 52.31 118 ASN B O 1
ATOM 2599 N N . GLY B 1 76 ? -2.704 -21.043 15.243 1.00 49.71 119 GLY B N 1
ATOM 2600 C CA . GLY B 1 76 ? -3.112 -19.657 15.364 1.00 49.06 119 GLY B CA 1
ATOM 2601 C C . GLY B 1 76 ? -2.779 -18.774 14.183 1.00 50.76 119 GLY B C 1
ATOM 2602 O O . GLY B 1 76 ? -3.187 -17.607 14.167 1.00 50.14 119 GLY B O 1
ATOM 2603 N N . LEU B 1 77 ? -2.024 -19.292 13.207 1.00 51.23 120 LEU B N 1
ATOM 2604 C CA . LEU B 1 77 ? -1.777 -18.555 11.970 1.00 49.87 120 LEU B CA 1
ATOM 2605 C C . LEU B 1 77 ? -2.931 -18.717 10.992 1.00 50.58 120 LEU B C 1
ATOM 2606 O O . LEU B 1 77 ? -3.224 -17.802 10.215 1.00 49.84 120 LEU B O 1
ATOM 2611 N N . LEU B 1 78 ? -3.598 -19.865 11.028 1.00 50.37 121 LEU B N 1
ATOM 2612 C CA . LEU B 1 78 ? -4.689 -20.163 10.119 1.00 50.90 121 LEU B CA 1
ATOM 2613 C C . LEU B 1 78 ? -6.054 -19.961 10.746 1.00 52.68 121 LEU B C 1
ATOM 2614 O O . LEU B 1 78 ? -7.061 -20.096 10.048 1.00 51.12 121 LEU B O 1
ATOM 2619 N N . GLY B 1 79 ? -6.110 -19.647 12.038 1.00 57.63 122 GLY B N 1
ATOM 2620 C CA . GLY B 1 79 ? -7.365 -19.684 12.758 1.00 56.72 122 GLY B CA 1
ATOM 2621 C C . GLY B 1 79 ? -7.939 -21.075 12.857 1.00 57.90 122 GLY B C 1
ATOM 2622 O O . GLY B 1 79 ? -9.163 -21.231 12.947 1.00 61.54 122 GLY B O 1
ATOM 2623 N N . ARG B 1 80 ? -7.090 -22.096 12.835 1.00 53.20 123 ARG B N 1
ATOM 2624 C CA . ARG B 1 80 ? -7.540 -23.475 12.860 1.00 52.16 123 ARG B CA 1
ATOM 2625 C C . ARG B 1 80 ? -7.340 -24.064 14.253 1.00 50.82 123 ARG B C 1
ATOM 2626 O O . ARG B 1 80 ? -6.955 -23.378 15.203 1.00 49.73 123 ARG B O 1
ATOM 2634 N N . GLY B 1 81 ? -7.643 -25.354 14.373 1.00 47.65 124 GLY B N 1
ATOM 2635 C CA . GLY B 1 81 ? -7.531 -26.085 15.618 1.00 47.06 124 GLY B CA 1
ATOM 2636 C C . GLY B 1 81 ? -8.248 -25.473 16.805 1.00 45.55 124 GLY B C 1
ATOM 2637 O O . GLY B 1 81 ? -7.800 -25.646 17.944 1.00 46.57 124 GLY B O 1
ATOM 2638 N N . SER B 1 82 ? -9.350 -24.760 16.566 1.00 45.96 125 SER B N 1
ATOM 2639 C CA . SER B 1 82 ? -10.083 -24.139 17.663 1.00 45.75 125 SER B CA 1
ATOM 2640 C C . SER B 1 82 ? -10.661 -25.199 18.590 1.00 45.36 125 SER B C 1
ATOM 2641 O O . SER B 1 82 ? -11.041 -26.297 18.170 1.00 44.99 125 SER B O 1
ATOM 2644 N N . MET B 1 83 ? -10.746 -24.852 19.862 1.00 45.14 126 MET B N 1
ATOM 2645 C CA . MET B 1 83 ? -11.031 -25.828 20.893 1.00 45.52 126 MET B CA 1
ATOM 2646 C C . MET B 1 83 ? -12.224 -25.361 21.714 1.00 44.40 126 MET B C 1
ATOM 2647 O O . MET B 1 83 ? -12.620 -24.194 21.667 1.00 44.18 126 MET B O 1
ATOM 2652 N N . PHE B 1 84 ? -12.815 -26.307 22.438 1.00 45.68 127 PHE B N 1
ATOM 2653 C CA . PHE B 1 84 ? -14.036 -26.088 23.200 1.00 46.56 127 PHE B CA 1
ATOM 2654 C C . PHE B 1 84 ? -13.876 -26.732 24.571 1.00 46.29 127 PHE B C 1
ATOM 2655 O O . PHE B 1 84 ? -13.400 -27.868 24.676 1.00 45.88 127 PHE B O 1
ATOM 2663 N N . VAL B 1 85 ? -14.262 -26.012 25.622 1.00 45.97 128 VAL B N 1
ATOM 2664 C CA . VAL B 1 85 ? -14.195 -26.517 26.982 1.00 48.17 128 VAL B CA 1
ATOM 2665 C C . VAL B 1 85 ? -15.584 -26.580 27.619 1.00 48.44 128 VAL B C 1
ATOM 2666 O O . VAL B 1 85 ? -16.007 -27.631 28.099 1.00 48.83 128 VAL B O 1
ATOM 2670 N N . PHE B 1 86 ? -16.314 -25.471 27.579 1.00 49.22 129 PHE B N 1
ATOM 2671 C CA . PHE B 1 86 ? -17.654 -25.471 28.146 1.00 50.45 129 PHE B CA 1
ATOM 2672 C C . PHE B 1 86 ? -18.577 -24.559 27.348 1.00 50.11 129 PHE B C 1
ATOM 2673 O O . PHE B 1 86 ? -18.156 -23.544 26.790 1.00 49.15 129 PHE B O 1
ATOM 2681 N N . SER B 1 87 ? -19.848 -24.935 27.308 1.00 51.81 130 SER B N 1
ATOM 2682 C CA . SER B 1 87 ? -20.875 -24.063 26.773 1.00 52.81 130 SER B CA 1
ATOM 2683 C C . SER B 1 87 ? -21.072 -22.864 27.697 1.00 53.09 130 SER B C 1
ATOM 2684 O O . SER B 1 87 ? -20.695 -22.907 28.870 1.00 52.98 130 SER B O 1
ATOM 2687 N N . PRO B 1 88 ? -21.633 -21.764 27.184 1.00 54.39 131 PRO B N 1
ATOM 2688 C CA . PRO B 1 88 ? -22.077 -20.699 28.097 1.00 55.33 131 PRO B CA 1
ATOM 2689 C C . PRO B 1 88 ? -22.972 -21.225 29.211 1.00 57.79 131 PRO B C 1
ATOM 2690 O O . PRO B 1 88 ? -22.712 -20.951 30.383 1.00 58.78 131 PRO B O 1
ATOM 2694 N N . ASP B 1 89 ? -23.993 -22.017 28.879 1.00 56.75 132 ASP B N 1
ATOM 2695 C CA . ASP B 1 89 ? -24.848 -22.598 29.910 1.00 56.98 132 ASP B CA 1
ATOM 2696 C C . ASP B 1 89 ? -24.042 -23.422 30.914 1.00 56.67 132 ASP B C 1
ATOM 2697 O O . ASP B 1 89 ? -24.218 -23.277 32.128 1.00 57.95 132 ASP B O 1
ATOM 2702 N N . GLN B 1 90 ? -23.161 -24.302 30.428 1.00 55.95 133 GLN B N 1
ATOM 2703 C CA . GLN B 1 90 ? -22.331 -25.089 31.338 1.00 56.18 133 GLN B CA 1
ATOM 2704 C C . GLN B 1 90 ? -21.470 -24.188 32.215 1.00 58.98 133 GLN B C 1
ATOM 2705 O O . GLN B 1 90 ? -21.340 -24.416 33.426 1.00 58.12 133 GLN B O 1
ATOM 2711 N N . PHE B 1 91 ? -20.870 -23.162 31.610 1.00 57.35 134 PHE B N 1
ATOM 2712 C CA . PHE B 1 91 ? -20.009 -22.242 32.341 1.00 56.89 134 PHE B CA 1
ATOM 2713 C C . PHE B 1 91 ? -20.748 -21.589 33.502 1.00 59.28 134 PHE B C 1
ATOM 2714 O O . PHE B 1 91 ? -20.258 -21.585 34.638 1.00 60.99 134 PHE B O 1
ATOM 2722 N N . GLN B 1 92 ? -21.934 -21.032 33.238 1.00 59.70 135 GLN B N 1
ATOM 2723 C CA . GLN B 1 92 ? -22.631 -20.288 34.282 1.00 61.63 135 GLN B CA 1
ATOM 2724 C C . GLN B 1 92 ? -23.135 -21.208 35.386 1.00 62.65 135 GLN B C 1
ATOM 2725 O O . GLN B 1 92 ? -23.287 -20.769 36.532 1.00 64.98 135 GLN B O 1
ATOM 2731 N N . ARG B 1 93 ? -23.406 -22.476 35.069 1.00 60.29 136 ARG B N 1
ATOM 2732 C CA . ARG B 1 93 ? -23.889 -23.394 36.095 1.00 61.18 136 ARG B CA 1
ATOM 2733 C C . ARG B 1 93 ? -22.753 -23.811 37.016 1.00 61.92 136 ARG B C 1
ATOM 2734 O O . ARG B 1 93 ? -22.936 -23.921 38.233 1.00 63.48 136 ARG B O 1
ATOM 2736 N N . LEU B 1 94 ? -21.571 -24.031 36.442 1.00 61.99 137 LEU B N 1
ATOM 2737 C CA . LEU B 1 94 ? -20.377 -24.318 37.229 1.00 62.20 137 LEU B CA 1
ATOM 2738 C C . LEU B 1 94 ? -20.078 -23.187 38.201 1.00 64.60 137 LEU B C 1
ATOM 2739 O O . LEU B 1 94 ? -19.837 -23.420 39.391 1.00 66.93 137 LEU B O 1
ATOM 2744 N N . LEU B 1 95 ? -20.085 -21.949 37.703 1.00 63.21 138 LEU B N 1
ATOM 2745 C CA . LEU B 1 95 ? -19.926 -20.782 38.558 1.00 64.44 138 LEU B CA 1
ATOM 2746 C C . LEU B 1 95 ? -21.107 -20.578 39.503 1.00 67.34 138 LEU B C 1
ATOM 2747 O O . LEU B 1 95 ? -20.957 -19.875 40.509 1.00 68.86 138 LEU B O 1
ATOM 2752 N N . LYS B 1 96 ? -22.265 -21.181 39.211 1.00 66.87 139 LYS B N 1
ATOM 2753 C CA . LYS B 1 96 ? -23.503 -20.951 39.957 1.00 69.03 139 LYS B CA 1
ATOM 2754 C C . LYS B 1 96 ? -23.905 -19.474 39.890 1.00 71.11 139 LYS B C 1
ATOM 2755 O O . LYS B 1 96 ? -23.966 -18.766 40.898 1.00 71.85 139 LYS B O 1
ATOM 2761 N N . ILE B 1 97 ? -24.166 -19.017 38.664 1.00 73.97 140 ILE B N 1
ATOM 2762 C CA . ILE B 1 97 ? -24.565 -17.636 38.400 1.00 78.51 140 ILE B CA 1
ATOM 2763 C C . ILE B 1 97 ? -25.726 -17.493 37.412 1.00 81.49 140 ILE B C 1
ATOM 2764 O O . ILE B 1 97 ? -26.262 -18.473 36.918 1.00 79.03 140 ILE B O 1
ATOM 2769 N N . ASN B 1 98 ? -26.084 -16.245 37.129 1.00 88.62 141 ASN B N 1
ATOM 2770 C CA . ASN B 1 98 ? -27.176 -15.884 36.225 1.00 91.21 141 ASN B CA 1
ATOM 2771 C C . ASN B 1 98 ? -26.681 -15.568 34.807 1.00 89.69 141 ASN B C 1
ATOM 2772 O O . ASN B 1 98 ? -25.604 -15.017 34.638 1.00 88.80 141 ASN B O 1
ATOM 2777 N N . PRO B 1 99 ? -27.472 -15.905 33.780 1.00 87.19 142 PRO B N 1
ATOM 2778 C CA . PRO B 1 99 ? -27.020 -15.635 32.403 1.00 86.92 142 PRO B CA 1
ATOM 2779 C C . PRO B 1 99 ? -26.748 -14.165 32.108 1.00 87.69 142 PRO B C 1
ATOM 2780 O O . PRO B 1 99 ? -26.069 -13.866 31.117 1.00 87.95 142 PRO B O 1
ATOM 2784 N N . ASP B 1 100 ? -27.263 -13.241 32.918 1.00 87.01 143 ASP B N 1
ATOM 2785 C CA . ASP B 1 100 ? -26.982 -11.820 32.766 1.00 87.68 143 ASP B CA 1
ATOM 2786 C C . ASP B 1 100 ? -26.052 -11.294 33.848 1.00 86.21 143 ASP B C 1
ATOM 2787 O O . ASP B 1 100 ? -25.791 -10.086 33.897 1.00 87.04 143 ASP B O 1
ATOM 2792 N N . TRP B 1 101 ? -25.558 -12.170 34.716 1.00 83.66 144 TRP B N 1
ATOM 2793 C CA . TRP B 1 101 ? -24.592 -11.800 35.734 1.00 81.27 144 TRP B CA 1
ATOM 2794 C C . TRP B 1 101 ? -23.361 -11.167 35.086 1.00 77.98 144 TRP B C 1
ATOM 2795 O O . TRP B 1 101 ? -23.065 -11.383 33.909 1.00 78.10 144 TRP B O 1
ATOM 2806 N N . LYS B 1 102 ? -22.644 -10.363 35.869 1.00 75.22 145 LYS B N 1
ATOM 2807 C CA . LYS B 1 102 ? -21.604 -9.524 35.295 1.00 74.05 145 LYS B CA 1
ATOM 2808 C C . LYS B 1 102 ? -20.629 -9.100 36.389 1.00 72.51 145 LYS B C 1
ATOM 2809 O O . LYS B 1 102 ? -21.009 -8.976 37.555 1.00 72.47 145 LYS B O 1
ATOM 2815 N N . THR B 1 103 ? -19.366 -8.906 36.001 1.00 71.42 146 THR B N 1
ATOM 2816 C CA . THR B 1 103 ? -18.315 -8.376 36.877 1.00 69.54 146 THR B CA 1
ATOM 2817 C C . THR B 1 103 ? -17.335 -7.572 36.023 1.00 69.43 146 THR B C 1
ATOM 2818 O O . THR B 1 103 ? -17.536 -7.387 34.817 1.00 69.31 146 THR B O 1
ATOM 2822 N N . HIS B 1 104 ? -16.251 -7.108 36.647 1.00 67.39 147 HIS B N 1
ATOM 2823 C CA . HIS B 1 104 ? -15.360 -6.143 36.010 1.00 66.24 147 HIS B CA 1
ATOM 2824 C C . HIS B 1 104 ? -14.276 -6.815 35.171 1.00 66.47 147 HIS B C 1
ATOM 2825 O O . HIS B 1 104 ? -14.180 -6.568 33.964 1.00 67.07 147 HIS B O 1
ATOM 2827 N N . ARG B 1 105 ? -13.455 -7.665 35.790 1.00 65.72 148 ARG B N 1
ATOM 2828 C CA . ARG B 1 105 ? -12.241 -8.172 35.163 1.00 64.92 148 ARG B CA 1
ATOM 2829 C C . ARG B 1 105 ? -12.241 -9.690 35.080 1.00 63.92 148 ARG B C 1
ATOM 2830 O O . ARG B 1 105 ? -12.398 -10.374 36.098 1.00 62.86 148 ARG B O 1
ATOM 2838 N N . LEU B 1 106 ? -12.037 -10.201 33.867 1.00 63.08 149 LEU B N 1
ATOM 2839 C CA . LEU B 1 106 ? -11.618 -11.575 33.638 1.00 61.85 149 LEU B CA 1
ATOM 2840 C C . LEU B 1 106 ? -10.152 -11.589 33.220 1.00 61.15 149 LEU B C 1
ATOM 2841 O O . LEU B 1 106 ? -9.653 -10.638 32.611 1.00 61.64 149 LEU B O 1
ATOM 2846 N N . LEU B 1 107 ? -9.457 -12.667 33.575 1.00 59.50 150 LEU B N 1
ATOM 2847 C CA . LEU B 1 107 ? -8.132 -12.945 33.041 1.00 59.51 150 LEU B CA 1
ATOM 2848 C C . LEU B 1 107 ? -8.101 -14.389 32.565 1.00 57.49 150 LEU B C 1
ATOM 2849 O O . LEU B 1 107 ? -8.338 -15.305 33.358 1.00 57.41 150 LEU B O 1
ATOM 2854 N N . ASP B 1 108 ? -7.829 -14.593 31.273 1.00 55.85 151 ASP B N 1
ATOM 2855 C CA . ASP B 1 108 ? -7.628 -15.928 30.712 1.00 54.22 151 ASP B CA 1
ATOM 2856 C C . ASP B 1 108 ? -6.141 -16.102 30.429 1.00 53.37 151 ASP B C 1
ATOM 2857 O O . ASP B 1 108 ? -5.606 -15.481 29.507 1.00 53.21 151 ASP B O 1
ATOM 2862 N N . LEU B 1 109 ? -5.476 -16.944 31.218 1.00 53.75 152 LEU B N 1
ATOM 2863 C CA . LEU B 1 109 ? -4.027 -17.099 31.138 1.00 53.76 152 LEU B CA 1
ATOM 2864 C C . LEU B 1 109 ? -3.691 -18.180 30.123 1.00 52.65 152 LEU B C 1
ATOM 2865 O O . LEU B 1 109 ? -4.138 -19.324 30.253 1.00 52.19 152 LEU B O 1
ATOM 2870 N N . GLY B 1 110 ? -2.886 -17.826 29.131 1.00 52.61 153 GLY B N 1
ATOM 2871 C CA . GLY B 1 110 ? -2.620 -18.762 28.063 1.00 51.89 153 GLY B CA 1
ATOM 2872 C C . GLY B 1 110 ? -3.901 -19.106 27.348 1.00 49.73 153 GLY B C 1
ATOM 2873 O O . GLY B 1 110 ? -4.362 -20.248 27.403 1.00 48.85 153 GLY B O 1
ATOM 2874 N N . ALA B 1 111 ? -4.475 -18.116 26.669 1.00 48.20 154 ALA B N 1
ATOM 2875 C CA . ALA B 1 111 ? -5.853 -18.176 26.202 1.00 49.40 154 ALA B CA 1
ATOM 2876 C C . ALA B 1 111 ? -6.011 -18.838 24.839 1.00 48.32 154 ALA B C 1
ATOM 2877 O O . ALA B 1 111 ? -7.144 -18.940 24.346 1.00 50.00 154 ALA B O 1
ATOM 2879 N N . GLY B 1 112 ? -4.926 -19.299 24.230 1.00 47.59 155 GLY B N 1
ATOM 2880 C CA . GLY B 1 112 ? -5.024 -19.857 22.890 1.00 48.02 155 GLY B CA 1
ATOM 2881 C C . GLY B 1 112 ? -5.530 -18.811 21.915 1.00 49.00 155 GLY B C 1
ATOM 2882 O O . GLY B 1 112 ? -5.061 -17.666 21.904 1.00 48.48 155 GLY B O 1
ATOM 2883 N N . ASP B 1 113 ? -6.515 -19.192 21.097 1.00 47.68 156 ASP B N 1
ATOM 2884 C CA . ASP B 1 113 ? -7.071 -18.284 20.103 1.00 48.76 156 ASP B CA 1
ATOM 2885 C C . ASP B 1 113 ? -8.259 -17.481 20.626 1.00 50.58 156 ASP B C 1
ATOM 2886 O O . ASP B 1 113 ? -8.861 -16.721 19.860 1.00 50.69 156 ASP B O 1
ATOM 2891 N N . GLY B 1 114 ? -8.600 -17.617 21.907 1.00 50.98 157 GLY B N 1
ATOM 2892 C CA . GLY B 1 114 ? -9.656 -16.822 22.498 1.00 51.66 157 GLY B CA 1
ATOM 2893 C C . GLY B 1 114 ? -11.059 -17.360 22.328 1.00 53.23 157 GLY B C 1
ATOM 2894 O O . GLY B 1 114 ? -11.994 -16.777 22.894 1.00 54.64 157 GLY B O 1
ATOM 2895 N N . GLU B 1 115 ? -11.245 -18.445 21.569 1.00 51.24 158 GLU B N 1
ATOM 2896 C CA . GLU B 1 115 ? -12.586 -18.999 21.392 1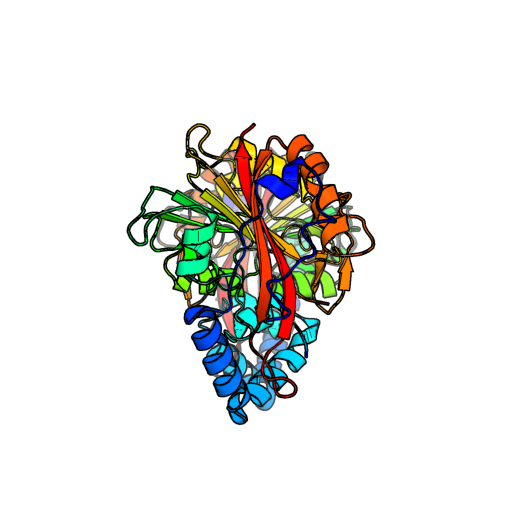.00 52.71 158 GLU B CA 1
ATOM 2897 C C . GLU B 1 115 ? -13.169 -19.491 22.715 1.00 53.97 158 GLU B C 1
ATOM 2898 O O . GLU B 1 115 ? -14.359 -19.283 22.996 1.00 53.40 158 GLU B O 1
ATOM 2904 N N . VAL B 1 116 ? -12.348 -20.162 23.531 1.00 53.85 159 VAL B N 1
ATOM 2905 C CA . VAL B 1 116 ? -12.767 -20.526 24.878 1.00 53.96 159 VAL B CA 1
ATOM 2906 C C . VAL B 1 116 ? -12.844 -19.298 25.775 1.00 55.81 159 VAL B C 1
ATOM 2907 O O . VAL B 1 116 ? -13.500 -19.333 26.826 1.00 56.95 159 VAL B O 1
ATOM 2911 N N . THR B 1 117 ? -12.193 -18.203 25.385 1.00 56.51 160 THR B N 1
ATOM 2912 C CA . THR B 1 117 ? -12.346 -16.957 26.124 1.00 58.29 160 THR B CA 1
ATOM 2913 C C . THR B 1 117 ? -13.603 -16.205 25.695 1.00 60.72 160 THR B C 1
ATOM 2914 O O . THR B 1 117 ? -14.221 -15.518 26.517 1.00 60.40 160 THR B O 1
ATOM 2918 N N . LYS B 1 118 ? -14.002 -16.346 24.425 1.00 63.20 161 LYS B N 1
ATOM 2919 C CA . LYS B 1 118 ? -15.206 -15.682 23.935 1.00 62.46 161 LYS B CA 1
ATOM 2920 C C . LYS B 1 118 ? -16.433 -16.113 24.719 1.00 64.53 161 LYS B C 1
ATOM 2921 O O . LYS B 1 118 ? -17.229 -15.270 25.146 1.00 69.55 161 LYS B O 1
ATOM 2923 N N . ILE B 1 119 ? -16.599 -17.424 24.921 1.00 61.39 162 ILE B N 1
ATOM 2924 C CA . ILE B 1 119 ? -17.773 -17.972 25.590 1.00 61.05 162 ILE B CA 1
ATOM 2925 C C . ILE B 1 119 ? -17.917 -17.461 27.015 1.00 61.34 162 ILE B C 1
ATOM 2926 O O . ILE B 1 119 ? -18.976 -17.620 27.622 1.00 61.44 162 ILE B O 1
ATOM 2931 N N . MET B 1 120 ? -16.876 -16.835 27.552 1.00 60.89 163 MET B N 1
ATOM 2932 C CA . MET B 1 120 ? -16.893 -16.269 28.888 1.00 60.81 163 MET B CA 1
ATOM 2933 C C . MET B 1 120 ? -17.084 -14.758 28.867 1.00 63.35 163 MET B C 1
ATOM 2934 O O . MET B 1 120 ? -17.465 -14.176 29.884 1.00 65.39 163 MET B O 1
ATOM 2939 N N . SER B 1 121 ? -16.856 -14.123 27.720 1.00 63.50 164 SER B N 1
ATOM 2940 C CA . SER B 1 121 ? -16.697 -12.672 27.683 1.00 64.68 164 SER B CA 1
ATOM 2941 C C . SER B 1 121 ? -17.933 -11.874 28.081 1.00 66.91 164 SER B C 1
ATOM 2942 O O . SER B 1 121 ? -17.756 -10.825 28.721 1.00 67.66 164 SER B O 1
ATOM 2945 N N . PRO B 1 122 ? -19.189 -12.273 27.743 1.00 67.50 165 PRO B N 1
ATOM 2946 C CA . PRO B 1 122 ? -20.333 -11.394 28.051 1.00 67.42 165 PRO B CA 1
ATOM 2947 C C . PRO B 1 122 ? -20.595 -11.194 29.539 1.00 69.54 165 PRO B C 1
ATOM 2948 O O . PRO B 1 122 ? -21.484 -10.424 29.926 1.00 69.87 165 PRO B O 1
ATOM 2952 N N . HIS B 1 123 ? -19.821 -11.873 30.382 1.00 72.23 166 HIS B N 1
ATOM 2953 C CA . HIS B 1 123 ? -19.965 -11.784 31.827 1.00 73.64 166 HIS B CA 1
ATOM 2954 C C . HIS B 1 123 ? -18.974 -10.822 32.470 1.00 74.45 166 HIS B C 1
ATOM 2955 O O . HIS B 1 123 ? -18.995 -10.667 33.695 1.00 75.77 166 HIS B O 1
ATOM 2962 N N . PHE B 1 124 ? -18.124 -10.160 31.683 1.00 72.72 167 PHE B N 1
ATOM 2963 C CA . PHE B 1 124 ? -17.109 -9.276 32.238 1.00 71.31 167 PHE B CA 1
ATOM 2964 C C . PHE B 1 124 ? -17.002 -8.001 31.416 1.00 70.10 167 PHE B C 1
ATOM 2965 O O . PHE B 1 124 ? -17.148 -8.026 30.192 1.00 70.30 167 PHE B O 1
ATOM 2973 N N . GLU B 1 125 ? -16.725 -6.889 32.100 1.00 68.21 168 GLU B N 1
ATOM 2974 C CA . GLU B 1 125 ? -16.608 -5.598 31.430 1.00 67.29 168 GLU B CA 1
ATOM 2975 C C . GLU B 1 125 ? -15.278 -5.465 30.691 1.00 67.90 168 GLU B C 1
ATOM 2976 O O . GLU B 1 125 ? -15.253 -5.033 29.533 1.00 66.94 168 GLU B O 1
ATOM 2978 N N . GLU B 1 126 ? -14.163 -5.828 31.344 1.00 68.82 169 GLU B N 1
ATOM 2979 C CA . GLU B 1 126 ? -12.829 -5.793 30.746 1.00 67.45 169 GLU B CA 1
ATOM 2980 C C . GLU B 1 126 ? -12.247 -7.199 30.660 1.00 64.07 169 GLU B C 1
ATOM 2981 O O . GLU B 1 126 ? -12.472 -8.032 31.545 1.00 64.91 169 GLU B O 1
ATOM 2987 N N . ILE B 1 127 ? -11.467 -7.450 29.605 1.00 61.99 170 ILE B N 1
ATOM 2988 C CA . ILE B 1 127 ? -10.927 -8.779 29.332 1.00 62.22 170 ILE B CA 1
ATOM 2989 C C . ILE B 1 127 ? -9.415 -8.688 29.153 1.00 63.21 170 ILE B C 1
ATOM 2990 O O . ILE B 1 127 ? -8.926 -7.945 28.294 1.00 63.35 170 ILE B O 1
ATOM 2995 N N . TYR B 1 128 ? -8.680 -9.468 29.942 1.00 62.86 171 TYR B N 1
ATOM 2996 C CA . TYR B 1 128 ? -7.237 -9.576 29.815 1.00 61.72 171 TYR B CA 1
ATOM 2997 C C . TYR B 1 128 ? -6.856 -11.024 29.553 1.00 60.46 171 TYR B C 1
ATOM 2998 O O . TYR B 1 128 ? -7.588 -11.957 29.902 1.00 59.04 171 TYR B O 1
ATOM 3007 N N . ALA B 1 129 ? -5.691 -11.198 28.934 1.00 60.33 172 ALA B N 1
ATOM 3008 C CA . ALA B 1 129 ? -5.203 -12.524 28.596 1.00 57.32 172 ALA B CA 1
ATOM 3009 C C . ALA B 1 129 ? -3.706 -12.455 28.335 1.00 56.85 172 ALA B C 1
ATOM 3010 O O . ALA B 1 129 ? -3.154 -11.395 28.026 1.00 57.43 172 ALA B O 1
ATOM 3012 N N . THR B 1 130 ? -3.061 -13.610 28.474 1.00 54.64 173 THR B N 1
ATOM 3013 C CA . THR B 1 130 ? -1.643 -13.779 28.216 1.00 54.41 173 THR B CA 1
ATOM 3014 C C . THR B 1 130 ? -1.467 -14.961 27.273 1.00 53.13 173 THR B C 1
ATOM 3015 O O . THR B 1 130 ? -2.369 -15.789 27.128 1.00 52.26 173 THR B O 1
ATOM 3019 N N . GLU B 1 131 ? -0.299 -15.035 26.630 1.00 52.56 174 GLU B N 1
ATOM 3020 C CA . GLU B 1 131 ? -0.035 -16.100 25.667 1.00 51.80 174 GLU B CA 1
ATOM 3021 C C . GLU B 1 131 ? 1.427 -16.058 25.241 1.00 52.80 174 GLU B C 1
ATOM 3022 O O . GLU B 1 131 ? 2.047 -14.992 25.204 1.00 53.70 174 GLU B O 1
ATOM 3028 N N . LEU B 1 132 ? 1.966 -17.236 24.921 1.00 52.78 175 LEU B N 1
ATOM 3029 C CA . LEU B 1 132 ? 3.310 -17.371 24.372 1.00 51.98 175 LEU B CA 1
ATOM 3030 C C . LEU B 1 132 ? 3.318 -17.238 22.851 1.00 52.84 175 LEU B C 1
ATOM 3031 O O . LEU B 1 132 ? 4.114 -16.471 22.298 1.00 54.89 175 LEU B O 1
ATOM 3036 N N . SER B 1 133 ? 2.455 -17.985 22.165 1.00 55.05 176 SER B N 1
ATOM 3037 C CA . SER B 1 133 ? 2.431 -17.945 20.709 1.00 57.21 176 SER B CA 1
ATOM 3038 C C . SER B 1 133 ? 2.063 -16.554 20.209 1.00 59.87 176 SER B C 1
ATOM 3039 O O . SER B 1 133 ? 1.034 -15.992 20.588 1.00 58.05 176 SER B O 1
ATOM 3042 N N . GLU B 1 134 ? 2.910 -15.998 19.347 1.00 65.41 177 GLU B N 1
ATOM 3043 C CA . GLU B 1 134 ? 2.705 -14.629 18.902 1.00 64.55 177 GLU B CA 1
ATOM 3044 C C . GLU B 1 134 ? 1.690 -14.517 17.778 1.00 63.65 177 GLU B C 1
ATOM 3045 O O . GLU B 1 134 ? 1.222 -13.405 17.505 1.00 64.59 177 GLU B O 1
ATOM 3051 N N . THR B 1 135 ? 1.343 -15.621 17.107 1.00 58.34 178 THR B N 1
ATOM 3052 C CA . THR B 1 135 ? 0.163 -15.552 16.252 1.00 55.16 178 THR B CA 1
ATOM 3053 C C . THR B 1 135 ? -1.109 -15.722 17.071 1.00 54.41 178 THR B C 1
ATOM 3054 O O . THR B 1 135 ? -2.161 -15.191 16.692 1.00 54.39 178 THR B O 1
ATOM 3058 N N . MET B 1 136 ? -1.038 -16.444 18.194 1.00 54.59 179 MET B N 1
ATOM 3059 C CA . MET B 1 136 ? -2.195 -16.530 19.083 1.00 51.87 179 MET B CA 1
ATOM 3060 C C . MET B 1 136 ? -2.429 -15.214 19.818 1.00 51.80 179 MET B C 1
ATOM 3061 O O . MET B 1 136 ? -3.578 -14.849 20.068 1.00 53.05 179 MET B O 1
ATOM 3066 N N . ILE B 1 137 ? -1.367 -14.486 20.167 1.00 54.03 180 ILE B N 1
ATOM 3067 C CA . ILE B 1 137 ? -1.534 -13.126 20.677 1.00 53.53 180 ILE B CA 1
ATOM 3068 C C . ILE B 1 137 ? -2.250 -12.262 19.644 1.00 53.35 180 ILE B C 1
ATOM 3069 O O . ILE B 1 137 ? -3.066 -11.399 19.989 1.00 53.06 180 ILE B O 1
ATOM 3074 N N . TRP B 1 138 ? -1.970 -12.492 18.360 1.00 53.31 181 TRP B N 1
ATOM 3075 C CA . TRP B 1 138 ? -2.605 -11.710 17.300 1.00 51.91 181 TRP B CA 1
ATOM 3076 C C . TRP B 1 138 ? -4.111 -11.926 17.284 1.00 51.48 181 TRP B C 1
ATOM 3077 O O . TRP B 1 138 ? -4.889 -10.965 17.228 1.00 51.26 181 TRP B O 1
ATOM 3088 N N . GLN B 1 139 ? -4.546 -13.185 17.332 1.00 50.24 182 GLN B N 1
ATOM 3089 C CA . GLN B 1 139 ? -5.980 -13.436 17.303 1.00 50.60 182 GLN B CA 1
ATOM 3090 C C . GLN B 1 139 ? -6.649 -13.004 18.601 1.00 51.52 182 GLN B C 1
ATOM 3091 O O . GLN B 1 139 ? -7.778 -12.496 18.577 1.00 51.31 182 GLN B O 1
ATOM 3097 N N . LEU B 1 140 ? -5.969 -13.176 19.740 1.00 51.67 183 LEU B N 1
ATOM 3098 C CA . LEU B 1 140 ? -6.483 -12.603 20.980 1.00 50.84 183 LEU B CA 1
ATOM 3099 C C . LEU B 1 140 ? -6.633 -11.091 20.877 1.00 52.14 183 LEU B C 1
ATOM 3100 O O . LEU B 1 140 ? -7.527 -10.509 21.501 1.00 52.55 183 LEU B O 1
ATOM 3105 N N . GLN B 1 141 ? -5.766 -10.440 20.103 1.00 51.46 184 GLN B N 1
ATOM 3106 C CA . GLN B 1 141 ? -5.902 -9.010 19.865 1.00 52.04 184 GLN B CA 1
ATOM 3107 C C . GLN B 1 141 ? -6.897 -8.695 18.756 1.00 51.10 184 GLN B C 1
ATOM 3108 O O . GLN B 1 141 ? -7.406 -7.572 18.699 1.00 51.71 184 GLN B O 1
ATOM 3114 N N . LYS B 1 142 ? -7.166 -9.647 17.859 1.00 50.83 185 LYS B N 1
ATOM 3115 C CA . LYS B 1 142 ? -8.192 -9.424 16.843 1.00 51.52 185 LYS B CA 1
ATOM 3116 C C . LYS B 1 142 ? -9.573 -9.362 17.467 1.00 52.53 185 LYS B C 1
ATOM 3117 O O . LYS B 1 142 ? -10.478 -8.741 16.900 1.00 53.22 185 LYS B O 1
ATOM 3123 N N . LYS B 1 143 ? -9.747 -10.001 18.625 1.00 54.81 186 LYS B N 1
ATOM 3124 C CA . LYS B 1 143 ? -10.994 -9.989 19.373 1.00 53.61 186 LYS B CA 1
ATOM 3125 C C . LYS B 1 143 ? -11.125 -8.775 20.277 1.00 56.24 186 LYS B C 1
ATOM 3126 O O . LYS B 1 143 ? -12.112 -8.682 21.016 1.00 58.25 186 LYS B O 1
ATOM 3132 N N . LYS B 1 144 ? -10.158 -7.853 20.235 1.00 54.72 187 LYS B N 1
ATOM 3133 C CA . LYS B 1 144 ? -10.133 -6.629 21.034 1.00 56.72 187 LYS B CA 1
ATOM 3134 C C . LYS B 1 144 ? -9.902 -6.904 22.520 1.00 57.38 187 LYS B C 1
ATOM 3135 O O . LYS B 1 144 ? -10.277 -6.088 23.372 1.00 58.39 187 LYS B O 1
ATOM 3141 N N . TYR B 1 145 ? -9.287 -8.036 22.852 1.00 56.47 188 TYR B N 1
ATOM 3142 C CA . TYR B 1 145 ? -8.855 -8.301 24.216 1.00 57.27 188 TYR B CA 1
ATOM 3143 C C . TYR B 1 145 ? -7.583 -7.513 24.526 1.00 59.63 188 TYR B C 1
ATOM 3144 O O . TYR B 1 145 ? -6.876 -7.045 23.628 1.00 58.15 188 TYR B O 1
ATOM 3153 N N . ARG B 1 146 ? -7.287 -7.374 25.817 1.00 65.03 189 ARG B N 1
ATOM 3154 C CA . ARG B 1 146 ? -6.071 -6.710 26.274 1.00 64.97 189 ARG B CA 1
ATOM 3155 C C . ARG B 1 146 ? -5.039 -7.770 26.634 1.00 66.16 189 ARG B C 1
ATOM 3156 O O . ARG B 1 146 ? -5.259 -8.567 27.552 1.00 67.28 189 ARG B O 1
ATOM 3158 N N . VAL B 1 147 ? -3.915 -7.774 25.925 1.00 61.67 190 VAL B N 1
ATOM 3159 C CA . VAL B 1 147 ? -2.861 -8.758 26.146 1.00 60.43 190 VAL B CA 1
ATOM 3160 C C . VAL B 1 147 ? -1.819 -8.190 27.097 1.00 61.35 190 VAL B C 1
ATOM 3161 O O . VAL B 1 147 ? -1.396 -7.033 26.973 1.00 60.82 190 VAL B O 1
ATOM 3165 N N . LEU B 1 148 ? -1.410 -9.011 28.060 1.00 63.73 191 LEU B N 1
ATOM 3166 C CA . LEU B 1 148 ? -0.344 -8.692 28.994 1.00 64.34 191 LEU B CA 1
ATOM 3167 C C . LEU B 1 148 ? 0.783 -9.700 28.829 1.00 64.79 191 LEU B C 1
ATOM 3168 O O . LEU B 1 148 ? 0.581 -10.810 28.328 1.00 62.00 191 LEU B O 1
ATOM 3173 N N . GLY B 1 149 ? 1.979 -9.300 29.255 1.00 67.60 192 GLY B N 1
ATOM 3174 C CA . GLY B 1 149 ? 3.116 -10.190 29.213 1.00 66.97 192 GLY B CA 1
ATOM 3175 C C . GLY B 1 149 ? 2.952 -11.363 30.155 1.00 66.60 192 GLY B C 1
ATOM 3176 O O . GLY B 1 149 ? 2.043 -11.428 30.978 1.00 68.54 192 GLY B O 1
ATOM 3177 N N . ILE B 1 150 ? 3.869 -12.319 30.025 1.00 66.29 193 ILE B N 1
ATOM 3178 C CA . ILE B 1 150 ? 3.850 -13.499 30.889 1.00 67.02 193 ILE B CA 1
ATOM 3179 C C . ILE B 1 150 ? 4.120 -13.133 32.353 1.00 68.70 193 ILE B C 1
ATOM 3180 O O . ILE B 1 150 ? 3.677 -13.838 33.270 1.00 67.72 193 ILE B O 1
ATOM 3185 N N . ASN B 1 151 ? 4.829 -12.029 32.605 1.00 72.33 194 ASN B N 1
ATOM 3186 C CA . ASN B 1 151 ? 5.130 -11.600 33.966 1.00 74.54 194 ASN B CA 1
ATOM 3187 C C . ASN B 1 151 ? 4.564 -10.220 34.279 1.00 75.92 194 ASN B C 1
ATOM 3188 O O . ASN B 1 151 ? 4.975 -9.594 35.262 1.00 79.77 194 ASN B O 1
ATOM 3193 N N . GLU B 1 152 ? 3.633 -9.728 33.471 1.00 69.95 195 GLU B N 1
ATOM 3194 C CA . GLU B 1 152 ? 3.091 -8.395 33.682 1.00 70.76 195 GLU B CA 1
ATOM 3195 C C . GLU B 1 152 ? 1.768 -8.405 34.440 1.00 71.40 195 GLU B C 1
ATOM 3196 O O . GLU B 1 152 ? 1.430 -7.404 35.081 1.00 73.18 195 GLU B O 1
ATOM 3202 N N . TRP B 1 153 ? 1.035 -9.519 34.410 1.00 71.16 196 TRP B N 1
ATOM 3203 C CA . TRP B 1 153 ? -0.277 -9.620 35.039 1.00 69.95 196 TRP B CA 1
ATOM 3204 C C . TRP B 1 153 ? -0.224 -9.838 36.549 1.00 70.36 196 TRP B C 1
ATOM 3205 O O . TRP B 1 153 ? -1.284 -9.840 37.181 1.00 71.26 196 TRP B O 1
ATOM 3216 N N . GLN B 1 154 ? 0.963 -10.006 37.121 1.00 71.40 197 GLN B N 1
ATOM 3217 C CA . GLN B 1 154 ? 1.075 -10.216 38.561 1.00 72.32 197 GLN B CA 1
ATOM 3218 C C . GLN B 1 154 ? 1.465 -8.973 39.332 1.00 74.56 197 GLN B C 1
ATOM 3219 O O . GLN B 1 154 ? 1.876 -9.071 40.477 1.00 76.72 197 GLN B O 1
ATOM 3225 N N . ASN B 1 155 ? 1.329 -7.803 38.725 1.00 74.49 198 ASN B N 1
ATOM 3226 C CA . ASN B 1 155 ? 1.665 -6.548 39.404 1.00 75.59 198 ASN B CA 1
ATOM 3227 C C . ASN B 1 155 ? 0.733 -6.213 40.565 1.00 74.50 198 ASN B C 1
ATOM 3228 O O . ASN B 1 155 ? -0.390 -6.704 40.632 1.00 76.36 198 ASN B O 1
ATOM 3233 N N . GLN B 1 159 ? -5.564 -6.525 40.063 1.00 71.80 202 GLN B N 1
ATOM 3234 C CA . GLN B 1 159 ? -6.739 -7.157 40.676 1.00 71.81 202 GLN B CA 1
ATOM 3235 C C . GLN B 1 159 ? -7.732 -7.606 39.605 1.00 67.59 202 GLN B C 1
ATOM 3236 O O . GLN B 1 159 ? -8.226 -6.794 38.826 1.00 66.53 202 GLN B O 1
ATOM 3238 N N . TYR B 1 160 ? -8.011 -8.908 39.579 1.00 66.23 203 TYR B N 1
ATOM 3239 C CA . TYR B 1 160 ? -8.883 -9.522 38.586 1.00 66.65 203 TYR B CA 1
ATOM 3240 C C . TYR B 1 160 ? -10.049 -10.206 39.286 1.00 67.05 203 TYR B C 1
ATOM 3241 O O . TYR B 1 160 ? -9.851 -10.948 40.255 1.00 68.60 203 TYR B O 1
ATOM 3250 N N . ASP B 1 161 ? -11.262 -9.957 38.790 1.00 66.37 204 ASP B N 1
ATOM 3251 C CA . ASP B 1 161 ? -12.454 -10.487 39.442 1.00 65.33 204 ASP B CA 1
ATOM 3252 C C . ASP B 1 161 ? -12.648 -11.971 39.161 1.00 64.53 204 ASP B C 1
ATOM 3253 O O . ASP B 1 161 ? -13.151 -12.696 40.025 1.00 64.71 204 ASP B O 1
ATOM 3258 N N . VAL B 1 162 ? -12.255 -12.446 37.981 1.00 63.70 205 VAL B N 1
ATOM 3259 C CA . VAL B 1 162 ? -12.190 -13.876 37.701 1.00 62.35 205 VAL B CA 1
ATOM 3260 C C . VAL B 1 162 ? -10.925 -14.130 36.891 1.00 61.26 205 VAL B C 1
ATOM 3261 O O . VAL B 1 162 ? -10.583 -13.347 35.999 1.00 61.08 205 VAL B O 1
ATOM 3265 N N . ILE B 1 163 ? -10.212 -15.203 37.220 1.00 61.22 206 ILE B N 1
ATOM 3266 C CA . ILE B 1 163 ? -8.990 -15.585 36.518 1.00 60.07 206 ILE B CA 1
ATOM 3267 C C . ILE B 1 163 ? -9.179 -16.986 35.947 1.00 58.71 206 ILE B C 1
ATOM 3268 O O . ILE B 1 163 ? -9.562 -17.912 36.673 1.00 60.84 206 ILE B O 1
ATOM 3273 N N . SER B 1 164 ? -8.914 -17.134 34.648 1.00 55.73 207 SER B N 1
ATOM 3274 C CA . SER B 1 164 ? -9.129 -18.373 33.911 1.00 53.98 207 SER B CA 1
ATOM 3275 C C . SER B 1 164 ? -7.789 -19.017 33.589 1.00 53.50 207 SER B C 1
ATOM 3276 O O . SER B 1 164 ? -6.881 -18.345 33.089 1.00 54.63 207 SER B O 1
ATOM 3279 N N . CYS B 1 165 ? -7.668 -20.329 33.858 1.00 52.20 208 CYS B N 1
ATOM 3280 C CA . CYS B 1 165 ? -6.419 -21.066 33.600 1.00 52.34 208 CYS B CA 1
ATOM 3281 C C . CYS B 1 165 ? -6.776 -22.435 33.014 1.00 52.03 208 CYS B C 1
ATOM 3282 O O . CYS B 1 165 ? -6.781 -23.456 33.709 1.00 51.86 208 CYS B O 1
ATOM 3285 N N . LEU B 1 166 ? -7.062 -22.467 31.713 1.00 51.99 209 LEU B N 1
ATOM 3286 C CA . LEU B 1 166 ? -7.698 -23.631 31.106 1.00 52.07 209 LEU B CA 1
ATOM 3287 C C . LEU B 1 166 ? -6.671 -24.407 30.293 1.00 51.10 209 LEU B C 1
ATOM 3288 O O . LEU B 1 166 ? -6.215 -23.936 29.247 1.00 51.35 209 LEU B O 1
ATOM 3293 N N . ASN B 1 167 ? -6.325 -25.603 30.777 1.00 51.54 210 ASN B N 1
ATOM 3294 C CA . ASN B 1 167 ? -5.388 -26.504 30.109 1.00 51.85 210 ASN B CA 1
ATOM 3295 C C . ASN B 1 167 ? -4.042 -25.830 29.873 1.00 52.75 210 ASN B C 1
ATOM 3296 O O . ASN B 1 167 ? -3.448 -25.945 28.796 1.00 51.95 210 ASN B O 1
ATOM 3301 N N . LEU B 1 168 ? -3.573 -25.104 30.884 1.00 51.96 211 LEU B N 1
ATOM 3302 C CA . LEU B 1 168 ? -2.271 -24.456 30.860 1.00 53.40 211 LEU B CA 1
ATOM 3303 C C . LEU B 1 168 ? -1.274 -25.089 31.816 1.00 55.23 211 LEU B C 1
ATOM 3304 O O . LEU B 1 168 ? -0.081 -25.133 31.512 1.00 55.76 211 LEU B O 1
ATOM 3309 N N . LEU B 1 169 ? -1.747 -25.591 32.960 1.00 55.97 212 LEU B N 1
ATOM 3310 C CA . LEU B 1 169 ? -0.900 -26.221 33.965 1.00 54.25 212 LEU B CA 1
ATOM 3311 C C . LEU B 1 169 ? -0.164 -27.450 33.454 1.00 54.30 212 LEU B C 1
ATOM 3312 O O . LEU B 1 169 ? 0.745 -27.924 34.137 1.00 56.34 212 LEU B O 1
ATOM 3317 N N . ASP B 1 170 ? -0.528 -27.994 32.297 1.00 54.16 213 ASP B N 1
ATOM 3318 C CA . ASP B 1 170 ? 0.259 -29.058 31.691 1.00 56.12 213 ASP B CA 1
ATOM 3319 C C . ASP B 1 170 ? 1.014 -28.580 30.455 1.00 57.49 213 ASP B C 1
ATOM 3320 O O . ASP B 1 170 ? 1.575 -29.402 29.722 1.00 58.64 213 ASP B O 1
ATOM 3325 N N . ARG B 1 171 ? 1.060 -27.265 30.222 1.00 58.10 214 ARG B N 1
ATOM 3326 C CA . ARG B 1 171 ? 1.774 -26.692 29.089 1.00 59.09 214 ARG B CA 1
ATOM 3327 C C . ARG B 1 171 ? 2.676 -25.530 29.495 1.00 59.89 214 ARG B C 1
ATOM 3328 O O . ARG B 1 171 ? 3.147 -24.792 28.619 1.00 60.16 214 ARG B O 1
ATOM 3336 N N . CYS B 1 172 ? 2.930 -25.348 30.792 1.00 58.75 215 CYS B N 1
ATOM 3337 C CA . CYS B 1 172 ? 3.742 -24.249 31.294 1.00 59.69 215 CYS B CA 1
ATOM 3338 C C . CYS B 1 172 ? 4.828 -24.779 32.221 1.00 61.98 215 CYS B C 1
ATOM 3339 O O . CYS B 1 172 ? 4.715 -25.864 32.798 1.00 61.51 215 CYS B O 1
ATOM 3342 N N . ASP B 1 173 ? 5.876 -23.963 32.367 1.00 63.88 216 ASP B N 1
ATOM 3343 C CA . ASP B 1 173 ? 7.102 -24.357 33.053 1.00 66.90 216 ASP B CA 1
ATOM 3344 C C . ASP B 1 173 ? 6.966 -24.285 34.572 1.00 67.07 216 ASP B C 1
ATOM 3345 O O . ASP B 1 173 ? 7.484 -25.154 35.281 1.00 68.52 216 ASP B O 1
ATOM 3350 N N . GLN B 1 174 ? 6.276 -23.265 35.090 1.00 65.93 217 GLN B N 1
ATOM 3351 C CA . GLN B 1 174 ? 6.166 -23.021 36.528 1.00 66.48 217 GLN B CA 1
ATOM 3352 C C . GLN B 1 174 ? 4.698 -23.071 36.933 1.00 65.21 217 GLN B C 1
ATOM 3353 O O . GLN B 1 174 ? 4.053 -22.023 37.091 1.00 64.32 217 GLN B O 1
ATOM 3359 N N . PRO B 1 175 ? 4.137 -24.270 37.127 1.00 66.06 218 PRO B N 1
ATOM 3360 C CA . PRO B 1 175 ? 2.709 -24.343 37.485 1.00 65.34 218 PRO B CA 1
ATOM 3361 C C . PRO B 1 175 ? 2.414 -23.888 38.905 1.00 66.16 218 PRO B C 1
ATOM 3362 O O . PRO B 1 175 ? 1.457 -23.129 39.109 1.00 64.80 218 PRO B O 1
ATOM 3366 N N . LEU B 1 176 ? 3.203 -24.327 39.897 1.00 67.15 219 LEU B N 1
ATOM 3367 C CA . LEU B 1 176 ? 2.944 -23.918 41.277 1.00 65.81 219 LEU B CA 1
ATOM 3368 C C . LEU B 1 176 ? 3.110 -22.411 41.431 1.00 65.42 219 LEU B C 1
ATOM 3369 O O . LEU B 1 176 ? 2.332 -21.766 42.145 1.00 65.27 219 LEU B O 1
ATOM 3374 N N . THR B 1 177 ? 4.104 -21.830 40.753 1.00 64.88 220 THR B N 1
ATOM 3375 C CA . THR B 1 177 ? 4.237 -20.376 40.743 1.00 65.54 220 THR B CA 1
ATOM 3376 C C . THR B 1 177 ? 3.001 -19.723 40.142 1.00 65.84 220 THR B C 1
ATOM 3377 O O . THR B 1 177 ? 2.476 -18.742 40.683 1.00 65.46 220 THR B O 1
ATOM 3381 N N . LEU B 1 178 ? 2.526 -20.264 39.017 1.00 65.67 221 LEU B N 1
ATOM 3382 C CA . LEU B 1 178 ? 1.285 -19.798 38.411 1.00 63.75 221 LEU B CA 1
ATOM 3383 C C . LEU B 1 178 ? 0.151 -19.772 39.429 1.00 64.89 221 LEU B C 1
ATOM 3384 O O . LEU B 1 178 ? -0.532 -18.755 39.594 1.00 65.78 221 LEU B O 1
ATOM 3389 N N . LEU B 1 179 ? -0.053 -20.881 40.141 1.00 65.86 222 LEU B N 1
ATOM 3390 C CA . LEU B 1 179 ? -1.181 -20.951 41.062 1.00 66.85 222 LEU B CA 1
ATOM 3391 C C . LEU B 1 179 ? -0.997 -19.988 42.227 1.00 68.23 222 LEU B C 1
ATOM 3392 O O . LEU B 1 179 ? -1.965 -19.365 42.680 1.00 69.91 222 LEU B O 1
ATOM 3397 N N . LYS B 1 180 ? 0.238 -19.845 42.721 1.00 68.55 223 LYS B N 1
ATOM 3398 C CA . LYS B 1 180 ? 0.505 -18.834 43.736 1.00 68.97 223 LYS B CA 1
ATOM 3399 C C . LYS B 1 180 ? 0.411 -17.432 43.153 1.00 69.48 223 LYS B C 1
ATOM 3400 O O . LYS B 1 180 ? -0.015 -16.500 43.842 1.00 70.68 223 LYS B O 1
ATOM 3402 N N . ASP B 1 181 ? 0.795 -17.259 41.887 1.00 67.89 224 ASP B N 1
ATOM 3403 C CA . ASP B 1 181 ? 0.615 -15.959 41.254 1.00 68.10 224 ASP B CA 1
ATOM 3404 C C . ASP B 1 181 ? -0.857 -15.648 41.052 1.00 69.67 224 ASP B C 1
ATOM 3405 O O . ASP B 1 181 ? -1.268 -14.486 41.157 1.00 71.02 224 ASP B O 1
ATOM 3410 N N . ILE B 1 182 ? -1.659 -16.671 40.762 1.00 68.82 225 ILE B N 1
ATOM 3411 C CA . ILE B 1 182 ? -3.081 -16.456 40.529 1.00 69.09 225 ILE B CA 1
ATOM 3412 C C . ILE B 1 182 ? -3.742 -15.932 41.797 1.00 71.61 225 ILE B C 1
ATOM 3413 O O . ILE B 1 182 ? -4.441 -14.912 41.778 1.00 73.04 225 ILE B O 1
ATOM 3418 N N . ARG B 1 183 ? -3.498 -16.605 42.927 1.00 73.32 226 ARG B N 1
ATOM 3419 C CA . ARG B 1 183 ? -4.010 -16.141 44.211 1.00 74.95 226 ARG B CA 1
ATOM 3420 C C . ARG B 1 183 ? -3.535 -14.732 44.537 1.00 77.08 226 ARG B C 1
ATOM 3421 O O . ARG B 1 183 ? -4.204 -14.019 45.292 1.00 78.31 226 ARG B O 1
ATOM 3429 N N . SER B 1 184 ? -2.411 -14.308 43.956 1.00 79.09 227 SER B N 1
ATOM 3430 C CA . SER B 1 184 ? -1.847 -12.998 44.267 1.00 78.79 227 SER B CA 1
ATOM 3431 C C . SER B 1 184 ? -2.779 -11.866 43.840 1.00 79.39 227 SER B C 1
ATOM 3432 O O . SER B 1 184 ? -2.985 -10.910 44.597 1.00 78.25 227 SER B O 1
ATOM 3435 N N . VAL B 1 185 ? -3.368 -11.959 42.644 1.00 86.92 228 VAL B N 1
ATOM 3436 C CA . VAL B 1 185 ? -4.109 -10.846 42.061 1.00 84.75 228 VAL B CA 1
ATOM 3437 C C . VAL B 1 185 ? -5.589 -11.174 41.865 1.00 84.10 228 VAL B C 1
ATOM 3438 O O . VAL B 1 185 ? -6.268 -10.511 41.088 1.00 84.38 228 VAL B O 1
ATOM 3442 N N . LEU B 1 186 ? -6.107 -12.184 42.558 1.00 78.67 229 LEU B N 1
ATOM 3443 C CA . LEU B 1 186 ? -7.522 -12.525 42.459 1.00 75.13 229 LEU B CA 1
ATOM 3444 C C . LEU B 1 186 ? -8.303 -11.791 43.543 1.00 74.46 229 LEU B C 1
ATOM 3445 O O . LEU B 1 186 ? -7.887 -11.769 44.707 1.00 75.81 229 LEU B O 1
ATOM 3450 N N . GLU B 1 187 ? -9.422 -11.177 43.176 1.00 73.47 230 GLU B N 1
ATOM 3451 C CA . GLU B 1 187 ? -10.241 -10.458 44.144 1.00 73.15 230 GLU B CA 1
ATOM 3452 C C . GLU B 1 187 ? -10.662 -11.455 45.196 1.00 73.13 230 GLU B C 1
ATOM 3453 O O . GLU B 1 187 ? -11.128 -12.535 44.878 1.00 73.41 230 GLU B O 1
ATOM 3459 N N . PRO B 1 188 ? -10.537 -11.082 46.463 1.00 73.44 231 PRO B N 1
ATOM 3460 C CA . PRO B 1 188 ? -10.809 -12.018 47.554 1.00 73.43 231 PRO B CA 1
ATOM 3461 C C . PRO B 1 188 ? -12.241 -12.268 48.035 1.00 75.47 231 PRO B C 1
ATOM 3462 O O . PRO B 1 188 ? -12.551 -13.418 48.314 1.00 75.86 231 PRO B O 1
ATOM 3466 N N . THR B 1 189 ? -13.099 -11.262 48.112 1.00 76.67 232 THR B N 1
ATOM 3467 C CA . THR B 1 189 ? -14.425 -11.495 48.686 1.00 77.03 232 THR B CA 1
ATOM 3468 C C . THR B 1 189 ? -15.218 -12.515 47.873 1.00 78.98 232 THR B C 1
ATOM 3469 O O . THR B 1 189 ? -15.585 -13.583 48.378 1.00 78.03 232 THR B O 1
ATOM 3473 N N . ARG B 1 190 ? -15.495 -12.200 46.605 1.00 82.30 233 ARG B N 1
ATOM 3474 C CA . ARG B 1 190 ? -16.299 -13.066 45.756 1.00 82.31 233 ARG B CA 1
ATOM 3475 C C . ARG B 1 190 ? -15.522 -13.667 44.592 1.00 79.65 233 ARG B C 1
ATOM 3476 O O . ARG B 1 190 ? -15.881 -14.755 44.133 1.00 79.24 233 ARG B O 1
ATOM 3484 N N . GLY B 1 191 ? -14.439 -13.026 44.156 1.00 74.08 234 GLY B N 1
ATOM 3485 C CA . GLY B 1 191 ? -13.766 -13.457 42.939 1.00 70.55 234 GLY B CA 1
ATOM 3486 C C . GLY B 1 191 ? -13.374 -14.925 42.975 1.00 69.49 234 GLY B C 1
ATOM 3487 O O . GLY B 1 191 ? -12.819 -15.420 43.958 1.00 70.67 234 GLY B O 1
ATOM 3488 N N . ARG B 1 192 ? -13.673 -15.628 41.884 1.00 69.85 235 ARG B N 1
ATOM 3489 C CA . ARG B 1 192 ? -13.378 -17.047 41.743 1.00 68.82 235 ARG B CA 1
ATOM 3490 C C . ARG B 1 192 ? -12.449 -17.262 40.558 1.00 65.52 235 ARG B C 1
ATOM 3491 O O . ARG B 1 192 ? -12.303 -16.392 39.696 1.00 64.69 235 ARG B O 1
ATOM 3499 N N . VAL B 1 193 ? -11.815 -18.437 40.523 1.00 64.29 236 VAL B N 1
ATOM 3500 C CA . VAL B 1 193 ? -11.014 -18.857 39.381 1.00 61.77 236 VAL B CA 1
ATOM 3501 C C . VAL B 1 193 ? -11.589 -20.157 38.830 1.00 61.38 236 VAL B C 1
ATOM 3502 O O . VAL B 1 193 ? -12.141 -20.986 39.564 1.00 62.66 236 VAL B O 1
ATOM 3506 N N . ILE B 1 194 ? -11.472 -20.319 37.514 1.00 58.96 237 ILE B N 1
ATOM 3507 C CA . ILE B 1 194 ? -11.938 -21.509 36.816 1.00 57.51 237 ILE B CA 1
ATOM 3508 C C . ILE B 1 194 ? -10.741 -22.157 36.132 1.00 56.28 237 ILE B C 1
ATOM 3509 O O . ILE B 1 194 ? -9.937 -21.469 35.492 1.00 55.60 237 ILE B O 1
ATOM 3514 N N . LEU B 1 195 ? -10.604 -23.473 36.295 1.00 54.93 238 LEU B N 1
ATOM 3515 C CA . LEU B 1 195 ? -9.391 -24.176 35.901 1.00 54.90 238 LEU B CA 1
ATOM 3516 C C . LEU B 1 195 ? -9.747 -25.485 35.215 1.00 54.59 238 LEU B C 1
ATOM 3517 O O . LEU B 1 195 ? -10.701 -26.154 35.616 1.00 56.37 238 LEU B O 1
ATOM 3522 N N . ALA B 1 196 ? -8.967 -25.861 34.198 1.00 54.85 239 ALA B N 1
ATOM 3523 C CA . ALA B 1 196 ? -9.182 -27.118 33.490 1.00 54.62 239 ALA B CA 1
ATOM 3524 C C . ALA B 1 196 ? -7.851 -27.827 33.289 1.00 55.18 239 ALA B C 1
ATOM 3525 O O . ALA B 1 196 ? -6.791 -27.195 33.218 1.00 53.83 239 ALA B O 1
ATOM 3527 N N . LEU B 1 197 ? -7.924 -29.153 33.181 1.00 54.57 240 LEU B N 1
ATOM 3528 C CA . LEU B 1 197 ? -6.733 -29.989 33.288 1.00 54.68 240 LEU B CA 1
ATOM 3529 C C . LEU B 1 197 ? -6.981 -31.319 32.601 1.00 56.60 240 LEU B C 1
ATOM 3530 O O . LEU B 1 197 ? -7.807 -32.107 33.074 1.00 56.78 240 LEU B O 1
ATOM 3535 N N . VAL B 1 198 ? -6.245 -31.590 31.520 1.00 56.94 241 VAL B N 1
ATOM 3536 C CA . VAL B 1 198 ? -6.396 -32.862 30.828 1.00 58.71 241 VAL B CA 1
ATOM 3537 C C . VAL B 1 198 ? -5.845 -33.980 31.700 1.00 61.80 241 VAL B C 1
ATOM 3538 O O . VAL B 1 198 ? -4.802 -33.830 32.345 1.00 63.77 241 VAL B O 1
ATOM 3542 N N . LEU B 1 199 ? -6.556 -35.106 31.739 1.00 63.76 242 LEU B N 1
ATOM 3543 C CA . LEU B 1 199 ? -6.208 -36.236 32.594 1.00 66.49 242 LEU B CA 1
ATOM 3544 C C . LEU B 1 199 ? -6.332 -37.531 31.804 1.00 68.19 242 LEU B C 1
ATOM 3545 O O . LEU B 1 199 ? -7.227 -37.651 30.956 1.00 66.33 242 LEU B O 1
ATOM 3550 N N . PRO B 1 200 ? -5.467 -38.525 32.060 1.00 71.99 243 PRO B N 1
ATOM 3551 C CA . PRO B 1 200 ? -4.308 -38.540 32.977 1.00 73.83 243 PRO B CA 1
ATOM 3552 C C . PRO B 1 200 ? -3.233 -37.490 32.693 1.00 74.67 243 PRO B C 1
ATOM 3553 O O . PRO B 1 200 ? -2.970 -37.115 31.553 1.00 74.59 243 PRO B O 1
ATOM 3557 N N . PHE B 1 201 ? -2.597 -37.021 33.765 1.00 70.99 244 PHE B N 1
ATOM 3558 C CA . PHE B 1 201 ? -1.675 -35.895 33.693 1.00 69.56 244 PHE B CA 1
ATOM 3559 C C . PHE B 1 201 ? -0.433 -36.260 32.891 1.00 69.09 244 PHE B C 1
ATOM 3560 O O . PHE B 1 201 ? 0.188 -37.301 33.126 1.00 69.40 244 PHE B O 1
ATOM 3568 N N . HIS B 1 202 ? -0.080 -35.397 31.935 1.00 69.31 245 HIS B N 1
ATOM 3569 C CA . HIS B 1 202 ? 1.142 -35.554 31.145 1.00 67.78 245 HIS B CA 1
ATOM 3570 C C . HIS B 1 202 ? 1.622 -34.167 30.743 1.00 65.00 245 HIS B C 1
ATOM 3571 O O . HIS B 1 202 ? 1.204 -33.622 29.716 1.00 62.91 245 HIS B O 1
ATOM 3578 N N . PRO B 1 203 ? 2.501 -33.569 31.540 1.00 64.26 246 PRO B N 1
ATOM 3579 C CA . PRO B 1 203 ? 2.962 -32.205 31.255 1.00 62.31 246 PRO B CA 1
ATOM 3580 C C . PRO B 1 203 ? 4.202 -32.159 30.375 1.00 63.22 246 PRO B C 1
ATOM 3581 O O . PRO B 1 203 ? 5.053 -33.051 30.387 1.00 63.79 246 PRO B O 1
ATOM 3585 N N . TYR B 1 204 ? 4.287 -31.084 29.593 1.00 63.28 247 TYR B N 1
ATOM 3586 C CA . TYR B 1 204 ? 5.477 -30.767 28.819 1.00 65.71 247 TYR B CA 1
ATOM 3587 C C . TYR B 1 204 ? 5.409 -29.297 28.437 1.00 67.13 247 TYR B C 1
ATOM 3588 O O . TYR B 1 204 ? 4.355 -28.662 28.534 1.00 64.66 247 TYR B O 1
ATOM 3597 N N . VAL B 1 205 ? 6.549 -28.761 28.011 1.00 72.26 248 VAL B N 1
ATOM 3598 C CA . VAL B 1 205 ? 6.661 -27.378 27.559 1.00 72.85 248 VAL B CA 1
ATOM 3599 C C . VAL B 1 205 ? 6.893 -27.429 26.053 1.00 74.41 248 VAL B C 1
ATOM 3600 O O . VAL B 1 205 ? 8.014 -27.669 25.594 1.00 78.08 248 VAL B O 1
ATOM 3604 N N . GLU B 1 206 ? 5.833 -27.211 25.279 1.00 73.05 249 GLU B N 1
ATOM 3605 C CA . GLU B 1 206 ? 5.932 -27.313 23.827 1.00 75.25 249 GLU B CA 1
ATOM 3606 C C . GLU B 1 206 ? 6.951 -26.321 23.285 1.00 77.86 249 GLU B C 1
ATOM 3607 O O . GLU B 1 206 ? 7.077 -25.199 23.783 1.00 76.07 249 GLU B O 1
ATOM 3613 N N . ASN B 1 207 ? 7.688 -26.750 22.266 1.00 83.61 250 ASN B N 1
ATOM 3614 C CA . ASN B 1 207 ? 8.666 -25.913 21.596 1.00 86.10 250 ASN B CA 1
ATOM 3615 C C . ASN B 1 207 ? 8.468 -26.041 20.091 1.00 88.22 250 ASN B C 1
ATOM 3616 O O . ASN B 1 207 ? 7.623 -26.799 19.612 1.00 87.60 250 ASN B O 1
ATOM 3621 N N . VAL B 1 208 ? 9.269 -25.289 19.338 1.00 86.89 251 VAL B N 1
ATOM 3622 C CA . VAL B 1 208 ? 9.162 -25.287 17.884 1.00 85.47 251 VAL B CA 1
ATOM 3623 C C . VAL B 1 208 ? 9.693 -26.601 17.326 1.00 88.33 251 VAL B C 1
ATOM 3624 O O . VAL B 1 208 ? 10.740 -27.106 17.756 1.00 89.90 251 VAL B O 1
ATOM 3628 N N . GLY B 1 209 ? 8.967 -27.168 16.368 1.00 86.74 252 GLY B N 1
ATOM 3629 C CA . GLY B 1 209 ? 9.400 -28.374 15.696 1.00 88.47 252 GLY B CA 1
ATOM 3630 C C . GLY B 1 209 ? 8.969 -29.672 16.335 1.00 96.19 252 GLY B C 1
ATOM 3631 O O . GLY B 1 209 ? 9.512 -30.725 15.984 1.00 96.57 252 GLY B O 1
ATOM 3632 N N . GLY B 1 210 ? 8.006 -29.641 17.253 1.00 98.45 253 GLY B N 1
ATOM 3633 C CA . GLY B 1 210 ? 7.582 -30.832 17.955 1.00 103.48 253 GLY B CA 1
ATOM 3634 C C . GLY B 1 210 ? 8.438 -31.211 19.143 1.00 107.73 253 GLY B C 1
ATOM 3635 O O . GLY B 1 210 ? 7.967 -31.952 20.016 1.00 106.61 253 GLY B O 1
ATOM 3636 N N . LYS B 1 211 ? 9.682 -30.741 19.202 1.00 109.39 254 LYS B N 1
ATOM 3637 C CA . LYS B 1 211 ? 10.492 -30.913 20.395 1.00 108.69 254 LYS B CA 1
ATOM 3638 C C . LYS B 1 211 ? 9.874 -30.139 21.556 1.00 106.38 254 LYS B C 1
ATOM 3639 O O . LYS B 1 211 ? 9.045 -29.244 21.371 1.00 105.44 254 LYS B O 1
ATOM 3641 N N . TRP B 1 212 ? 10.284 -30.495 22.770 1.00 93.08 255 TRP B N 1
ATOM 3642 C CA . TRP B 1 212 ? 9.650 -29.931 23.950 1.00 86.46 255 TRP B CA 1
ATOM 3643 C C . TRP B 1 212 ? 10.605 -29.996 25.128 1.00 84.50 255 TRP B C 1
ATOM 3644 O O . TRP B 1 212 ? 11.463 -30.877 25.201 1.00 86.57 255 TRP B O 1
ATOM 3655 N N . GLU B 1 213 ? 10.433 -29.062 26.055 1.00 83.83 256 GLU B N 1
ATOM 3656 C CA . GLU B 1 213 ? 11.142 -29.070 27.324 1.00 81.95 256 GLU B CA 1
ATOM 3657 C C . GLU B 1 213 ? 10.263 -29.685 28.407 1.00 80.74 256 GLU B C 1
ATOM 3658 O O . GLU B 1 213 ? 9.032 -29.657 28.326 1.00 78.59 256 GLU B O 1
ATOM 3660 N N . LYS B 1 214 ? 10.911 -30.262 29.423 1.00 79.86 257 LYS B N 1
ATOM 3661 C CA . LYS B 1 214 ? 10.157 -30.705 30.584 1.00 78.36 257 LYS B CA 1
ATOM 3662 C C . LYS B 1 214 ? 9.920 -29.526 31.527 1.00 77.85 257 LYS B C 1
ATOM 3663 O O . LYS B 1 214 ? 10.737 -28.602 31.591 1.00 77.51 257 LYS B O 1
ATOM 3665 N N . PRO B 1 215 ? 8.798 -29.518 32.246 1.00 76.66 258 PRO B N 1
ATOM 3666 C CA . PRO B 1 215 ? 8.529 -28.413 33.174 1.00 76.34 258 PRO B CA 1
ATOM 3667 C C . PRO B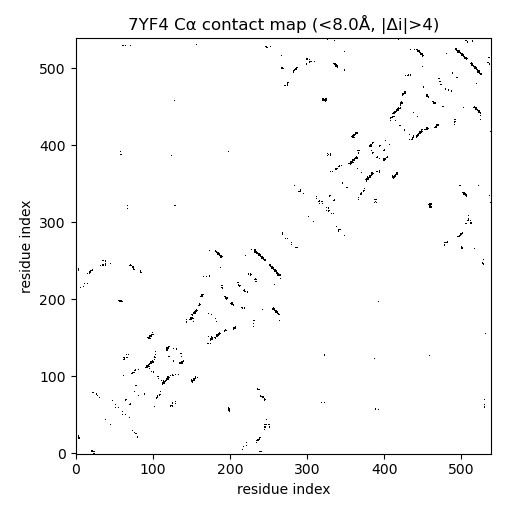 1 215 ? 9.591 -28.324 34.263 1.00 77.53 258 PRO B C 1
ATOM 3668 O O . PRO B 1 215 ? 10.309 -29.281 34.554 1.00 77.92 258 PRO B O 1
ATOM 3672 N N . SER B 1 216 ? 9.687 -27.139 34.869 1.00 79.05 259 SER B N 1
ATOM 3673 C CA . SER B 1 216 ? 10.634 -26.928 35.962 1.00 80.34 259 SER B CA 1
ATOM 3674 C C . SER B 1 216 ? 10.052 -27.367 37.303 1.00 81.74 259 SER B C 1
ATOM 3675 O O . SER B 1 216 ? 10.716 -28.070 38.074 1.00 84.10 259 SER B O 1
ATOM 3678 N N . GLU B 1 217 ? 8.822 -26.954 37.603 1.00 76.84 260 GLU B N 1
ATOM 3679 C CA . GLU B 1 217 ? 8.146 -27.371 38.823 1.00 75.93 260 GLU B CA 1
ATOM 3680 C C . GLU B 1 217 ? 7.246 -28.566 38.544 1.00 75.52 260 GLU B C 1
ATOM 3681 O O . GLU B 1 217 ? 6.632 -28.672 37.480 1.00 77.31 260 GLU B O 1
ATOM 3687 N N . ILE B 1 218 ? 7.171 -29.470 39.515 1.00 74.39 261 ILE B N 1
ATOM 3688 C CA . ILE B 1 218 ? 6.442 -30.724 39.371 1.00 75.97 261 ILE B CA 1
ATOM 3689 C C . ILE B 1 218 ? 5.183 -30.662 40.225 1.00 76.03 261 ILE B C 1
ATOM 3690 O O . ILE B 1 218 ? 5.244 -30.321 41.414 1.00 74.23 261 ILE B O 1
ATOM 3695 N N . LEU B 1 219 ? 4.044 -30.990 39.611 1.00 75.80 262 LEU B N 1
ATOM 3696 C CA . LEU B 1 219 ? 2.750 -31.005 40.279 1.00 76.29 262 LEU B CA 1
ATOM 3697 C C . LEU B 1 219 ? 2.347 -32.454 40.514 1.00 77.32 262 LEU B C 1
ATOM 3698 O O . LEU B 1 219 ? 2.187 -33.221 39.557 1.00 76.87 262 LEU B O 1
ATOM 3703 N N . GLU B 1 220 ? 2.186 -32.827 41.783 1.00 77.38 263 GLU B N 1
ATOM 3704 C CA . GLU B 1 220 ? 2.057 -34.234 42.145 1.00 78.71 263 GLU B CA 1
ATOM 3705 C C . GLU B 1 220 ? 0.628 -34.703 41.901 1.00 79.09 263 GLU B C 1
ATOM 3706 O O . GLU B 1 220 ? -0.298 -34.330 42.633 1.00 77.35 263 GLU B O 1
ATOM 3712 N N . ILE B 1 221 ? 0.455 -35.538 40.881 1.00 80.53 264 ILE B N 1
ATOM 3713 C CA . ILE B 1 221 ? -0.848 -36.053 40.491 1.00 80.17 264 ILE B CA 1
ATOM 3714 C C . ILE B 1 221 ? -0.798 -37.568 40.654 1.00 80.90 264 ILE B C 1
ATOM 3715 O O . ILE B 1 221 ? -0.316 -38.288 39.771 1.00 80.58 264 ILE B O 1
ATOM 3720 N N . LYS B 1 222 ? -1.296 -38.055 41.787 1.00 80.64 265 LYS B N 1
ATOM 3721 C CA . LYS B 1 222 ? -1.311 -39.485 42.061 1.00 81.54 265 LYS B CA 1
ATOM 3722 C C . LYS B 1 222 ? -2.363 -40.197 41.220 1.00 81.93 265 LYS B C 1
ATOM 3723 O O . LYS B 1 222 ? -3.491 -39.719 41.080 1.00 81.40 265 LYS B O 1
ATOM 3729 N N . GLY B 1 223 ? -1.997 -41.348 40.669 1.00 83.36 266 GLY B N 1
ATOM 3730 C CA . GLY B 1 223 ? -2.967 -42.288 40.145 1.00 84.59 266 GLY B CA 1
ATOM 3731 C C . GLY B 1 223 ? -2.797 -42.568 38.663 1.00 85.94 266 GLY B C 1
ATOM 3732 O O . GLY B 1 223 ? -1.965 -41.982 37.970 1.00 86.16 266 GLY B O 1
ATOM 3733 N N . GLN B 1 224 ? -3.634 -43.497 38.193 1.00 88.75 267 GLN B N 1
ATOM 3734 C CA . GLN B 1 224 ? -3.665 -43.963 36.813 1.00 87.58 267 GLN B CA 1
ATOM 3735 C C . GLN B 1 224 ? -5.013 -43.712 36.150 1.00 86.72 267 GLN B C 1
ATOM 3736 O O . GLN B 1 224 ? -5.216 -44.126 35.002 1.00 86.16 267 GLN B O 1
ATOM 3742 N N . ASN B 1 225 ? -5.936 -43.044 36.840 1.00 84.25 268 ASN B N 1
ATOM 3743 C CA . ASN B 1 225 ? -7.319 -42.916 36.412 1.00 82.28 268 ASN B CA 1
ATOM 3744 C C . ASN B 1 225 ? -7.780 -41.487 36.644 1.00 81.23 268 ASN B C 1
ATOM 3745 O O . ASN B 1 225 ? -7.244 -40.778 37.495 1.00 81.28 268 ASN B O 1
ATOM 3750 N N . TRP B 1 226 ? -8.786 -41.068 35.874 1.00 82.98 269 TRP B N 1
ATOM 3751 C CA . TRP B 1 226 ? -9.401 -39.770 36.124 1.00 80.27 269 TRP B CA 1
ATOM 3752 C C . TRP B 1 226 ? -9.858 -39.658 37.567 1.00 81.03 269 TRP B C 1
ATOM 3753 O O . TRP B 1 226 ? -9.690 -38.610 38.200 1.00 80.17 269 TRP B O 1
ATOM 3764 N N . GLU B 1 227 ? -10.405 -40.749 38.110 1.00 84.33 270 GLU B N 1
ATOM 3765 C CA . GLU B 1 227 ? -10.996 -40.723 39.444 1.00 85.05 270 GLU B CA 1
ATOM 3766 C C . GLU B 1 227 ? -9.945 -40.457 40.513 1.00 87.64 270 GLU B C 1
ATOM 3767 O O . GLU B 1 227 ? -10.000 -39.446 41.219 1.00 88.38 270 GLU B O 1
ATOM 3773 N N . GLU B 1 228 ? -8.982 -41.366 40.660 1.00 83.38 271 GLU B N 1
ATOM 3774 C CA . GLU B 1 228 ? -7.981 -41.181 41.702 1.00 82.14 271 GLU B CA 1
ATOM 3775 C C . GLU B 1 228 ? -7.183 -39.903 41.484 1.00 81.66 271 GLU B C 1
ATOM 3776 O O . GLU B 1 228 ? -6.816 -39.233 42.456 1.00 81.53 271 GLU B O 1
ATOM 3782 N N . GLN B 1 229 ? -6.942 -39.523 40.222 1.00 81.76 272 GLN B N 1
ATOM 3783 C CA . GLN B 1 229 ? -6.088 -38.366 39.959 1.00 80.24 272 GLN B CA 1
ATOM 3784 C C . GLN B 1 229 ? -6.720 -37.075 40.467 1.00 80.34 272 GLN B C 1
ATOM 3785 O O . GLN B 1 229 ? -6.026 -36.238 41.054 1.00 79.42 272 GLN B O 1
ATOM 3791 N N . VAL B 1 230 ? -8.034 -36.898 40.284 1.00 81.86 273 VAL B N 1
ATOM 3792 C CA . VAL B 1 230 ? -8.652 -35.683 40.809 1.00 81.45 273 VAL B CA 1
ATOM 3793 C C . VAL B 1 230 ? -8.648 -35.693 42.336 1.00 82.42 273 VAL B C 1
ATOM 3794 O O . VAL B 1 230 ? -8.635 -34.629 42.968 1.00 81.18 273 VAL B O 1
ATOM 3798 N N . ASN B 1 231 ? -8.639 -36.880 42.955 1.00 81.83 274 ASN B N 1
ATOM 3799 C CA . ASN B 1 231 ? -8.584 -36.964 44.411 1.00 81.20 274 ASN B CA 1
ATOM 3800 C C . ASN B 1 231 ? -7.281 -36.403 44.973 1.00 83.51 274 ASN B C 1
ATOM 3801 O O . ASN B 1 231 ? -7.212 -36.107 46.170 1.00 84.59 274 ASN B O 1
ATOM 3806 N N . SER B 1 232 ? -6.256 -36.243 44.137 1.00 83.40 275 SER B N 1
ATOM 3807 C CA . SER B 1 232 ? -4.972 -35.699 44.554 1.00 81.61 275 SER B CA 1
ATOM 3808 C C . SER B 1 232 ? -4.883 -34.185 44.422 1.00 80.54 275 SER B C 1
ATOM 3809 O O . SER B 1 232 ? -3.912 -33.597 44.898 1.00 81.44 275 SER B O 1
ATOM 3812 N N . LEU B 1 233 ? -5.849 -33.540 43.791 1.00 82.15 276 LEU B N 1
ATOM 3813 C CA . LEU B 1 233 ? -5.754 -32.100 43.582 1.00 80.21 276 LEU B CA 1
ATOM 3814 C C . LEU B 1 233 ? -6.197 -31.242 44.767 1.00 81.42 276 LEU B C 1
ATOM 3815 O O . LEU B 1 233 ? -5.675 -30.130 44.912 1.00 82.19 276 LEU B O 1
ATOM 3820 N N . PRO B 1 234 ? -7.157 -31.661 45.610 1.00 81.04 277 PRO B N 1
ATOM 3821 C CA . PRO B 1 234 ? -7.394 -30.881 46.835 1.00 80.47 277 PRO B CA 1
ATOM 3822 C C . PRO B 1 234 ? -6.128 -30.662 47.645 1.00 81.45 277 PRO B C 1
ATOM 3823 O O . PRO B 1 234 ? -5.946 -29.580 48.218 1.00 82.93 277 PRO B O 1
ATOM 3827 N N . GLU B 1 235 ? -5.227 -31.650 47.673 1.00 79.60 278 GLU B N 1
ATOM 3828 C CA . GLU B 1 235 ? -3.948 -31.483 48.362 1.00 80.98 278 GLU B CA 1
ATOM 3829 C C . GLU B 1 235 ? -3.141 -30.333 47.777 1.00 81.80 278 GLU B C 1
ATOM 3830 O O . GLU B 1 235 ? -2.293 -29.749 48.466 1.00 81.71 278 GLU B O 1
ATOM 3836 N N . VAL B 1 236 ? -3.400 -29.994 46.518 1.00 86.25 279 VAL B N 1
ATOM 3837 C CA . VAL B 1 236 ? -2.606 -29.028 45.776 1.00 85.46 279 VAL B CA 1
ATOM 3838 C C . VAL B 1 236 ? -3.232 -27.640 45.796 1.00 85.07 279 VAL B C 1
ATOM 3839 O O . VAL B 1 236 ? -2.531 -26.643 45.962 1.00 87.55 279 VAL B O 1
ATOM 3843 N N . PHE B 1 237 ? -4.554 -27.561 45.647 1.00 82.20 280 PHE B N 1
ATOM 3844 C CA . PHE B 1 237 ? -5.197 -26.259 45.507 1.00 80.98 280 PHE B CA 1
ATOM 3845 C C . PHE B 1 237 ? -5.096 -25.427 46.782 1.00 83.78 280 PHE B C 1
ATOM 3846 O O . PHE B 1 237 ? -5.147 -24.193 46.715 1.00 83.04 280 PHE B O 1
ATOM 3854 N N . ARG B 1 238 ? -4.958 -26.060 47.946 1.00 88.45 281 ARG B N 1
ATOM 3855 C CA . ARG B 1 238 ? -4.757 -25.277 49.155 1.00 88.74 281 ARG B CA 1
ATOM 3856 C C . ARG B 1 238 ? -3.287 -25.017 49.449 1.00 89.50 281 ARG B C 1
ATOM 3857 O O . ARG B 1 238 ? -2.978 -24.093 50.209 1.00 91.07 281 ARG B O 1
ATOM 3865 N N . LYS B 1 239 ? -2.373 -25.789 48.854 1.00 90.28 282 LYS B N 1
ATOM 3866 C CA . LYS B 1 239 ? -0.960 -25.432 48.920 1.00 91.03 282 LYS B CA 1
ATOM 3867 C C . LYS B 1 239 ? -0.681 -24.088 48.253 1.00 91.20 282 LYS B C 1
ATOM 3868 O O . LYS B 1 239 ? 0.366 -23.482 48.512 1.00 92.16 282 LYS B O 1
ATOM 3874 N N . ALA B 1 240 ? -1.592 -23.610 47.397 1.00 88.30 283 ALA B N 1
ATOM 3875 C CA . ALA B 1 240 ? -1.532 -22.258 46.863 1.00 86.38 283 ALA B CA 1
ATOM 3876 C C . ALA B 1 240 ? -2.616 -21.336 47.406 1.00 86.68 283 ALA B C 1
ATOM 3877 O O . ALA B 1 240 ? -2.486 -20.116 47.265 1.00 85.75 283 ALA B O 1
ATOM 3879 N N . GLY B 1 241 ? -3.683 -21.881 47.999 1.00 85.56 284 GLY B N 1
ATOM 3880 C CA . GLY B 1 241 ? -4.649 -21.068 48.717 1.00 83.80 284 GLY B CA 1
ATOM 3881 C C . GLY B 1 241 ? -6.089 -21.129 48.244 1.00 82.57 284 GLY B C 1
ATOM 3882 O O . GLY B 1 241 ? -6.834 -20.158 48.417 1.00 83.23 284 GLY B O 1
ATOM 3883 N N . PHE B 1 242 ? -6.510 -22.260 47.674 1.00 80.99 285 PHE B N 1
ATOM 3884 C CA . PHE B 1 242 ? -7.843 -22.396 47.098 1.00 77.92 285 PHE B CA 1
ATOM 3885 C C . PHE B 1 242 ? -8.529 -23.657 47.603 1.00 75.90 285 PHE B C 1
ATOM 3886 O O . PHE B 1 242 ? -7.878 -24.651 47.936 1.00 76.35 285 PHE B O 1
ATOM 3894 N N . VAL B 1 243 ? -9.857 -23.619 47.622 1.00 76.58 286 VAL B N 1
ATOM 3895 C CA . VAL B 1 243 ? -10.665 -24.810 47.848 1.00 76.51 286 VAL B CA 1
ATOM 3896 C C . VAL B 1 243 ? -11.610 -24.961 46.666 1.00 72.38 286 VAL B C 1
ATOM 3897 O O . VAL B 1 243 ? -12.003 -23.978 46.031 1.00 71.46 286 VAL B O 1
ATOM 3901 N N . ILE B 1 244 ? -11.969 -26.207 46.373 1.00 68.73 287 ILE B N 1
ATOM 3902 C CA . ILE B 1 244 ? -12.859 -26.510 45.259 1.00 68.45 287 ILE B CA 1
ATOM 3903 C C . ILE B 1 244 ? -14.294 -26.219 45.692 1.00 69.35 287 ILE B C 1
ATOM 3904 O O . ILE B 1 244 ? -14.874 -26.949 46.501 1.00 69.96 287 ILE B O 1
ATOM 3909 N N . GLU B 1 245 ? -14.863 -25.135 45.161 1.00 69.66 288 GLU B N 1
ATOM 3910 C CA . GLU B 1 245 ? -16.253 -24.792 45.436 1.00 71.23 288 GLU B CA 1
ATOM 3911 C C . GLU B 1 245 ? -17.218 -25.578 44.551 1.00 74.22 288 GLU B C 1
ATOM 3912 O O . GLU B 1 245 ? -18.345 -25.870 44.973 1.00 73.63 288 GLU B O 1
ATOM 3918 N N . ALA B 1 246 ? -16.789 -25.941 43.341 1.00 83.88 289 ALA B N 1
ATOM 3919 C CA . ALA B 1 246 ? -17.566 -26.772 42.428 1.00 83.17 289 ALA B CA 1
ATOM 3920 C C . ALA B 1 246 ? -16.620 -27.347 41.384 1.00 80.34 289 ALA B C 1
ATOM 3921 O O . ALA B 1 246 ? -15.554 -26.783 41.121 1.00 80.30 289 ALA B O 1
ATOM 3923 N N . PHE B 1 247 ? -17.016 -28.475 40.789 1.00 70.52 290 PHE B N 1
ATOM 3924 C CA . PHE B 1 247 ? -16.195 -29.046 39.724 1.00 66.69 290 PHE B CA 1
ATOM 3925 C C . PHE B 1 247 ? -16.973 -30.104 38.946 1.00 63.91 290 PHE B C 1
ATOM 3926 O O . PHE B 1 247 ? -17.846 -30.782 39.495 1.00 63.28 290 PHE B O 1
ATOM 3934 N N . THR B 1 248 ? -16.649 -30.225 37.653 1.00 61.62 291 THR B N 1
ATOM 3935 C CA . THR B 1 248 ? -17.311 -31.164 36.750 1.00 60.63 291 THR B CA 1
ATOM 3936 C C . THR B 1 248 ? -16.291 -31.743 35.777 1.00 60.86 291 THR B C 1
ATOM 3937 O O . THR B 1 248 ? -15.110 -31.382 35.785 1.00 60.52 291 THR B O 1
ATOM 3941 N N . ARG B 1 249 ? -16.773 -32.641 34.920 1.00 65.71 292 ARG B N 1
ATOM 3942 C CA . ARG B 1 249 ? -15.982 -33.298 33.888 1.00 65.08 292 ARG B CA 1
ATOM 3943 C C . ARG B 1 249 ? -16.536 -32.927 32.519 1.00 62.71 292 ARG B C 1
ATOM 3944 O O . ARG B 1 249 ? -17.748 -33.008 32.289 1.00 62.48 292 ARG B O 1
ATOM 3952 N N . LEU B 1 250 ? -15.653 -32.532 31.607 1.00 60.01 293 LEU B N 1
ATOM 3953 C CA . LEU B 1 250 ? -16.082 -32.082 30.289 1.00 57.37 293 LEU B CA 1
ATOM 3954 C C . LEU B 1 250 ? -15.235 -32.719 29.199 1.00 55.30 293 LEU B C 1
ATOM 3955 O O . LEU B 1 250 ? -14.098 -33.108 29.456 1.00 55.43 293 LEU B O 1
ATOM 3960 N N . PRO B 1 251 ? -15.765 -32.865 27.985 1.00 55.83 294 PRO B N 1
ATOM 3961 C CA . PRO B 1 251 ? -14.922 -33.294 26.867 1.00 53.84 294 PRO B CA 1
ATOM 3962 C C . PRO B 1 251 ? -14.129 -32.113 26.328 1.00 51.38 294 PRO B C 1
ATOM 3963 O O . PRO B 1 251 ? -14.695 -31.067 26.001 1.00 50.01 294 PRO B O 1
ATOM 3967 N N . TYR B 1 252 ? -12.806 -32.275 26.276 1.00 51.52 295 TYR B N 1
ATOM 3968 C CA . TYR B 1 252 ? -11.924 -31.199 25.828 1.00 51.14 295 TYR B CA 1
ATOM 3969 C C . TYR B 1 252 ? -11.834 -31.298 24.310 1.00 50.77 295 TYR B C 1
ATOM 3970 O O . TYR B 1 252 ? -10.955 -31.957 23.753 1.00 50.73 295 TYR B O 1
ATOM 3979 N N . LEU B 1 253 ? -12.760 -30.612 23.644 1.00 48.83 296 LEU B N 1
ATOM 3980 C CA . LEU B 1 253 ? -13.041 -30.805 22.230 1.00 48.64 296 LEU B CA 1
ATOM 3981 C C . LEU B 1 253 ? -12.139 -29.943 21.350 1.00 46.89 296 LEU B C 1
ATOM 3982 O O . LEU B 1 253 ? -11.812 -28.805 21.698 1.00 46.57 296 LEU B O 1
ATOM 3987 N N . CYS B 1 254 ? -11.761 -30.481 20.193 1.00 46.42 297 CYS B N 1
ATOM 3988 C CA . CYS B 1 254 ? -10.917 -29.745 19.264 1.00 47.92 297 CYS B CA 1
ATOM 3989 C C . CYS B 1 254 ? -11.382 -29.985 17.839 1.00 46.01 297 CYS B C 1
ATOM 3990 O O . CYS B 1 254 ? -11.735 -31.111 17.476 1.00 46.02 297 CYS B O 1
ATOM 3993 N N . GLU B 1 255 ? -11.359 -28.919 17.038 1.00 46.18 298 GLU B N 1
ATOM 3994 C CA . GLU B 1 255 ? -11.704 -29.010 15.622 1.00 47.54 298 GLU B CA 1
ATOM 3995 C C . GLU B 1 255 ? -10.842 -30.047 14.917 1.00 48.98 298 GLU B C 1
ATOM 3996 O O . GLU B 1 255 ? -9.616 -30.059 15.062 1.00 50.74 298 GLU B O 1
ATOM 4002 N N . GLY B 1 256 ? -11.487 -30.920 14.154 1.00 54.17 299 GLY B N 1
ATOM 4003 C CA . GLY B 1 256 ? -10.790 -31.965 13.441 1.00 57.02 299 GLY B CA 1
ATOM 4004 C C . GLY B 1 256 ? -10.115 -31.459 12.179 1.00 58.07 299 GLY B C 1
ATOM 4005 O O . GLY B 1 256 ? -9.953 -30.260 11.945 1.00 55.40 299 GLY B O 1
ATOM 4006 N N . ASP B 1 257 ? -9.715 -32.415 11.348 1.00 60.73 300 ASP B N 1
ATOM 4007 C CA . ASP B 1 257 ? -8.964 -32.082 10.147 1.00 64.76 300 ASP B CA 1
ATOM 4008 C C . ASP B 1 257 ? -9.644 -32.668 8.919 1.00 67.43 300 ASP B C 1
ATOM 4009 O O . ASP B 1 257 ? -10.761 -32.276 8.566 1.00 65.33 300 ASP B O 1
ATOM 4014 N N . MET B 1 258 ? -8.968 -33.606 8.259 1.00 76.22 301 MET B N 1
ATOM 4015 C CA . MET B 1 258 ? -9.515 -34.320 7.119 1.00 78.39 301 MET B CA 1
ATOM 4016 C C . MET B 1 258 ? -9.674 -35.808 7.385 1.00 79.73 301 MET B C 1
ATOM 4017 O O . MET B 1 258 ? -10.463 -36.465 6.695 1.00 81.19 301 MET B O 1
ATOM 4022 N N . TYR B 1 259 ? -8.999 -36.342 8.402 1.00 80.88 302 TYR B N 1
ATOM 4023 C CA . TYR B 1 259 ? -9.156 -37.733 8.796 1.00 81.15 302 TYR B CA 1
ATOM 4024 C C . TYR B 1 259 ? -10.171 -37.928 9.910 1.00 76.73 302 TYR B C 1
ATOM 4025 O O . TYR B 1 259 ? -10.713 -39.029 10.041 1.00 77.45 302 TYR B O 1
ATOM 4034 N N . ASN B 1 260 ? -10.441 -36.894 10.705 1.00 72.71 303 ASN B N 1
ATOM 4035 C CA . ASN B 1 260 ? -11.413 -36.968 11.787 1.00 67.89 303 ASN B CA 1
ATOM 4036 C C . ASN B 1 260 ? -12.156 -35.646 11.896 1.00 64.27 303 ASN B C 1
ATOM 4037 O O . ASN B 1 260 ? -11.559 -34.577 11.749 1.00 63.84 303 ASN B O 1
ATOM 4042 N N . ASP B 1 261 ? -13.463 -35.730 12.160 1.00 60.84 304 ASP B N 1
ATOM 4043 C CA . ASP B 1 261 ? -14.293 -34.528 12.207 1.00 59.88 304 ASP B CA 1
ATOM 4044 C C . ASP B 1 261 ? -13.996 -33.681 13.437 1.00 59.75 304 ASP B C 1
ATOM 4045 O O . ASP B 1 261 ? -14.211 -32.463 13.410 1.00 59.81 304 ASP B O 1
ATOM 4050 N N . TYR B 1 262 ? -13.512 -34.298 14.515 1.00 56.20 305 TYR B N 1
ATOM 4051 C CA . TYR B 1 262 ? -13.097 -33.569 15.708 1.00 53.07 305 TYR B CA 1
ATOM 4052 C C . TYR B 1 262 ? -12.173 -34.456 16.535 1.00 51.81 305 TYR B C 1
ATOM 4053 O O . TYR B 1 262 ? -11.985 -35.640 16.243 1.00 51.50 305 TYR B O 1
ATOM 4062 N N . TYR B 1 263 ? -11.603 -33.861 17.587 1.00 51.43 306 TYR B N 1
ATOM 4063 C CA . TYR B 1 263 ? -10.694 -34.549 18.496 1.00 51.83 306 TYR B CA 1
ATOM 4064 C C . TYR B 1 263 ? -11.117 -34.284 19.934 1.00 51.65 306 TYR B C 1
ATOM 4065 O O . TYR B 1 263 ? -11.488 -33.158 20.280 1.00 50.59 306 TYR B O 1
ATOM 4074 N N . VAL B 1 264 ? -11.084 -35.327 20.765 1.00 51.02 307 VAL B N 1
ATOM 4075 C CA . VAL B 1 264 ? -11.553 -35.218 22.142 1.00 52.86 307 VAL B CA 1
ATOM 4076 C C . VAL B 1 264 ? -10.403 -35.506 23.100 1.00 55.69 307 VAL B C 1
ATOM 4077 O O . VAL B 1 264 ? -9.439 -36.208 22.770 1.00 55.12 307 VAL B O 1
ATOM 4081 N N . LEU B 1 265 ? -10.502 -34.920 24.291 1.00 58.45 308 LEU B N 1
ATOM 4082 C CA . LEU B 1 265 ? -9.645 -35.262 25.415 1.00 58.37 308 LEU B CA 1
ATOM 4083 C C . LEU B 1 265 ? -10.470 -35.146 26.686 1.00 59.03 308 LEU B C 1
ATOM 4084 O O . LEU B 1 265 ? -11.535 -34.524 26.701 1.00 58.18 308 LEU B O 1
ATOM 4089 N N . ASP B 1 266 ? -9.958 -35.745 27.759 1.00 58.66 309 ASP B N 1
ATOM 4090 C CA . ASP B 1 266 ? -10.687 -35.915 29.017 1.00 59.47 309 ASP B CA 1
ATOM 4091 C C . ASP B 1 266 ? -10.321 -34.794 29.991 1.00 58.67 309 ASP B C 1
ATOM 4092 O O . ASP B 1 266 ? -9.233 -34.801 30.580 1.00 58.91 309 ASP B O 1
ATOM 4097 N N . ASP B 1 267 ? -11.233 -33.845 30.174 1.00 55.69 310 ASP B N 1
ATOM 4098 C CA . ASP B 1 267 ? -10.985 -32.675 31.006 1.00 55.44 310 ASP B CA 1
ATOM 4099 C C . ASP B 1 267 ? -11.531 -32.872 32.418 1.00 56.60 310 ASP B C 1
ATOM 4100 O O . ASP B 1 267 ? -12.285 -33.807 32.700 1.00 58.96 310 ASP B O 1
ATOM 4105 N N . ALA B 1 268 ? -11.132 -31.966 33.312 1.00 55.01 311 ALA B N 1
ATOM 4106 C CA . ALA B 1 268 ? -11.737 -31.845 34.638 1.00 56.35 311 ALA B CA 1
ATOM 4107 C C . ALA B 1 268 ? -11.665 -30.380 35.035 1.00 55.88 311 ALA B C 1
ATOM 4108 O O . ALA B 1 268 ? -10.566 -29.834 35.157 1.00 56.77 311 ALA B O 1
ATOM 4110 N N . VAL B 1 269 ? -12.817 -29.736 35.216 1.00 56.33 312 VAL B N 1
ATOM 4111 C CA . VAL B 1 269 ? -12.888 -28.286 35.373 1.00 57.16 312 VAL B CA 1
ATOM 4112 C C . VAL B 1 269 ? -13.330 -27.952 36.791 1.00 58.89 312 VAL B C 1
ATOM 4113 O O . VAL B 1 269 ? -14.287 -28.539 37.302 1.00 60.86 312 VAL B O 1
ATOM 4117 N N . PHE B 1 270 ? -12.647 -26.992 37.412 1.00 59.98 313 PHE B N 1
ATOM 4118 C CA . PHE B 1 270 ? -12.848 -26.637 38.810 1.00 62.85 313 PHE B CA 1
ATOM 4119 C C . PHE B 1 270 ? -13.202 -25.161 38.945 1.00 63.42 313 PHE B C 1
ATOM 4120 O O . PHE B 1 270 ? -12.711 -24.315 38.192 1.00 61.42 313 PHE B O 1
ATOM 4128 N N . VAL B 1 271 ? -14.056 -24.859 39.918 1.00 67.05 314 VAL B N 1
ATOM 4129 C CA . VAL B 1 271 ? -14.347 -23.489 40.324 1.00 67.84 314 VAL B CA 1
ATOM 4130 C C . VAL B 1 271 ? -13.758 -23.308 41.716 1.00 68.95 314 VAL B C 1
ATOM 4131 O O . VAL B 1 271 ? -14.018 -24.118 42.615 1.00 69.73 314 VAL B O 1
ATOM 4135 N N . LEU B 1 272 ? -12.934 -22.276 41.887 1.00 67.89 315 LEU B N 1
ATOM 4136 C CA . LEU B 1 272 ? -12.133 -22.123 43.095 1.00 68.91 315 LEU B CA 1
ATOM 4137 C C . LEU B 1 272 ? -12.378 -20.775 43.748 1.00 69.59 315 LEU B C 1
ATOM 4138 O O . LEU B 1 272 ? -12.442 -19.742 43.074 1.00 67.03 315 LEU B O 1
ATOM 4143 N N . LYS B 1 273 ? -12.518 -20.808 45.071 1.00 69.83 316 LYS B N 1
ATOM 4144 C CA . LYS B 1 273 ? -12.588 -19.646 45.924 1.00 72.38 316 LYS B CA 1
ATOM 4145 C C . LYS B 1 273 ? -11.282 -19.493 46.703 1.00 75.76 316 LYS B C 1
ATOM 4146 O O . LYS B 1 273 ? -10.592 -20.481 46.981 1.00 76.33 316 LYS B O 1
ATOM 4148 N N . PRO B 1 274 ? -10.890 -18.260 47.028 1.00 76.71 317 PRO B N 1
ATOM 4149 C CA . PRO B 1 274 ? -9.778 -18.061 47.968 1.00 81.30 317 PRO B CA 1
ATOM 4150 C C . PRO B 1 274 ? -10.235 -18.307 49.403 1.00 86.92 317 PRO B C 1
ATOM 4151 O O . PRO B 1 274 ? -11.260 -17.778 49.844 1.00 86.50 317 PRO B O 1
ATOM 4155 N N . VAL B 1 275 ? -9.473 -19.123 50.126 1.00 98.15 318 VAL B N 1
ATOM 4156 C CA . VAL B 1 275 ? -9.811 -19.462 51.504 1.00 100.65 318 VAL B CA 1
ATOM 4157 C C . VAL B 1 275 ? -8.664 -19.054 52.424 1.00 104.93 318 VAL B C 1
ATOM 4158 O O . VAL B 1 275 ? -7.495 -19.113 52.036 1.00 105.40 318 VAL B O 1
ATOM 4163 N N . GLN C 2 3 ? 10.398 -6.128 -1.765 1.00 75.77 -3 GLN C N 1
ATOM 4164 C CA . GLN C 2 3 ? 10.640 -5.816 -0.361 1.00 73.91 -3 GLN C CA 1
ATOM 4165 C C . GLN C 2 3 ? 11.891 -4.952 -0.225 1.00 75.86 -3 GLN C C 1
ATOM 4166 O O . GLN C 2 3 ? 12.304 -4.300 -1.193 1.00 76.36 -3 GLN C O 1
ATOM 4172 N N . GLY C 2 4 ? 12.488 -4.952 0.968 1.00 73.49 -2 GLY C N 1
ATOM 4173 C CA . GLY C 2 4 ? 13.663 -4.145 1.254 1.00 66.32 -2 GLY C CA 1
ATOM 4174 C C . GLY C 2 4 ? 14.532 -4.795 2.312 1.00 62.85 -2 GLY C C 1
ATOM 4175 O O . GLY C 2 4 ? 14.563 -6.019 2.440 1.00 63.06 -2 GLY C O 1
ATOM 4176 N N . HIS C 2 5 ? 15.236 -3.960 3.077 1.00 56.51 -1 HIS C N 1
ATOM 4177 C CA . HIS C 2 5 ? 16.188 -4.453 4.066 1.00 54.29 -1 HIS C CA 1
ATOM 4178 C C . HIS C 2 5 ? 15.481 -5.066 5.274 1.00 52.35 -1 HIS C C 1
ATOM 4179 O O . HIS C 2 5 ? 14.517 -4.507 5.801 1.00 52.78 -1 HIS C O 1
ATOM 4186 N N . ALA C 2 6 ? 15.995 -6.214 5.731 1.00 51.33 0 ALA C N 1
ATOM 4187 C CA . ALA C 2 6 ? 15.380 -6.930 6.843 1.00 50.52 0 ALA C CA 1
ATOM 4188 C C . ALA C 2 6 ? 15.557 -6.218 8.179 1.00 50.59 0 ALA C C 1
ATOM 4189 O O . ALA C 2 6 ? 14.810 -6.511 9.119 1.00 50.46 0 ALA C O 1
ATOM 4191 N N . HIS C 2 7 ? 16.516 -5.293 8.294 1.00 50.66 1 HIS C N 1
ATOM 4192 C CA . HIS C 2 7 ? 16.597 -4.512 9.522 1.00 50.84 1 HIS C CA 1
ATOM 4193 C C . HIS C 2 7 ? 15.317 -3.733 9.758 1.00 52.01 1 HIS C C 1
ATOM 4194 O O . HIS C 2 7 ? 14.968 -3.455 10.913 1.00 51.72 1 HIS C O 1
ATOM 4201 N N . GLY C 2 8 ? 14.626 -3.359 8.691 1.00 54.65 2 GLY C N 1
ATOM 4202 C CA . GLY C 2 8 ? 13.244 -2.940 8.769 1.00 59.57 2 GLY C CA 1
ATOM 4203 C C . GLY C 2 8 ? 13.013 -1.552 8.197 1.00 64.43 2 GLY C C 1
ATOM 4204 O O . GLY C 2 8 ? 13.939 -0.789 7.923 1.00 61.67 2 GLY C O 1
ATOM 4205 N N . HIS C 2 9 ? 11.723 -1.245 8.039 1.00 70.25 3 HIS C N 1
ATOM 4206 C CA . HIS C 2 9 ? 11.249 0.057 7.567 1.00 70.80 3 HIS C CA 1
ATOM 4207 C C . HIS C 2 9 ? 9.752 0.217 7.826 1.00 69.13 3 HIS C C 1
ATOM 4208 O O . HIS C 2 9 ? 9.336 0.851 8.797 1.00 69.87 3 HIS C O 1
ATOM 4215 N N . GLN D 2 3 ? -1.447 -35.221 12.268 1.00 72.88 -3 GLN D N 1
ATOM 4216 C CA . GLN D 2 3 ? -1.987 -34.140 13.084 1.00 71.26 -3 GLN D CA 1
ATOM 4217 C C . GLN D 2 3 ? -3.128 -34.622 13.982 1.00 70.74 -3 GLN D C 1
ATOM 4218 O O . GLN D 2 3 ? -3.589 -35.760 13.856 1.00 69.81 -3 GLN D O 1
ATOM 4224 N N . GLY D 2 4 ? -3.581 -33.746 14.882 1.00 64.69 -2 GLY D N 1
ATOM 4225 C CA . GLY D 2 4 ? -4.680 -34.071 15.774 1.00 59.66 -2 GLY D CA 1
ATOM 4226 C C . GLY D 2 4 ? -5.086 -32.963 16.732 1.00 55.88 -2 GLY D C 1
ATOM 4227 O O . GLY D 2 4 ? -5.318 -31.822 16.317 1.00 55.63 -2 GLY D O 1
ATOM 4228 N N . HIS D 2 5 ? -5.189 -33.294 18.018 1.00 55.30 -1 HIS D N 1
ATOM 4229 C CA . HIS D 2 5 ? -5.616 -32.319 19.014 1.00 55.37 -1 HIS D CA 1
ATOM 4230 C C . HIS D 2 5 ? -4.607 -31.180 19.119 1.00 55.63 -1 HIS D C 1
ATOM 4231 O O . HIS D 2 5 ? -3.392 -31.400 19.142 1.00 57.09 -1 HIS D O 1
ATOM 4238 N N . ALA D 2 6 ? -5.120 -29.947 19.172 1.00 55.68 0 ALA D N 1
ATOM 4239 C CA . ALA D 2 6 ? -4.241 -28.784 19.250 1.00 55.93 0 ALA D CA 1
ATOM 4240 C C . ALA D 2 6 ? -3.531 -28.673 20.595 1.00 56.10 0 ALA D C 1
ATOM 4241 O O . ALA D 2 6 ? -2.513 -27.977 20.687 1.00 56.33 0 ALA D O 1
ATOM 4243 N N . HIS D 2 7 ? -4.039 -29.339 21.636 1.00 56.01 1 HIS D N 1
ATOM 4244 C CA . HIS D 2 7 ? -3.453 -29.237 22.965 1.00 56.17 1 HIS D CA 1
ATOM 4245 C C . HIS D 2 7 ? -2.359 -30.269 23.210 1.00 59.18 1 HIS D C 1
ATOM 4246 O O . HIS D 2 7 ? -1.346 -29.955 23.845 1.00 58.28 1 HIS D O 1
ATOM 4253 N N . GLY D 2 8 ? -2.542 -31.496 22.734 1.00 70.39 2 GLY D N 1
ATOM 4254 C CA . GLY D 2 8 ? -1.588 -32.557 22.991 1.00 70.44 2 GLY D CA 1
ATOM 4255 C C . GLY D 2 8 ? -0.559 -32.701 21.896 1.00 70.53 2 GLY D C 1
ATOM 4256 O O . GLY D 2 8 ? -0.881 -33.118 20.780 1.00 72.77 2 GLY D O 1
#

Nearest PDB structures (foldseek):
  7y9c-assembly2_B  TM=1.000E+00  e=6.219E-54  Homo sapiens
  8gzf-assembly1_A  TM=9.983E-01  e=1.628E-51  Homo sapiens
  7yf4-assembly1_B  TM=9.985E-01  e=2.965E-50  Homo sapiens
  8bvi-assembly1_A  TM=8.727E-01  e=3.206E-23  Ostreococcus tauri
  3dmh-assembly1_A  TM=6.657E-01  e=2.581E-04  Thermus thermophilus HB8

InterPro domains:
  IPR007884 Protein-L-histidine N-pros-methyltransferase [PF05219] (56-317)
  IPR007884 Protein-L-histidine N-pros-methyltransferase [PTHR12890] (9-318)
  IPR029063 S-adenosyl-L-methionine-dependent methyltransferase superfamily [G3DSA:3.40.50.150] (133-303)
  IPR029063 S-adenosyl-L-methionine-dependent methyltransferase superfamily [SSF53335] (131-312)

Foldseek 3Di:
DVQFDDDLVLADPQANVFEDTDDCDPQVVVVLVVLLVVLVPVVLQVVLVVQCVVFQFVFFSLQSCLVSVFWDWEWDALVRVCSNLVHDSQAADAAEEAEQCRQPPHVVSVPNRHPAYEYEHPHPSSVVSCVVVVHHYAYNPGPLPPPAAGQEYEYAAPCQADAANLVVLLSNLNRHDQPRHKYKYKHFPVRHHWYTDGSGDTHRHPDDQPQDDDDPSGSVNSCQVVNVVSFWHFNHKTKGWIKIRDHNPDSIDTTTMIITIIHGD/DQFDDPLVLADPLANVFEDGDDCDDQVVVVLVVLLVVLVVVVLLVVLVVQCVVCQQPFPPLLSCLVSVFWDWEWDALVRVCVQLVHDSQAAEAFEEAEQCRLCPNVVRVPNRYNAYEYEHDRPSSVVNCVVVVHHYDYPPGVLVAGLEYEAEQCCQAAQDNLVVLLSCVRHYDAPSRKYKYKHFPPRHHWHTDGNRDTHRHNDDDDQDDDDPRSRVNCCQVPNPVNFKHFNHKGKTWTKIRDHNVDSIDTTTMIMTIIHGD/DDDPVDD/DDDPPD

Secondary structure (DSSP, 8-state):
-TTS---GGGS-HHHHTTB------HHHHHHHHHHHHHHT-HHHHHHHHHHHHHTTTTS-HHHHHHHHT---EES--HHHHHHHHT--TT--EEEEEEET-TTSTTHHHHGGGEEEEEEE-S-HHHHHHHHHTT-EE--TTTGGGSSS-BSEEEEES-TTTSS-HHHHHHHHHHHB-TTT-EEEEEEESS----EE-STT-EEPPSS------SSHHHHHHHHHHHHHHTTEEEEEEEEEEEEEE--SS-SEEEEEEEEEEEEE-/--S---GGGS-HHHHTTB------HHHHHHHHHHHHHTT-HHHHHHHHHHHHHHTTTS-HHHHHHHHT-S-EE---HHHHHHHHT--TT--EEEEEEET-TTSHHHHTTGGGEEEEEEE-S-HHHHHHHHHTTPEE--TTTTT--BSEEEEES-TTS-S-HHHHHHHHHHSB-SSS-EEEEE--SS----EE-GGG-EEPPSS------SSHHHHHHTSHHHHHHHTEEEEEEE--B-EEE--SS-SEE--B--EEEEEE-/---TT--/---S--

Sequence (539 aa):
HQWYVCNREKLCESLQAVFVQSYLDQGTQIFLNNSIEKSGWAAIQAYHSAVSSAFSLAMSRTSINGLLGRGSMFVFSPDQFQRLLKINPDWKTHRLLDLGAGDGEVTKIMSPHFEEIYATELSETMIWQLQKKKYRVLGINEWQNTGFQYDVISCLNLLDRCDQPLTLLKDIRSVLEPTRGRVILALVLPFHPYVENVGGKWEKPSEILEIKGQNWEEQVNSLPEVFRKAGFVIEAFTRLPYLCEGDMYNDYYVLDDAVFVLKPVQWYVCNREKLCESLQAVFVQSYLDQGTQIFLNNSIEKSGWAAIQAYHSAVSSAFSLAMSRTSINGLLGRGSMFVFSPDQFQRLLKINPDWKTHRLLDLGAGDGEVTKIMSPHFEEIYATELSETMIWQLQKKKYRVLGINEWQNQYDVISCLNLLDRCDQPLTLLKDIRSVLEPTRGRVILALVLPFHPYVENVGGKWEKPSEILEIKGQNWEEQVNSLPEVFRKAGFVIEAFTRLPYLCEGDMYNDYYVLDDAVFVLKPVQGHAHGHQGHAHG

GO terms:
  GO:0005783 endoplasmic reticulum (C, IDA)
  GO:0106370 protein-L-histidine N-pros-methyltransferase activity (F, IDA)
  GO:0005739 mitochondrion (C, IDA)
  GO:0005739 mitochondrion (C, HTP)
  GO:0005515 protein binding (F, IPI)

Radius of gyration: 26.65 Å; Cα contacts (8 Å, |Δi|>4): 1096; chains: 4; bounding box: 71×60×61 Å

Solvent-accessible surface area: 23507 Å² total; per-residue (Å²): 128,87,45,4,92,14,74,112,82,104,6,43,90,67,1,84,89,30,19,31,34,9,126,70,25,138,24,0,52,107,29,13,80,76,1,84,93,20,13,58,120,60,84,71,8,60,104,22,56,60,15,17,71,63,18,48,122,5,3,16,95,34,2,3,13,0,10,30,34,26,6,9,35,16,2,2,2,63,68,11,0,25,118,5,18,122,28,100,103,134,78,110,32,72,42,0,0,5,1,20,9,19,12,0,65,19,0,92,43,0,8,81,5,7,111,37,17,12,0,6,16,131,5,31,1,12,42,43,16,0,57,132,44,93,13,126,35,28,21,92,123,93,3,39,120,39,80,64,89,0,26,4,0,0,0,17,10,28,1,3,45,24,58,82,4,41,65,26,0,54,32,0,72,82,14,3,33,75,104,207,0,53,0,0,0,0,0,16,2,111,27,65,54,26,24,54,71,53,44,35,63,160,56,77,28,75,42,128,20,87,7,126,35,171,48,15,15,80,14,0,46,27,0,32,69,13,0,162,141,13,14,0,74,17,69,0,0,2,37,2,3,10,0,1,44,4,6,97,175,74,65,64,31,57,47,38,0,0,0,0,2,0,12,30,112,119,77,20,90,7,59,114,161,125,6,43,145,75,0,69,86,41,21,34,91,8,137,77,4,125,14,0,66,99,26,10,77,66,1,78,97,70,22,56,120,72,84,75,11,53,108,25,58,56,16,16,80,66,10,22,128,16,4,14,120,30,5,1,2,0,12,29,36,9,4,11,38,12,2,0,2,60,80,14,1,21,57,1,7,113,32,84,82,121,59,142,37,36,87,0,0,3,2,22,10,21,14,0,72,17,0,35,39,0,29,110,9,14,79,68,20,44,0,6,22,133,10,41,0,13,40,50,17,1,98,126,67,191,27,43,49,26,32,82,117,92,9,42,141,90,21,25,5,0,0,0,15,7,31,3,3,43,23,49,89,3,65,52,16,1,48,29,0,76,76,14,7,51,79,120,85,4,41,1,5,0,0,2,16,6,65,28,136,53,51,27,57,46,15,26,44,53,150,53,67,30,70,44,143,14,129,26,139,42,172,52,10,22,70,7,0,35,18,3,24,112,8,2,152,116,16,16,1,59,23,43,0,0,0,28,0,2,9,0,0,15,5,13,112,183,69,64,70,38,59,58,41,0,0,0,0,0,0,14,22,130,101,17,16,18,12,18,119,112,17,26,18,17,62

B-factor: mean 60.22, std 12.26, range [41.03, 117.41]